Protein AF-0000000080796193 (afdb_homodimer)

Solvent-accessible surface area (backbone atoms only — not comparable to full-atom values): 21278 Å² total; per-residue (Å²): 132,86,78,70,78,72,78,60,52,72,67,53,46,50,50,51,52,18,53,53,43,46,53,48,32,65,62,61,28,69,76,67,61,44,69,62,58,47,13,56,76,67,74,43,49,60,69,57,48,46,75,74,26,90,43,69,66,54,42,50,52,45,21,49,50,52,50,51,49,50,53,51,48,54,51,55,74,64,52,68,83,65,77,81,83,37,68,66,58,50,20,52,48,53,16,47,49,53,34,45,45,66,71,67,48,59,30,63,60,60,38,46,57,51,51,55,53,59,63,21,68,59,34,68,70,53,26,52,52,50,45,50,52,47,52,64,64,46,38,61,65,41,45,53,38,16,62,66,41,73,28,65,65,59,23,50,46,55,49,17,20,52,54,23,46,33,46,40,41,47,67,66,52,83,74,57,58,67,58,48,21,56,49,42,23,52,46,48,48,58,54,38,53,63,79,74,113,134,84,78,68,78,73,77,59,52,74,66,54,45,49,48,50,53,18,53,51,42,47,52,47,31,65,62,59,28,70,75,68,61,47,68,61,57,47,15,57,75,66,75,45,49,59,69,57,48,46,74,77,24,89,44,68,66,54,42,51,52,45,22,49,50,51,49,50,50,50,52,49,48,54,51,55,74,63,51,68,83,66,76,80,84,38,67,66,58,47,20,52,47,52,14,48,48,52,33,45,45,66,73,67,47,59,29,63,61,60,38,45,58,51,49,54,51,58,61,22,69,61,35,68,70,53,26,53,51,50,45,51,50,47,52,64,63,46,39,59,64,41,46,53,38,17,64,66,42,73,30,64,64,60,22,49,45,55,50,16,20,50,53,23,46,33,47,41,41,47,68,66,51,83,76,59,60,67,58,48,19,54,49,42,23,52,46,46,48,58,57,38,50,65,78,74,112

Sequence (394 aa):
MNTGLKILDKQERKKYIAEKTLELISEKGLSNLTMEDVASSCNLSKGSIYNYFKNKNALIVSAFSALLEKVQGFFEENESMPSQDCVEASADFYANLYSQILNTFPSKELMRLFEILINSTHDQSMMKILTQTFKENYGKILGKFEKLFNSKTKAFMLQAMFDGLVIYRAVGIEFSNDEIKNNFKKMILSFTEDDKNMNTGLKILDKQERKKYIAEKTLELISEKGLSNLTMEDVASSCNLSKGSIYNYFKNKNALIVSAFSALLEKVQGFFEENESMPSQDCVEASADFYANLYSQILNTFPSKELMRLFEILINSTHDQSMMKILTQTFKENYGKILGKFEKLFNSKTKAFMLQAMFDGLVIYRAVGIEFSNDEIKNNFKKMILSFTEDDKN

InterPro domains:
  IPR001647 DNA-binding HTH domain, TetR-type [PF00440] (19-61)
  IPR001647 DNA-binding HTH domain, TetR-type [PR00455] (17-30)
  IPR001647 DNA-binding HTH domain, TetR-type [PR00455] (38-61)
  IPR001647 DNA-binding HTH domain, TetR-type [PS50977] (11-71)
  IPR009057 Homedomain-like superfamily [SSF46689] (9-76)
  IPR023772 DNA-binding HTH domain, TetR-type, conserved site [PS01081] (29-60)
  IPR050624 Nucleoid occlusion factor SlmA/HTH-type transcriptional regulator [PTHR43479] (9-189)

Foldseek 3Di:
DCPPPPPDDLVRVLLVLLQLQLVVCLVPNPVPDDLCVSCVSSVHDSVVVCVNPVDVLRSLLSNLLSLLVVVLVLLVVQPPPDPPPDLLVVLLSVLLSLLCCLVPPQLSSVCVNVSSQVVCVVPPVSNVSSVVSCCVSCVVVLVVLCVQLVHSVLSVVLVVVSSVSSVCVNVPNDDDSVVSSVVSSVSSSVSNVVVPD/DCPPPPPDDLVRVLLVLLQLQLVVCLVPNPVPDDLCVSCVSSVHDSVVVCVNPVDPLRSLLSNLLSLLVVVLVLLVVQPPPDPPPDLLVVLLSVLLSLLCCLVPPQLSSVCVNVSSQVVCVVPPVSNVSSVVSCCVSCVVVLVVLCVQLVHSVLSVVLVVVSSVSSVCVNVPNDDDSVVSSVVSSVSSSVSNVVVPD

Radius of gyration: 22.69 Å; Cα contacts (8 Å, |Δi|>4): 446; chains: 2; bounding box: 78×61×51 Å

pLDDT: mean 88.06, std 13.14, range [31.66, 97.94]

Organism: Petrotoga mobilis (strain DSM 10674 / SJ95) (NCBI:txid403833)

Structure (mmCIF, N/CA/C/O backbone):
data_AF-0000000080796193-model_v1
#
loop_
_entity.id
_entity.type
_entity.pdbx_description
1 polymer 'Transcriptional regulator, TetR family'
#
loop_
_atom_site.group_PDB
_atom_site.id
_atom_site.type_symbol
_atom_site.label_atom_id
_atom_site.label_alt_id
_atom_site.label_comp_id
_atom_site.label_asym_id
_atom_site.label_entity_id
_atom_site.label_seq_id
_atom_site.pdbx_PDB_ins_code
_atom_site.Cartn_x
_atom_site.Cartn_y
_atom_site.Cartn_z
_atom_site.occupancy
_atom_site.B_iso_or_equiv
_atom_site.auth_seq_id
_atom_site.auth_comp_id
_atom_site.auth_asym_id
_atom_site.auth_atom_id
_atom_site.pdbx_PDB_model_num
ATOM 1 N N . MET A 1 1 ? -37.938 -26.828 14.344 1 31.66 1 MET A N 1
ATOM 2 C CA . MET A 1 1 ? -38.156 -25.562 13.633 1 31.66 1 MET A CA 1
ATOM 3 C C . MET A 1 1 ? -37.375 -25.531 12.328 1 31.66 1 MET A C 1
ATOM 5 O O . MET A 1 1 ? -36.188 -25.859 12.312 1 31.66 1 MET A O 1
ATOM 9 N N . ASN A 1 2 ? -37.938 -25.828 11.07 1 32.03 2 ASN A N 1
ATOM 10 C CA . ASN A 1 2 ? -37.469 -26.047 9.711 1 32.03 2 ASN A CA 1
ATOM 11 C C . ASN A 1 2 ? -36.594 -24.875 9.219 1 32.03 2 ASN A C 1
ATOM 13 O O . ASN A 1 2 ? -37.125 -23.781 8.984 1 32.03 2 ASN A O 1
ATOM 17 N N . THR A 1 3 ? -35.5 -24.406 9.828 1 39.09 3 THR A N 1
ATOM 18 C CA . THR A 1 3 ? -34.656 -23.281 9.422 1 39.09 3 THR A CA 1
ATOM 19 C C . THR A 1 3 ? -34.5 -23.234 7.91 1 39.09 3 THR A C 1
ATOM 21 O O . THR A 1 3 ? -33.938 -24.156 7.312 1 39.09 3 THR A O 1
ATOM 24 N N . GLY A 1 4 ? -35.562 -22.922 7.168 1 40.41 4 GLY A N 1
ATOM 25 C CA . GLY A 1 4 ? -35.688 -22.844 5.723 1 40.41 4 GLY A CA 1
ATOM 26 C C . GLY A 1 4 ? -34.406 -22.375 5.035 1 40.41 4 GLY A C 1
ATOM 27 O O . GLY A 1 4 ? -33.812 -21.375 5.457 1 40.41 4 GLY A O 1
ATOM 28 N N . LEU A 1 5 ? -33.594 -23.203 4.527 1 47.69 5 LEU A N 1
ATOM 29 C CA . LEU A 1 5 ? -32.531 -22.969 3.58 1 47.69 5 LEU A CA 1
ATOM 30 C C . LEU A 1 5 ? -32.875 -21.828 2.633 1 47.69 5 LEU A C 1
ATOM 32 O O . LEU A 1 5 ? -33.75 -21.953 1.785 1 47.69 5 LEU A O 1
ATOM 36 N N . LYS A 1 6 ? -33.156 -20.703 3.145 1 45.25 6 LYS A N 1
ATOM 37 C CA . LYS A 1 6 ? -33.438 -19.516 2.342 1 45.25 6 LYS A CA 1
ATOM 38 C C . LYS A 1 6 ? -32.656 -19.562 1.021 1 45.25 6 LYS A C 1
ATOM 40 O O . LYS A 1 6 ? -31.438 -19.688 1.012 1 45.25 6 LYS A O 1
ATOM 45 N N . ILE A 1 7 ? -33.156 -20.094 -0.098 1 57.41 7 ILE A N 1
ATOM 46 C CA . ILE A 1 7 ? -32.656 -20.016 -1.467 1 57.41 7 ILE A CA 1
ATOM 47 C C . ILE A 1 7 ? -32.156 -18.609 -1.754 1 57.41 7 ILE A C 1
ATOM 49 O O . ILE A 1 7 ? -32.906 -17.641 -1.67 1 57.41 7 ILE A O 1
ATOM 53 N N . LEU A 1 8 ? -30.953 -18.375 -1.572 1 66.44 8 LEU A N 1
ATOM 54 C CA . LEU A 1 8 ? -30.391 -17.078 -1.931 1 66.44 8 LEU A CA 1
ATOM 55 C C . LEU A 1 8 ? -30.672 -16.75 -3.395 1 66.44 8 LEU A C 1
ATOM 57 O O . LEU A 1 8 ? -30.578 -17.625 -4.258 1 66.44 8 LEU A O 1
ATOM 61 N N . ASP A 1 9 ? -31.266 -15.656 -3.629 1 84 9 ASP A N 1
ATOM 62 C CA . ASP A 1 9 ? -31.328 -15.227 -5.023 1 84 9 ASP A CA 1
ATOM 63 C C . ASP A 1 9 ? -29.938 -15.148 -5.633 1 84 9 ASP A C 1
ATOM 65 O O . ASP A 1 9 ? -28.938 -15.328 -4.934 1 84 9 ASP A O 1
ATOM 69 N N . LYS A 1 10 ? -29.859 -15.148 -6.902 1 88.12 10 LYS A N 1
ATOM 70 C CA . LYS A 1 10 ? -28.625 -15.219 -7.672 1 88.12 10 LYS A CA 1
ATOM 71 C C . LYS A 1 10 ? -27.609 -14.188 -7.176 1 88.12 10 LYS A C 1
ATOM 73 O O . LYS A 1 10 ? -26.422 -14.484 -7.055 1 88.12 10 LYS A O 1
ATOM 78 N N . GLN A 1 11 ? -28.125 -13.078 -6.809 1 89.31 11 GLN A N 1
ATOM 79 C CA . GLN A 1 11 ? -27.25 -12 -6.355 1 89.31 11 GLN A CA 1
ATOM 80 C C . GLN A 1 11 ? -26.688 -12.305 -4.969 1 89.31 11 GLN A C 1
ATOM 82 O O . GLN A 1 11 ? -25.516 -12.039 -4.695 1 89.31 11 GLN A O 1
ATOM 87 N N . GLU A 1 12 ? -27.469 -12.844 -4.152 1 91.88 12 GLU A N 1
ATOM 88 C CA . GLU A 1 12 ? -27.031 -13.211 -2.811 1 91.88 12 GLU A CA 1
ATOM 89 C C . GLU A 1 12 ? -25.984 -14.328 -2.859 1 91.88 12 GLU A C 1
ATOM 91 O O . GLU A 1 12 ? -25.047 -14.344 -2.064 1 91.88 12 GLU A O 1
ATOM 96 N N . ARG A 1 13 ? -26.203 -15.211 -3.826 1 93.88 13 ARG A N 1
ATOM 97 C CA . ARG A 1 13 ? -25.266 -16.312 -3.99 1 93.88 13 ARG A CA 1
ATOM 98 C C . ARG A 1 13 ? -23.906 -15.789 -4.496 1 93.88 13 ARG A C 1
ATOM 100 O O . ARG A 1 13 ? -22.859 -16.219 -4.02 1 93.88 13 ARG A O 1
ATOM 107 N N . LYS A 1 14 ? -23.984 -14.875 -5.41 1 95.38 14 LYS A N 1
ATOM 108 C CA . LYS A 1 14 ? -22.766 -14.266 -5.914 1 95.38 14 LYS A CA 1
ATOM 109 C C . LYS A 1 14 ? -21.984 -13.586 -4.789 1 95.38 14 LYS A C 1
ATOM 111 O O . LYS A 1 14 ? -20.75 -13.727 -4.707 1 95.38 14 LYS A O 1
ATOM 116 N N . LYS A 1 15 ? -22.734 -12.914 -3.977 1 94.62 15 LYS A N 1
ATOM 117 C CA . LYS A 1 15 ? -22.094 -12.234 -2.852 1 94.62 15 LYS A CA 1
ATOM 118 C C . LYS A 1 15 ? -21.484 -13.234 -1.88 1 94.62 15 LYS A C 1
ATOM 120 O O . LYS A 1 15 ? -20.375 -13.031 -1.382 1 94.62 15 LYS A O 1
ATOM 125 N N . TYR A 1 16 ? -22.188 -14.25 -1.622 1 95.88 16 TYR A N 1
ATOM 126 C CA . TYR A 1 16 ? -21.688 -15.305 -0.749 1 95.88 16 TYR A CA 1
ATOM 127 C C . TYR A 1 16 ? -20.391 -15.891 -1.29 1 95.88 16 TYR A C 1
ATOM 129 O O . TYR A 1 16 ? -19.406 -16.031 -0.556 1 95.88 16 TYR A O 1
ATOM 137 N N . ILE A 1 17 ? -20.375 -16.188 -2.572 1 97.5 17 ILE A N 1
ATOM 138 C CA . ILE A 1 17 ? -19.203 -16.766 -3.215 1 97.5 17 ILE A CA 1
ATOM 139 C C . ILE A 1 17 ? -18.047 -15.773 -3.152 1 97.5 17 ILE A C 1
ATOM 141 O O . ILE A 1 17 ? -16.906 -16.156 -2.875 1 97.5 17 ILE A O 1
ATOM 145 N N . ALA A 1 18 ? -18.344 -14.539 -3.377 1 97 18 ALA A N 1
ATOM 146 C CA . ALA A 1 18 ? -17.328 -13.492 -3.324 1 97 18 ALA A CA 1
ATOM 147 C C . ALA A 1 18 ? -16.719 -13.383 -1.931 1 97 18 ALA A C 1
ATOM 149 O O . ALA A 1 18 ? -15.5 -13.258 -1.788 1 97 18 ALA A O 1
ATOM 150 N N . GLU A 1 19 ? -17.531 -13.492 -0.923 1 95.69 19 GLU A N 1
ATOM 151 C CA . GLU A 1 19 ? -17.062 -13.398 0.457 1 95.69 19 GLU A CA 1
ATOM 152 C C . GLU A 1 19 ? -16.219 -14.609 0.834 1 95.69 19 GLU A C 1
ATOM 154 O O . GLU A 1 19 ? -15.203 -14.477 1.53 1 95.69 19 GLU A O 1
ATOM 159 N N . LYS A 1 20 ? -16.609 -15.75 0.383 1 97.19 20 LYS A N 1
ATOM 160 C CA . LYS A 1 20 ? -15.812 -16.953 0.598 1 97.19 20 LYS A CA 1
ATOM 161 C C . LYS A 1 20 ? -14.469 -16.844 -0.11 1 97.19 20 LYS A C 1
ATOM 163 O O . LYS A 1 20 ? -13.453 -17.328 0.399 1 97.19 20 LYS A O 1
ATOM 168 N N . THR A 1 21 ? -14.516 -16.266 -1.286 1 97.44 21 THR A N 1
ATOM 169 C CA . THR A 1 21 ? -13.289 -16.031 -2.035 1 97.44 21 THR A CA 1
ATOM 170 C C . THR A 1 21 ? -12.328 -15.164 -1.238 1 97.44 21 THR A C 1
ATOM 172 O O . THR A 1 21 ? -11.133 -15.453 -1.163 1 97.44 21 THR A O 1
ATOM 175 N N . LEU A 1 22 ? -12.836 -14.141 -0.596 1 95.81 22 LEU A N 1
ATOM 176 C CA . LEU A 1 22 ? -12.023 -13.258 0.228 1 95.81 22 LEU A CA 1
ATOM 177 C C . LEU A 1 22 ? -11.383 -14.023 1.381 1 95.81 22 LEU A C 1
ATOM 179 O O . LEU A 1 22 ? -10.219 -13.797 1.713 1 95.81 22 LEU A O 1
ATOM 183 N N . GLU A 1 23 ? -12.125 -14.891 1.973 1 94.94 23 GLU A N 1
ATOM 184 C CA . GLU A 1 23 ? -11.594 -15.719 3.049 1 94.94 23 GLU A CA 1
ATOM 185 C C . GLU A 1 23 ? -10.438 -16.578 2.557 1 94.94 23 GLU A C 1
ATOM 187 O O . GLU A 1 23 ? -9.43 -16.734 3.248 1 94.94 23 GLU A O 1
ATOM 192 N N . LEU A 1 24 ? -10.625 -17.141 1.382 1 95.94 24 LEU A N 1
ATOM 193 C CA . LEU A 1 24 ? -9.586 -17.984 0.798 1 95.94 24 LEU A CA 1
ATOM 194 C C . LEU A 1 24 ? -8.344 -17.172 0.48 1 95.94 24 LEU A C 1
ATOM 196 O O . LEU A 1 24 ? -7.219 -17.641 0.701 1 95.94 24 LEU A O 1
ATOM 200 N N . ILE A 1 25 ? -8.562 -15.984 -0.058 1 95.06 25 ILE A N 1
ATOM 201 C CA . ILE A 1 25 ? -7.43 -15.109 -0.347 1 95.06 25 ILE A CA 1
ATOM 202 C C . ILE A 1 25 ? -6.684 -14.781 0.947 1 95.06 25 ILE A C 1
ATOM 204 O O . ILE A 1 25 ? -5.453 -14.758 0.971 1 95.06 25 ILE A O 1
ATOM 208 N N . SER A 1 26 ? -7.402 -14.547 2 1 91.75 26 SER A N 1
ATOM 209 C CA . SER A 1 26 ? -6.797 -14.258 3.297 1 91.75 26 SER A CA 1
ATOM 210 C C . SER A 1 26 ? -5.973 -15.445 3.797 1 91.75 26 SER A C 1
ATOM 212 O O . SER A 1 26 ? -4.926 -15.258 4.418 1 91.75 26 SER A O 1
ATOM 214 N N . GLU A 1 27 ? -6.379 -16.578 3.543 1 90.81 27 GLU A N 1
ATOM 215 C CA . GLU A 1 27 ? -5.75 -17.781 4.055 1 90.81 27 GLU A CA 1
ATOM 216 C C . GLU A 1 27 ? -4.523 -18.172 3.225 1 90.81 27 GLU A C 1
ATOM 218 O O . GLU A 1 27 ? -3.467 -18.469 3.777 1 90.81 27 GLU A O 1
ATOM 223 N N . LYS A 1 28 ? -4.652 -18.109 1.864 1 91.38 28 LYS A N 1
ATOM 224 C CA . LYS A 1 28 ? -3.594 -18.719 1.072 1 91.38 28 LYS A CA 1
ATOM 225 C C . LYS A 1 28 ? -3.01 -17.734 0.069 1 91.38 28 LYS A C 1
ATOM 227 O O . LYS A 1 28 ? -2.051 -18.047 -0.636 1 91.38 28 LYS A O 1
ATOM 232 N N . GLY A 1 29 ? -3.613 -16.547 -0.004 1 92.31 29 GLY A N 1
ATOM 233 C CA . GLY A 1 29 ? -3.123 -15.547 -0.939 1 92.31 29 GLY A CA 1
ATOM 234 C C . GLY A 1 29 ? -3.82 -15.602 -2.285 1 92.31 29 GLY A C 1
ATOM 235 O O . GLY A 1 29 ? -4.309 -16.656 -2.697 1 92.31 29 GLY A O 1
ATOM 236 N N . LEU A 1 30 ? -3.824 -14.484 -2.959 1 93.69 30 LEU A N 1
ATOM 237 C CA . LEU A 1 30 ? -4.469 -14.367 -4.262 1 93.69 30 LEU A CA 1
ATOM 238 C C . LEU A 1 30 ? -3.783 -15.266 -5.289 1 93.69 30 LEU A C 1
ATOM 240 O O . LEU A 1 30 ? -4.449 -15.883 -6.125 1 93.69 30 LEU A O 1
ATOM 244 N N . SER A 1 31 ? -2.516 -15.383 -5.184 1 88.88 31 SER A N 1
ATOM 245 C CA . SER A 1 31 ? -1.711 -16.109 -6.164 1 88.88 31 SER A CA 1
ATOM 246 C C . SER A 1 31 ? -2.031 -17.594 -6.148 1 88.88 31 SER A C 1
ATOM 248 O O . SER A 1 31 ? -1.908 -18.266 -7.172 1 88.88 31 SER A O 1
ATOM 250 N N . ASN A 1 32 ? -2.463 -18.078 -5.082 1 91.06 32 ASN A N 1
ATOM 251 C CA . ASN A 1 32 ? -2.703 -19.516 -4.938 1 91.06 32 ASN A CA 1
ATOM 252 C C . ASN A 1 32 ? -4.191 -19.844 -5.031 1 91.06 32 ASN A C 1
ATOM 254 O O . ASN A 1 32 ? -4.582 -21 -4.879 1 91.06 32 ASN A O 1
ATOM 258 N N . LEU A 1 33 ? -4.945 -18.844 -5.293 1 94.94 33 LEU A N 1
ATOM 259 C CA . LEU A 1 33 ? -6.391 -19.031 -5.379 1 94.94 33 LEU A CA 1
ATOM 260 C C . LEU A 1 33 ? -6.766 -19.766 -6.668 1 94.94 33 LEU A C 1
ATOM 262 O O . LEU A 1 33 ? -6.297 -19.406 -7.75 1 94.94 33 LEU A O 1
ATOM 266 N N . THR A 1 34 ? -7.578 -20.812 -6.586 1 95.31 34 THR A N 1
ATOM 267 C CA . THR A 1 34 ? -8.102 -21.5 -7.766 1 95.31 34 THR A CA 1
ATOM 268 C C . THR A 1 34 ? -9.625 -21.562 -7.723 1 95.31 34 THR A C 1
ATOM 270 O O . THR A 1 34 ? -10.227 -21.453 -6.652 1 95.31 34 THR A O 1
ATOM 273 N N . MET A 1 35 ? -10.148 -21.75 -8.93 1 96.81 35 MET A N 1
ATOM 274 C CA . MET A 1 35 ? -11.602 -21.906 -8.992 1 96.81 35 MET A CA 1
ATOM 275 C C . MET A 1 35 ? -12.047 -23.156 -8.234 1 96.81 35 MET A C 1
ATOM 277 O O . MET A 1 35 ? -13.125 -23.172 -7.648 1 96.81 35 MET A O 1
ATOM 281 N N . GLU A 1 36 ? -11.211 -24.156 -8.188 1 96.88 36 GLU A N 1
ATOM 282 C CA . GLU A 1 36 ? -11.5 -25.406 -7.473 1 96.88 36 GLU A CA 1
ATOM 283 C C . GLU A 1 36 ? -11.578 -25.156 -5.965 1 96.88 36 GLU A C 1
ATOM 285 O O . GLU A 1 36 ? -12.453 -25.688 -5.289 1 96.88 36 GLU A O 1
ATOM 290 N N . ASP A 1 37 ? -10.648 -24.391 -5.438 1 96.81 37 ASP A N 1
ATOM 291 C CA . ASP A 1 37 ? -10.664 -24.031 -4.02 1 96.81 37 ASP A CA 1
ATOM 292 C C . ASP A 1 37 ? -11.977 -23.344 -3.645 1 96.81 37 ASP A C 1
ATOM 294 O O . ASP A 1 37 ? -12.57 -23.641 -2.605 1 96.81 37 ASP A O 1
ATOM 298 N N . VAL A 1 38 ? -12.398 -22.391 -4.512 1 97.94 38 VAL A N 1
ATOM 299 C CA . VAL A 1 38 ? -13.609 -21.609 -4.25 1 97.94 38 VAL A CA 1
ATOM 300 C C . VAL A 1 38 ? -14.828 -22.516 -4.277 1 97.94 38 VAL A C 1
ATOM 302 O O . VAL A 1 38 ? -15.664 -22.469 -3.371 1 97.94 38 VAL A O 1
ATOM 305 N N . ALA A 1 39 ? -14.898 -23.344 -5.27 1 97.75 39 ALA A N 1
ATOM 306 C CA . ALA A 1 39 ? -16 -24.297 -5.379 1 97.75 39 ALA A CA 1
ATOM 307 C C . ALA A 1 39 ? -16.109 -25.156 -4.125 1 97.75 39 ALA A C 1
ATOM 309 O O . ALA A 1 39 ? -17.188 -25.281 -3.537 1 97.75 39 ALA A O 1
ATOM 310 N N . SER A 1 40 ? -15.008 -25.703 -3.707 1 97.5 40 SER A N 1
ATOM 311 C CA . SER A 1 40 ? -14.961 -26.562 -2.533 1 97.5 40 SER A CA 1
ATOM 312 C C . SER A 1 40 ? -15.383 -25.812 -1.274 1 97.5 40 SER A C 1
ATOM 314 O O . SER A 1 40 ? -16.156 -26.328 -0.466 1 97.5 40 SER A O 1
ATOM 316 N N . SER A 1 41 ? -14.914 -24.609 -1.129 1 96.94 41 SER A N 1
ATOM 317 C CA . SER A 1 41 ? -15.211 -23.812 0.066 1 96.94 41 SER A CA 1
ATOM 318 C C . SER A 1 41 ? -16.688 -23.453 0.139 1 96.94 41 SER A C 1
ATOM 320 O O . SER A 1 41 ? -17.234 -23.234 1.227 1 96.94 41 SER A O 1
ATOM 322 N N . CYS A 1 42 ? -17.359 -23.391 -0.998 1 96.81 42 CYS A N 1
ATOM 323 C CA . CYS A 1 42 ? -18.781 -23.031 -1.072 1 96.81 42 CYS A CA 1
ATOM 324 C C . CYS A 1 42 ? -19.656 -24.281 -1.142 1 96.81 42 CYS A C 1
ATOM 326 O O . CYS A 1 42 ? -20.875 -24.172 -1.235 1 96.81 42 CYS A O 1
ATOM 328 N N . ASN A 1 43 ? -19.016 -25.438 -1.13 1 96.44 43 ASN A N 1
ATOM 329 C CA . ASN A 1 43 ? -19.734 -26.688 -1.31 1 96.44 43 ASN A CA 1
ATOM 330 C C . ASN A 1 43 ? -20.531 -26.703 -2.619 1 96.44 43 ASN A C 1
ATOM 332 O O . ASN A 1 43 ? -21.703 -27.062 -2.639 1 96.44 43 ASN A O 1
ATOM 336 N N . LEU A 1 44 ? -19.906 -26.219 -3.623 1 95.94 44 LEU A N 1
ATOM 337 C CA . LEU A 1 44 ? -20.438 -26.203 -4.984 1 95.94 44 LEU A CA 1
ATOM 338 C C . LEU A 1 44 ? -19.484 -26.953 -5.93 1 95.94 44 LEU A C 1
ATOM 340 O O . LEU A 1 44 ? -18.328 -27.172 -5.602 1 95.94 44 LEU A O 1
ATOM 344 N N . SER A 1 45 ? -20.031 -27.328 -7.07 1 95.06 45 SER A N 1
ATOM 345 C CA . SER A 1 45 ? -19.172 -27.859 -8.125 1 95.06 45 SER A CA 1
ATOM 346 C C . SER A 1 45 ? -18.438 -26.734 -8.852 1 95.06 45 SER A C 1
ATOM 348 O O . SER A 1 45 ? -18.875 -25.578 -8.82 1 95.06 45 SER A O 1
ATOM 350 N N . LYS A 1 46 ? -17.312 -27.141 -9.469 1 93.81 46 LYS A N 1
ATOM 351 C CA . LYS A 1 46 ? -16.594 -26.172 -10.281 1 93.81 46 LYS A CA 1
ATOM 352 C C . LYS A 1 46 ? -17.5 -25.594 -11.375 1 93.81 46 LYS A C 1
ATOM 354 O O . LYS A 1 46 ? -17.469 -24.391 -11.633 1 93.81 46 LYS A O 1
ATOM 359 N N . GLY A 1 47 ? -18.344 -26.438 -11.961 1 94.31 47 GLY A N 1
ATOM 360 C CA . GLY A 1 47 ? -19.297 -26 -12.969 1 94.31 47 GLY A CA 1
ATOM 361 C C . GLY A 1 47 ? -20.297 -24.984 -12.445 1 94.31 47 GLY A C 1
ATOM 362 O O . GLY A 1 47 ? -20.641 -24.016 -13.133 1 94.31 47 GLY A O 1
ATOM 363 N N . SER A 1 48 ? -20.75 -25.172 -11.281 1 94.81 48 SER A N 1
ATOM 364 C CA . SER A 1 48 ? -21.688 -24.25 -10.656 1 94.81 48 SER A CA 1
ATOM 365 C C . SER A 1 48 ? -21.094 -22.859 -10.477 1 94.81 48 SER A C 1
ATOM 367 O O . SER A 1 48 ? -21.766 -21.859 -10.656 1 94.81 48 SER A O 1
ATOM 369 N N . ILE A 1 49 ? -19.781 -22.797 -10.109 1 96.56 49 ILE A N 1
ATOM 370 C CA . ILE A 1 49 ? -19.109 -21.5 -9.922 1 96.56 49 ILE A CA 1
ATOM 371 C C . ILE A 1 49 ? -19.094 -20.734 -11.242 1 96.56 49 ILE A C 1
ATOM 373 O O . ILE A 1 49 ? -19.312 -19.531 -11.266 1 96.56 49 ILE A O 1
ATOM 377 N N . TYR A 1 50 ? -18.969 -21.453 -12.297 1 95.81 50 TYR A N 1
ATOM 378 C CA . TYR A 1 50 ? -18.875 -20.844 -13.617 1 95.81 50 TYR A CA 1
ATOM 379 C C . TYR A 1 50 ? -20.234 -20.344 -14.086 1 95.81 50 TYR A C 1
ATOM 381 O O . TYR A 1 50 ? -20.312 -19.547 -15.023 1 95.81 50 TYR A O 1
ATOM 389 N N . ASN A 1 51 ? -21.297 -20.875 -13.461 1 95 51 ASN A N 1
ATOM 390 C CA . ASN A 1 51 ? -22.625 -20.312 -13.711 1 95 51 ASN A CA 1
ATOM 391 C C . ASN A 1 51 ? -22.734 -18.875 -13.172 1 95 51 ASN A C 1
ATOM 393 O O . ASN A 1 51 ? -23.547 -18.094 -13.664 1 95 51 ASN A O 1
ATOM 397 N N . TYR A 1 52 ? -21.938 -18.578 -12.266 1 95.69 52 TYR A N 1
ATOM 398 C CA . TYR A 1 52 ? -22 -17.266 -11.625 1 95.69 52 TYR A CA 1
ATOM 399 C C . TYR A 1 52 ? -20.891 -16.344 -12.125 1 95.69 52 TYR A C 1
ATOM 401 O O . TYR A 1 52 ? -21.078 -15.133 -12.219 1 95.69 52 TYR A O 1
ATOM 409 N N . PHE A 1 53 ? -19.734 -16.969 -12.398 1 97.25 53 PHE A N 1
ATOM 410 C CA . PHE A 1 53 ? -18.578 -16.188 -12.82 1 97.25 53 PHE A CA 1
ATOM 411 C C . PHE A 1 53 ? -17.922 -16.812 -14.047 1 97.25 53 PHE A C 1
ATOM 413 O O . PHE A 1 53 ? -17.438 -17.953 -13.992 1 97.25 53 PHE A O 1
ATOM 420 N N . LYS A 1 54 ? -17.812 -16.031 -15.07 1 95.56 54 LYS A N 1
ATOM 421 C CA . LYS A 1 54 ? -17.312 -16.516 -16.359 1 95.56 54 LYS A CA 1
ATOM 422 C C . LYS A 1 54 ? -15.859 -16.984 -16.234 1 95.56 54 LYS A C 1
ATOM 424 O O . LYS A 1 54 ? -15.438 -17.906 -16.938 1 95.56 54 LYS A O 1
ATOM 429 N N . ASN A 1 55 ? -15.125 -16.344 -15.391 1 95.06 55 ASN A N 1
ATOM 430 C CA . ASN A 1 55 ? -13.719 -16.656 -15.18 1 95.06 55 ASN A CA 1
ATOM 431 C C . ASN A 1 55 ? -13.234 -16.188 -13.812 1 95.06 55 ASN A C 1
ATOM 433 O O . ASN A 1 55 ? -13.984 -15.555 -13.062 1 95.06 55 ASN A O 1
ATOM 437 N N . LYS A 1 56 ? -12.062 -16.469 -13.492 1 95.06 56 LYS A N 1
ATOM 438 C CA . LYS A 1 56 ? -11.469 -16.125 -12.203 1 95.06 56 LYS A CA 1
ATOM 439 C C . LYS A 1 56 ? -11.43 -14.617 -12.008 1 95.06 56 LYS A C 1
ATOM 441 O O . LYS A 1 56 ? -11.664 -14.125 -10.898 1 95.06 56 LYS A O 1
ATOM 446 N N . ASN A 1 57 ? -11.141 -13.844 -13.055 1 95.69 57 ASN A N 1
ATOM 447 C CA . ASN A 1 57 ? -11.078 -12.391 -12.961 1 95.69 57 ASN A CA 1
ATOM 448 C C . ASN A 1 57 ? -12.422 -11.805 -12.539 1 95.69 57 ASN A C 1
ATOM 450 O O . ASN A 1 57 ? -12.469 -10.898 -11.703 1 95.69 57 ASN A O 1
ATOM 454 N N . ALA A 1 58 ? -13.438 -12.312 -13.094 1 96.56 58 ALA A N 1
ATOM 455 C CA . ALA A 1 58 ? -14.766 -11.852 -12.711 1 96.56 58 ALA A CA 1
ATOM 456 C C . ALA A 1 58 ? -15.031 -12.109 -11.227 1 96.56 58 ALA A C 1
ATOM 458 O O . ALA A 1 58 ? -15.633 -11.281 -10.547 1 96.56 58 ALA A O 1
ATOM 459 N N . LEU A 1 59 ? -14.617 -13.273 -10.789 1 97.62 59 LEU A N 1
ATOM 460 C CA . LEU A 1 59 ? -14.734 -13.633 -9.383 1 97.62 59 LEU A CA 1
ATOM 461 C C . LEU A 1 59 ? -13.93 -12.68 -8.508 1 97.62 59 LEU A C 1
ATOM 463 O O . LEU A 1 59 ? -14.43 -12.188 -7.488 1 97.62 59 LEU A O 1
ATOM 467 N N . ILE A 1 60 ? -12.727 -12.352 -8.898 1 97.25 60 ILE A N 1
ATOM 468 C CA . ILE A 1 60 ? -11.828 -11.477 -8.148 1 97.25 60 ILE A CA 1
ATOM 469 C C . ILE A 1 60 ? -12.414 -10.07 -8.07 1 97.25 60 ILE A C 1
ATOM 471 O O . ILE A 1 60 ? -12.391 -9.438 -7.012 1 97.25 60 ILE A O 1
ATOM 475 N N . VAL A 1 61 ? -12.93 -9.617 -9.156 1 96.56 61 VAL A N 1
ATOM 476 C CA . VAL A 1 61 ? -13.555 -8.297 -9.188 1 96.56 61 VAL A CA 1
ATOM 477 C C . VAL A 1 61 ? -14.727 -8.25 -8.203 1 96.56 61 VAL A C 1
ATOM 479 O O . VAL A 1 61 ? -14.883 -7.281 -7.461 1 96.56 61 VAL A O 1
ATOM 482 N N . SER A 1 62 ? -15.5 -9.281 -8.195 1 96.62 62 SER A N 1
ATOM 483 C CA . SER A 1 62 ? -16.641 -9.352 -7.289 1 96.62 62 SER A CA 1
ATOM 484 C C . SER A 1 62 ? -16.172 -9.406 -5.836 1 96.62 62 SER A C 1
ATOM 486 O O . SER A 1 62 ? -16.781 -8.781 -4.961 1 96.62 62 SER A O 1
ATOM 488 N N . ALA A 1 63 ? -15.172 -10.172 -5.527 1 97.06 63 ALA A N 1
ATOM 489 C CA . ALA A 1 63 ? -14.602 -10.227 -4.184 1 97.06 63 ALA A CA 1
ATOM 490 C C . ALA A 1 63 ? -14.086 -8.867 -3.744 1 97.06 63 ALA A C 1
ATOM 492 O O . ALA A 1 63 ? -14.312 -8.445 -2.607 1 97.06 63 ALA A O 1
ATOM 493 N N . PHE A 1 64 ? -13.391 -8.188 -4.633 1 96.62 64 PHE A N 1
ATOM 494 C CA . PHE A 1 64 ? -12.883 -6.84 -4.398 1 96.62 64 PHE A CA 1
ATOM 495 C C . PHE A 1 64 ? -14.016 -5.879 -4.062 1 96.62 64 PHE A C 1
ATOM 497 O O . PHE A 1 64 ? -13.938 -5.133 -3.088 1 96.62 64 PHE A O 1
ATOM 504 N N . SER A 1 65 ? -15.062 -5.953 -4.832 1 94.44 65 SER A N 1
ATOM 505 C CA . SER A 1 65 ? -16.234 -5.105 -4.617 1 94.44 65 SER A CA 1
ATOM 506 C C . SER A 1 65 ? -16.891 -5.402 -3.273 1 94.44 65 SER A C 1
ATOM 508 O O . SER A 1 65 ? -17.297 -4.484 -2.559 1 94.44 65 SER A O 1
ATOM 510 N N . ALA A 1 66 ? -17 -6.656 -2.977 1 93.56 66 ALA A N 1
ATOM 511 C CA . ALA A 1 66 ? -17.609 -7.059 -1.708 1 93.56 66 ALA A CA 1
ATOM 512 C C . ALA A 1 66 ? -16.797 -6.52 -0.526 1 93.56 66 ALA A C 1
ATOM 514 O O . ALA A 1 66 ? -17.375 -6.09 0.477 1 93.56 66 ALA A O 1
ATOM 515 N N . LEU A 1 67 ? -15.508 -6.586 -0.632 1 93.5 67 LEU A N 1
ATOM 516 C CA . LEU A 1 67 ? -14.648 -6.082 0.436 1 93.5 67 LEU A CA 1
ATOM 517 C C . LEU A 1 67 ? -14.789 -4.57 0.572 1 93.5 67 LEU A C 1
ATOM 519 O O . LEU A 1 67 ? -14.875 -4.047 1.686 1 93.5 67 LEU A O 1
ATOM 523 N N . LEU A 1 68 ? -14.766 -3.885 -0.527 1 91.81 68 LEU A N 1
ATOM 524 C CA . LEU A 1 68 ? -14.961 -2.439 -0.507 1 91.81 68 LEU A CA 1
ATOM 525 C C . LEU A 1 68 ? -16.281 -2.072 0.162 1 91.81 68 LEU A C 1
ATOM 527 O O . LEU A 1 68 ? -16.344 -1.129 0.954 1 91.81 68 LEU A O 1
ATOM 531 N N . GLU A 1 69 ? -17.281 -2.795 -0.167 1 89.06 69 GLU A N 1
ATOM 532 C CA . GLU A 1 69 ? -18.578 -2.555 0.438 1 89.06 69 GLU A CA 1
ATOM 533 C C . GLU A 1 69 ? -18.547 -2.781 1.946 1 89.06 69 GLU A C 1
ATOM 535 O O . GLU A 1 69 ? -19.172 -2.039 2.707 1 89.06 69 GLU A O 1
ATOM 540 N N . LYS A 1 70 ? -17.875 -3.793 2.309 1 88.44 70 LYS A N 1
ATOM 541 C CA . LYS A 1 70 ? -17.734 -4.074 3.734 1 88.44 70 LYS A CA 1
ATOM 542 C C . LYS A 1 70 ? -17 -2.936 4.441 1 88.44 70 LYS A C 1
ATOM 544 O O . LYS A 1 70 ? -17.406 -2.516 5.531 1 88.44 70 LYS A O 1
ATOM 549 N N . VAL A 1 71 ? -15.969 -2.455 3.855 1 87.19 71 VAL A N 1
ATOM 550 C CA . VAL A 1 71 ? -15.195 -1.354 4.418 1 87.19 71 VAL A CA 1
ATOM 551 C C . VAL A 1 71 ? -16.062 -0.097 4.492 1 87.19 71 VAL A C 1
ATOM 553 O O . VAL A 1 71 ? -16.078 0.595 5.512 1 87.19 71 VAL A O 1
ATOM 556 N N . GLN A 1 72 ? -16.719 0.16 3.449 1 85 72 GLN A N 1
ATOM 557 C CA . GLN A 1 72 ? -17.609 1.312 3.424 1 85 72 GLN A CA 1
ATOM 558 C C . GLN A 1 72 ? -18.688 1.197 4.496 1 85 72 GLN A C 1
ATOM 560 O O . GLN A 1 72 ? -19.031 2.186 5.148 1 85 72 GLN A O 1
ATOM 565 N N . GLY A 1 73 ? -19.266 0.007 4.582 1 84.06 73 GLY A N 1
ATOM 566 C CA . GLY A 1 73 ? -20.25 -0.218 5.625 1 84.06 73 GLY A CA 1
ATOM 567 C C . GLY A 1 73 ? -19.719 0.037 7.02 1 84.06 73 GLY A C 1
ATOM 568 O O . GLY A 1 73 ? -20.406 0.605 7.863 1 84.06 73 GLY A O 1
ATOM 569 N N . PHE A 1 74 ? -18.547 -0.376 7.184 1 82.69 74 PHE A N 1
ATOM 570 C CA . PHE A 1 74 ? -17.906 -0.15 8.477 1 82.69 74 PHE A CA 1
ATOM 571 C C . PHE A 1 74 ? -17.734 1.342 8.742 1 82.69 74 PHE A C 1
ATOM 573 O O . PHE A 1 74 ? -17.938 1.805 9.859 1 82.69 74 PHE A O 1
ATOM 580 N N . PHE A 1 75 ? -17.312 2.105 7.746 1 81.62 75 PHE A N 1
ATOM 581 C CA . PHE A 1 75 ? -17.188 3.555 7.863 1 81.62 75 PHE A CA 1
ATOM 582 C C . PHE A 1 75 ? -18.547 4.188 8.172 1 81.62 75 PHE A C 1
ATOM 584 O O . PHE A 1 75 ? -18.641 5.047 9.055 1 81.62 75 PHE A O 1
ATOM 591 N N . GLU A 1 76 ? -19.516 3.789 7.512 1 82.69 76 GLU A N 1
ATOM 592 C CA . GLU A 1 76 ? -20.844 4.375 7.648 1 82.69 76 GLU A CA 1
ATOM 593 C C . GLU A 1 76 ? -21.453 4.047 9.008 1 82.69 76 GLU A C 1
ATOM 595 O O . GLU A 1 76 ? -22.156 4.875 9.594 1 82.69 76 GLU A O 1
ATOM 600 N N . GLU A 1 77 ? -21.266 2.898 9.477 1 83.5 77 GLU A N 1
ATOM 601 C CA . GLU A 1 77 ? -21.797 2.475 10.773 1 83.5 77 GLU A CA 1
ATOM 602 C C . GLU A 1 77 ? -21.188 3.285 11.914 1 83.5 77 GLU A C 1
ATOM 604 O O . GLU A 1 77 ? -21.812 3.461 12.961 1 83.5 77 GLU A O 1
ATOM 609 N N . ASN A 1 78 ? -20.031 3.719 11.703 1 78.69 78 ASN A N 1
ATOM 610 C CA . ASN A 1 78 ? -19.328 4.438 12.75 1 78.69 78 ASN A CA 1
ATOM 611 C C . ASN A 1 78 ? -19.359 5.945 12.523 1 78.69 78 ASN A C 1
ATOM 613 O O . ASN A 1 78 ? -18.891 6.719 13.352 1 78.69 78 ASN A O 1
ATOM 617 N N . GLU A 1 79 ? -19.75 6.262 11.328 1 74.19 79 GLU A N 1
ATOM 618 C CA . GLU A 1 79 ? -19.859 7.68 11.008 1 74.19 79 GLU A CA 1
ATOM 619 C C . GLU A 1 79 ? -21.078 8.305 11.664 1 74.19 79 GLU A C 1
ATOM 621 O O . GLU A 1 79 ? -22.203 7.84 11.453 1 74.19 79 GLU A O 1
ATOM 626 N N . SER A 1 80 ? -20.922 8.773 12.938 1 67 80 SER A N 1
ATOM 627 C CA . SER A 1 80 ? -21.969 9.602 13.492 1 67 80 SER A CA 1
ATOM 628 C C . SER A 1 80 ? -21.922 11.016 12.93 1 67 80 SER A C 1
ATOM 630 O O . SER A 1 80 ? -20.828 11.57 12.719 1 67 80 SER A O 1
ATOM 632 N N . MET A 1 81 ? -22.734 11.359 11.922 1 56.81 81 MET A N 1
ATOM 633 C CA . MET A 1 81 ? -22.703 12.656 11.258 1 56.81 81 MET A CA 1
ATOM 634 C C . MET A 1 81 ? -22.5 13.781 12.266 1 56.81 81 MET A C 1
ATOM 636 O O . MET A 1 81 ? -23.359 14.039 13.102 1 56.81 81 MET A O 1
ATOM 640 N N . PRO A 1 82 ? -21.109 14.133 12.602 1 56.94 82 PRO A N 1
ATOM 641 C CA . PRO A 1 82 ? -21.141 15.391 13.352 1 56.94 82 PRO A CA 1
ATOM 642 C C . PRO A 1 82 ? -21.828 16.516 12.594 1 56.94 82 PRO A C 1
ATOM 644 O O . PRO A 1 82 ? -21.906 16.484 11.367 1 56.94 82 PRO A O 1
ATOM 647 N N . SER A 1 83 ? -22.516 17.391 13.227 1 55.66 83 SER A N 1
ATOM 648 C CA . SER A 1 83 ? -22.984 18.641 12.633 1 55.66 83 SER A CA 1
ATOM 649 C C . SER A 1 83 ? -21.859 19.344 11.875 1 55.66 83 SER A C 1
ATOM 651 O O . SER A 1 83 ? -20.766 19.516 12.406 1 55.66 83 SER A O 1
ATOM 653 N N . GLN A 1 84 ? -21.734 19.203 10.508 1 57.97 84 GLN A N 1
ATOM 654 C CA . GLN A 1 84 ? -20.812 19.641 9.453 1 57.97 84 GLN A CA 1
ATOM 655 C C . GLN A 1 84 ? -20.203 20.984 9.797 1 57.97 84 GLN A C 1
ATOM 657 O O . GLN A 1 84 ? -19.156 21.359 9.258 1 57.97 84 GLN A O 1
ATOM 662 N N . ASP A 1 85 ? -20.625 21.766 10.727 1 65.12 85 ASP A N 1
ATOM 663 C CA . ASP A 1 85 ? -20.25 23.156 10.617 1 65.12 85 ASP A CA 1
ATOM 664 C C . ASP A 1 85 ? -18.953 23.438 11.375 1 65.12 85 ASP A C 1
ATOM 666 O O . ASP A 1 85 ? -18.25 24.406 11.07 1 65.12 85 ASP A O 1
ATOM 670 N N . CYS A 1 86 ? -18.391 22.453 12.094 1 83.88 86 CYS A N 1
ATOM 671 C CA . CYS A 1 86 ? -17.219 22.766 12.891 1 83.88 86 CYS A CA 1
ATOM 672 C C . CYS A 1 86 ? -16.031 21.891 12.477 1 83.88 86 CYS A C 1
ATOM 674 O O . CYS A 1 86 ? -16.094 20.672 12.578 1 83.88 86 CYS A O 1
ATOM 676 N N . VAL A 1 87 ? -15.023 22.531 11.867 1 87.44 87 VAL A N 1
ATOM 677 C CA . VAL A 1 87 ? -13.82 21.875 11.375 1 87.44 87 VAL A CA 1
ATOM 678 C C . VAL A 1 87 ? -13.195 21.047 12.492 1 87.44 87 VAL A C 1
ATOM 680 O O . VAL A 1 87 ? -12.773 19.906 12.266 1 87.44 87 VAL A O 1
ATOM 683 N N . GLU A 1 88 ? -13.188 21.594 13.672 1 91.19 88 GLU A N 1
ATOM 684 C CA . GLU A 1 88 ? -12.602 20.891 14.82 1 91.19 88 GLU A CA 1
ATOM 685 C C . GLU A 1 88 ? -13.375 19.625 15.148 1 91.19 88 GLU A C 1
ATOM 687 O O . GLU A 1 88 ? -12.773 18.578 15.438 1 91.19 88 GLU A O 1
ATOM 692 N N . ALA A 1 89 ? -14.641 19.766 15.117 1 90.12 89 ALA A N 1
ATOM 693 C CA . ALA A 1 89 ? -15.484 18.609 15.398 1 90.12 89 ALA A CA 1
ATOM 694 C C . ALA A 1 89 ? -15.312 17.531 14.336 1 90.12 89 ALA A C 1
ATOM 696 O O . ALA A 1 89 ? -15.25 16.344 14.648 1 90.12 89 ALA A O 1
ATOM 697 N N . SER A 1 90 ? -15.227 17.953 13.102 1 89.62 90 SER A N 1
ATOM 698 C CA . SER A 1 90 ? -14.992 17.016 12.008 1 89.62 90 SER A CA 1
ATOM 699 C C . SER A 1 90 ? -13.641 16.328 12.141 1 89.62 90 SER A C 1
ATOM 701 O O . SER A 1 90 ? -13.531 15.109 11.953 1 89.62 90 SER A O 1
ATOM 703 N N . ALA A 1 91 ? -12.672 17.125 12.477 1 92.62 91 ALA A N 1
ATOM 704 C CA . ALA A 1 91 ? -11.328 16.578 12.648 1 92.62 91 ALA A CA 1
ATOM 705 C C . ALA A 1 91 ? -11.305 15.516 13.75 1 92.62 91 ALA A C 1
ATOM 707 O O . ALA A 1 91 ? -10.719 14.445 13.57 1 92.62 91 ALA A O 1
ATOM 708 N N . ASP A 1 92 ? -11.945 15.836 14.891 1 92.31 92 ASP A N 1
ATOM 709 C CA . ASP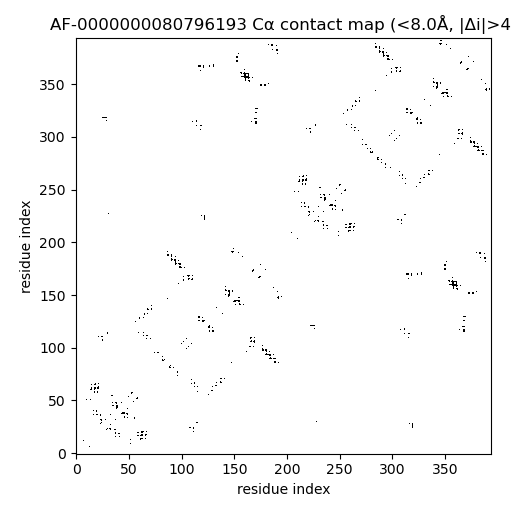 A 1 92 ? -12.031 14.883 15.992 1 92.31 92 ASP A CA 1
ATOM 710 C C . ASP A 1 92 ? -12.75 13.609 15.562 1 92.31 92 ASP A C 1
ATOM 712 O O . ASP A 1 92 ? -12.32 12.508 15.891 1 92.31 92 ASP A O 1
ATOM 716 N N . PHE A 1 93 ? -13.758 13.859 14.898 1 91.06 93 PHE A N 1
ATOM 717 C CA . PHE A 1 93 ? -14.594 12.734 14.484 1 91.06 93 PHE A CA 1
ATOM 718 C C . PHE A 1 93 ? -13.828 11.805 13.555 1 91.06 93 PHE A C 1
ATOM 720 O O . PHE A 1 93 ? -13.727 10.602 13.812 1 91.06 93 PHE A O 1
ATOM 727 N N . TYR A 1 94 ? -13.273 12.289 12.461 1 91 94 TYR A N 1
ATOM 728 C CA . TYR A 1 94 ? -12.602 11.461 11.461 1 91 94 TYR A CA 1
ATOM 729 C C . TYR A 1 94 ? -11.312 10.875 12.023 1 91 94 TYR A C 1
ATOM 731 O O . TYR A 1 94 ? -10.93 9.758 11.672 1 91 94 TYR A O 1
ATOM 739 N N . ALA A 1 95 ? -10.633 11.664 12.852 1 93.69 95 ALA A N 1
ATOM 740 C CA . ALA A 1 95 ? -9.453 11.117 13.508 1 93.69 95 ALA A CA 1
ATOM 741 C C . ALA A 1 95 ? -9.805 9.898 14.359 1 93.69 95 ALA A C 1
ATOM 743 O O . ALA A 1 95 ? -9.102 8.891 14.336 1 93.69 95 ALA A O 1
ATOM 744 N N . ASN A 1 96 ? -10.898 10.016 15.102 1 92.31 96 ASN A N 1
ATOM 745 C CA . ASN A 1 96 ? -11.367 8.906 15.914 1 92.31 96 ASN A CA 1
ATOM 746 C C . ASN A 1 96 ? -11.797 7.719 15.055 1 92.31 96 ASN A C 1
ATOM 748 O O . ASN A 1 96 ? -11.492 6.566 15.383 1 92.31 96 ASN A O 1
ATOM 752 N N . LEU A 1 97 ? -12.477 8.008 14.031 1 91 97 LEU A N 1
ATOM 753 C CA . LEU A 1 97 ? -12.961 6.973 13.125 1 91 97 LEU A CA 1
ATOM 754 C C . LEU A 1 97 ? -11.797 6.191 12.523 1 91 97 LEU A C 1
ATOM 756 O O . LEU A 1 97 ? -11.773 4.957 12.586 1 91 97 LEU A O 1
ATOM 760 N N . TYR A 1 98 ? -10.805 6.855 11.938 1 91.88 98 TYR A N 1
ATOM 761 C CA . TYR A 1 98 ? -9.656 6.207 11.32 1 91.88 98 TYR A CA 1
ATOM 762 C C . TYR A 1 98 ? -8.859 5.406 12.344 1 91.88 98 TYR A C 1
ATOM 764 O O . TYR A 1 98 ? -8.438 4.281 12.07 1 91.88 98 TYR A O 1
ATOM 772 N N . SER A 1 99 ? -8.68 6.047 13.5 1 92.62 99 SER A N 1
ATOM 773 C CA . SER A 1 99 ? -7.961 5.34 14.562 1 92.62 99 SER A CA 1
ATOM 774 C C . SER A 1 99 ? -8.695 4.07 14.969 1 92.62 99 SER A C 1
ATOM 776 O O . SER A 1 99 ? -8.07 3.021 15.164 1 92.62 99 SER A O 1
ATOM 778 N N . GLN A 1 100 ? -9.992 4.137 15.109 1 89.25 100 GLN A N 1
ATOM 779 C CA . GLN A 1 100 ? -10.805 2.992 15.5 1 89.25 100 GLN A CA 1
ATOM 780 C C . GLN A 1 100 ? -10.742 1.886 14.453 1 89.25 100 GLN A C 1
ATOM 782 O O . GLN A 1 100 ? -10.609 0.708 14.789 1 89.25 100 GLN A O 1
ATOM 787 N N . ILE A 1 101 ? -10.875 2.27 13.258 1 88.88 101 ILE A N 1
ATOM 788 C CA . ILE A 1 101 ? -10.844 1.284 12.188 1 88.88 101 ILE A CA 1
ATOM 789 C C . ILE A 1 101 ? -9.477 0.606 12.148 1 88.88 101 ILE A C 1
ATOM 791 O O . ILE A 1 101 ? -9.383 -0.62 12.062 1 88.88 101 ILE A O 1
ATOM 795 N N . LEU A 1 102 ? -8.438 1.392 12.227 1 90.38 102 LEU A N 1
ATOM 796 C CA . LEU A 1 102 ? -7.078 0.868 12.203 1 90.38 102 LEU A CA 1
ATOM 797 C C . LEU A 1 102 ? -6.855 -0.116 13.352 1 90.38 102 LEU A C 1
ATOM 799 O O . LEU A 1 102 ? -6.082 -1.067 13.211 1 90.38 102 LEU A O 1
ATOM 803 N N . ASN A 1 103 ? -7.574 0.041 14.438 1 87.31 103 ASN A N 1
ATOM 804 C CA . ASN A 1 103 ? -7.328 -0.747 15.641 1 87.31 103 ASN A CA 1
ATOM 805 C C . ASN A 1 103 ? -8.312 -1.907 15.758 1 87.31 103 ASN A C 1
ATOM 807 O O . ASN A 1 103 ? -8.062 -2.869 16.484 1 87.31 103 ASN A O 1
ATOM 811 N N . THR A 1 104 ? -9.469 -1.79 15.141 1 83 104 THR A N 1
ATOM 812 C CA . THR A 1 104 ? -10.516 -2.775 15.367 1 83 104 THR A CA 1
ATOM 813 C C . THR A 1 104 ? -10.703 -3.67 14.148 1 83 104 THR A C 1
ATOM 815 O O . THR A 1 104 ? -10.961 -4.867 14.281 1 83 104 THR A O 1
ATOM 818 N N . PHE A 1 105 ? -10.695 -3.053 12.945 1 80.62 105 PHE A N 1
ATOM 819 C CA . PHE A 1 105 ? -10.812 -3.848 11.734 1 80.62 105 PHE A CA 1
ATOM 820 C C . PHE A 1 105 ? -9.531 -4.625 11.461 1 80.62 105 PHE A C 1
ATOM 822 O O . PHE A 1 105 ? -8.43 -4.09 11.602 1 80.62 105 PHE A O 1
ATOM 829 N N . PRO A 1 106 ? -9.711 -5.906 11.156 1 83.62 106 PRO A N 1
ATOM 830 C CA . PRO A 1 106 ? -8.492 -6.68 10.898 1 83.62 106 PRO A CA 1
ATOM 831 C C . PRO A 1 106 ? -7.68 -6.129 9.727 1 83.62 106 PRO A C 1
ATOM 833 O O . PRO A 1 106 ? -8.125 -6.191 8.578 1 83.62 106 PRO A O 1
ATOM 836 N N . SER A 1 107 ? -6.512 -5.617 10.039 1 84.38 107 SER A N 1
ATOM 837 C CA . SER A 1 107 ? -5.633 -5.051 9.023 1 84.38 107 SER A CA 1
ATOM 838 C C . SER A 1 107 ? -5.27 -6.086 7.969 1 84.38 107 SER A C 1
ATOM 840 O O . SER A 1 107 ? -5.141 -5.758 6.789 1 84.38 107 SER A O 1
ATOM 842 N N . LYS A 1 108 ? -5.262 -7.297 8.352 1 84.56 108 LYS A N 1
ATOM 843 C CA . LYS A 1 108 ? -4.949 -8.383 7.434 1 84.56 108 LYS A CA 1
ATOM 844 C C . LYS A 1 108 ? -6.066 -8.57 6.41 1 84.56 108 LYS A C 1
ATOM 846 O O . LYS A 1 108 ? -5.816 -8.992 5.277 1 84.56 108 LYS A O 1
ATOM 851 N N . GLU A 1 109 ? -7.246 -8.195 6.867 1 86.31 109 GLU A N 1
ATOM 852 C CA . GLU A 1 109 ? -8.359 -8.258 5.93 1 86.31 109 GLU A CA 1
ATOM 853 C C . GLU A 1 109 ? -8.375 -7.039 5.004 1 86.31 109 GLU A C 1
ATOM 855 O O . GLU A 1 109 ? -8.562 -7.176 3.795 1 86.31 109 GLU A O 1
ATOM 860 N N . LEU A 1 110 ? -8.078 -5.887 5.547 1 88 110 LEU A N 1
ATOM 861 C CA . LEU A 1 110 ? -8.109 -4.645 4.785 1 88 110 LEU A CA 1
ATOM 862 C C . LEU A 1 110 ? -7.016 -4.633 3.721 1 88 110 LEU A C 1
ATOM 864 O O . LEU A 1 110 ? -7.227 -4.121 2.615 1 88 110 LEU A O 1
ATOM 868 N N . MET A 1 111 ? -5.961 -5.289 4.09 1 90.12 111 MET A N 1
ATOM 869 C CA . MET A 1 111 ? -4.824 -5.246 3.178 1 90.12 111 MET A CA 1
ATOM 870 C C . MET A 1 111 ? -5.105 -6.062 1.92 1 90.12 111 MET A C 1
ATOM 872 O O . MET A 1 111 ? -4.406 -5.922 0.913 1 90.12 111 MET A O 1
ATOM 876 N N . ARG A 1 112 ? -6.18 -6.898 1.924 1 91.94 112 ARG A N 1
ATOM 877 C CA . ARG A 1 112 ? -6.535 -7.699 0.754 1 91.94 112 ARG A CA 1
ATOM 878 C C . ARG A 1 112 ? -6.949 -6.809 -0.412 1 91.94 112 ARG A C 1
ATOM 880 O O . ARG A 1 112 ? -6.754 -7.168 -1.575 1 91.94 112 ARG A O 1
ATOM 887 N N . LEU A 1 113 ? -7.496 -5.68 -0.104 1 91.94 113 LEU A N 1
ATOM 888 C CA . LEU A 1 113 ? -7.805 -4.719 -1.157 1 91.94 113 LEU A CA 1
ATOM 889 C C . LEU A 1 113 ? -6.559 -4.367 -1.957 1 91.94 113 LEU A C 1
ATOM 891 O O . LEU A 1 113 ? -6.586 -4.359 -3.189 1 91.94 113 LEU A O 1
ATOM 895 N N . PHE A 1 114 ? -5.473 -4.227 -1.22 1 93.31 114 PHE A N 1
ATOM 896 C CA . PHE A 1 114 ? -4.23 -3.82 -1.864 1 93.31 114 PHE A CA 1
ATOM 897 C C . PHE A 1 114 ? -3.551 -5.012 -2.529 1 93.31 114 PHE A C 1
ATOM 899 O O . PHE A 1 114 ? -2.916 -4.863 -3.576 1 93.31 114 PHE A O 1
ATOM 906 N N . GLU A 1 115 ? -3.703 -6.133 -1.875 1 94.56 115 GLU A N 1
ATOM 907 C CA . GLU A 1 115 ? -3.189 -7.336 -2.525 1 94.56 115 GLU A CA 1
ATOM 908 C C . GLU A 1 115 ? -3.809 -7.52 -3.908 1 94.56 115 GLU A C 1
ATOM 910 O O . GLU A 1 115 ? -3.094 -7.734 -4.891 1 94.56 115 GLU A O 1
ATOM 915 N N . ILE A 1 116 ? -5.137 -7.395 -3.975 1 95.81 116 ILE A N 1
ATOM 916 C CA . ILE A 1 116 ? -5.863 -7.594 -5.223 1 95.81 116 ILE A CA 1
ATOM 917 C C . ILE A 1 116 ? -5.5 -6.488 -6.211 1 95.81 116 ILE A C 1
ATOM 919 O O . ILE A 1 116 ? -5.176 -6.762 -7.371 1 95.81 116 ILE A O 1
ATOM 923 N N . LEU A 1 117 ? -5.504 -5.301 -5.738 1 94.12 117 LEU A N 1
ATOM 924 C CA . LEU A 1 117 ? -5.238 -4.152 -6.602 1 94.12 117 LEU A CA 1
ATOM 925 C C . LEU A 1 117 ? -3.824 -4.215 -7.168 1 94.12 117 LEU A C 1
ATOM 927 O O . LEU A 1 117 ? -3.629 -4.051 -8.375 1 94.12 117 LEU A O 1
ATOM 931 N N . ILE A 1 118 ? -2.844 -4.441 -6.324 1 93.62 118 ILE A N 1
ATOM 932 C CA . ILE A 1 118 ? -1.446 -4.477 -6.742 1 93.62 118 ILE A CA 1
ATOM 933 C C . ILE A 1 118 ? -1.232 -5.617 -7.734 1 93.62 118 ILE A C 1
ATOM 935 O O . ILE A 1 118 ? -0.519 -5.461 -8.727 1 93.62 118 ILE A O 1
ATOM 939 N N . ASN A 1 119 ? -1.869 -6.77 -7.547 1 91.62 119 ASN A N 1
ATOM 940 C CA . ASN A 1 119 ? -1.729 -7.902 -8.453 1 91.62 119 ASN A CA 1
ATOM 941 C C . ASN A 1 119 ? -2.301 -7.59 -9.836 1 91.62 119 ASN A C 1
ATOM 943 O O . ASN A 1 119 ? -1.864 -8.156 -10.836 1 91.62 119 ASN A O 1
ATOM 947 N N . SER A 1 120 ? -3.227 -6.707 -9.898 1 92.38 120 SER A N 1
ATOM 948 C CA . SER A 1 120 ? -3.895 -6.395 -11.156 1 92.38 120 SER A CA 1
ATOM 949 C C . SER A 1 120 ? -2.998 -5.559 -12.062 1 92.38 120 SER A C 1
ATOM 951 O O . SER A 1 120 ? -3.271 -5.422 -13.258 1 92.38 120 SER A O 1
ATOM 953 N N . THR A 1 121 ? -1.911 -4.988 -11.516 1 91 121 THR A N 1
ATOM 954 C CA . THR A 1 121 ? -1.079 -4.066 -12.281 1 91 121 THR A CA 1
ATOM 955 C C . THR A 1 121 ? -0.368 -4.801 -13.414 1 91 121 THR A C 1
ATOM 957 O O . THR A 1 121 ? 0.167 -4.168 -14.328 1 91 121 THR A O 1
ATOM 960 N N . HIS A 1 122 ? -0.392 -6.094 -13.391 1 88.56 122 HIS A N 1
ATOM 961 C CA . HIS A 1 122 ? 0.232 -6.898 -14.438 1 88.56 122 HIS A CA 1
ATOM 962 C C . HIS A 1 122 ? -0.776 -7.277 -15.516 1 88.56 122 HIS A C 1
ATOM 964 O O . HIS A 1 122 ? -0.424 -7.941 -16.5 1 88.56 122 HIS A O 1
ATOM 970 N N . ASP A 1 123 ? -2.006 -6.973 -15.336 1 91.88 123 ASP A N 1
ATOM 971 C CA . ASP A 1 123 ? -3.121 -7.129 -16.266 1 91.88 123 ASP A CA 1
ATOM 972 C C . ASP A 1 123 ? -3.871 -5.809 -16.453 1 91.88 123 ASP A C 1
ATOM 974 O O . ASP A 1 123 ? -4.723 -5.457 -15.633 1 91.88 123 ASP A O 1
ATOM 978 N N . GLN A 1 124 ? -3.609 -5.164 -17.547 1 92.06 124 GLN A N 1
ATOM 979 C CA . GLN A 1 124 ? -4.105 -3.807 -17.766 1 92.06 124 GLN A CA 1
ATOM 980 C C . GLN A 1 124 ? -5.629 -3.76 -17.703 1 92.06 124 GLN A C 1
ATOM 982 O O . GLN A 1 124 ? -6.203 -2.812 -17.156 1 92.06 124 GLN A O 1
ATOM 987 N N . SER A 1 125 ? -6.223 -4.734 -18.312 1 94.69 125 SER A N 1
ATOM 988 C CA . SER A 1 125 ? -7.684 -4.785 -18.281 1 94.69 125 SER A CA 1
ATOM 989 C C . SER A 1 125 ? -8.211 -4.91 -16.859 1 94.69 125 SER A C 1
ATOM 991 O O . SER A 1 125 ? -9.125 -4.184 -16.469 1 94.69 125 SER A O 1
ATOM 993 N N . MET A 1 126 ? -7.629 -5.816 -16.094 1 95.19 126 MET A N 1
ATOM 994 C CA . MET A 1 126 ? -8.008 -6 -14.688 1 95.19 126 MET A CA 1
ATOM 995 C C . MET A 1 126 ? -7.727 -4.742 -13.883 1 95.19 126 MET A C 1
ATOM 997 O O . MET A 1 126 ? -8.531 -4.348 -13.039 1 95.19 126 MET A O 1
ATOM 1001 N N . MET A 1 127 ? -6.605 -4.145 -14.109 1 94.62 127 MET A N 1
ATOM 1002 C CA . MET A 1 127 ? -6.23 -2.934 -13.383 1 94.62 127 MET A CA 1
ATOM 1003 C C . MET A 1 127 ? -7.258 -1.826 -13.602 1 94.62 127 MET A C 1
ATOM 1005 O O . MET A 1 127 ? -7.676 -1.163 -12.648 1 94.62 127 MET A O 1
ATOM 1009 N N . LYS A 1 128 ? -7.664 -1.626 -14.82 1 95.62 128 LYS A N 1
ATOM 1010 C CA . LYS A 1 128 ? -8.648 -0.595 -15.141 1 95.62 128 LYS A CA 1
ATOM 1011 C C . LYS A 1 128 ? -9.969 -0.848 -14.422 1 95.62 128 LYS A C 1
ATOM 1013 O O . LYS A 1 128 ? -10.547 0.07 -13.836 1 95.62 128 LYS A O 1
ATOM 1018 N N . ILE A 1 129 ? -10.367 -2.086 -14.453 1 96.12 129 ILE A N 1
ATOM 1019 C CA . ILE A 1 129 ? -11.633 -2.451 -13.836 1 96.12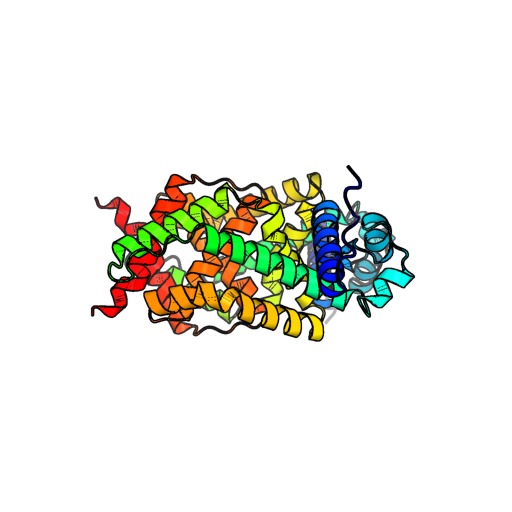 129 ILE A CA 1
ATOM 1020 C C . ILE A 1 129 ? -11.555 -2.221 -12.328 1 96.12 129 ILE A C 1
ATOM 1022 O O . ILE A 1 129 ? -12.445 -1.598 -11.742 1 96.12 129 ILE A O 1
ATOM 1026 N N . LEU A 1 130 ? -10.539 -2.689 -11.711 1 96.12 130 LEU A N 1
ATOM 1027 C CA . LEU A 1 130 ? -10.414 -2.598 -10.258 1 96.12 130 LEU A CA 1
ATOM 1028 C C . LEU A 1 130 ? -10.219 -1.149 -9.82 1 96.12 130 LEU A C 1
ATOM 1030 O O . LEU A 1 130 ? -10.781 -0.723 -8.805 1 96.12 130 LEU A O 1
ATOM 1034 N N . THR A 1 131 ? -9.398 -0.395 -10.57 1 94.44 131 THR A N 1
ATOM 1035 C CA . THR A 1 131 ? -9.203 1.014 -10.242 1 94.44 131 THR A CA 1
ATOM 1036 C C . THR A 1 131 ? -10.516 1.779 -10.328 1 94.44 131 THR A C 1
ATOM 1038 O O . THR A 1 131 ? -10.82 2.602 -9.461 1 94.44 131 THR A O 1
ATOM 1041 N N . GLN A 1 132 ? -11.258 1.487 -11.344 1 93 132 GLN A N 1
ATOM 1042 C CA . GLN A 1 132 ? -12.562 2.131 -11.484 1 93 132 GLN A CA 1
ATOM 1043 C C . GLN A 1 132 ? -13.492 1.749 -10.344 1 93 132 GLN A C 1
ATOM 1045 O O . GLN A 1 132 ? -14.203 2.6 -9.805 1 93 132 GLN A O 1
ATOM 1050 N N . THR A 1 133 ? -13.492 0.487 -10.016 1 91.62 133 THR A N 1
ATOM 1051 C CA . THR A 1 133 ? -14.312 0.012 -8.906 1 91.62 133 THR A CA 1
ATOM 1052 C C . THR A 1 133 ? -13.906 0.687 -7.598 1 91.62 133 THR A C 1
ATOM 1054 O O . THR A 1 133 ? -14.758 1.095 -6.809 1 91.62 133 THR A O 1
ATOM 1057 N N . PHE A 1 134 ? -12.602 0.822 -7.398 1 89.5 134 PHE A N 1
ATOM 1058 C CA . PHE A 1 134 ? -12.047 1.489 -6.227 1 89.5 134 PHE A CA 1
ATOM 1059 C C . PHE A 1 134 ? -12.5 2.945 -6.168 1 89.5 134 PHE A C 1
ATOM 1061 O O . PHE A 1 134 ? -12.977 3.412 -5.137 1 89.5 134 PHE A O 1
ATOM 1068 N N . LYS A 1 135 ? -12.414 3.637 -7.238 1 85.88 135 LYS A N 1
ATOM 1069 C CA . LYS A 1 135 ? -12.789 5.047 -7.32 1 85.88 135 LYS A CA 1
ATOM 1070 C C . LYS A 1 135 ? -14.281 5.234 -7.039 1 85.88 135 LYS A C 1
ATOM 1072 O O . LYS A 1 135 ? -14.672 6.18 -6.352 1 85.88 135 LYS A O 1
ATOM 1077 N N . GLU A 1 136 ? -15.031 4.359 -7.504 1 84 136 GLU A N 1
ATOM 1078 C CA . GLU A 1 136 ? -16.484 4.465 -7.363 1 84 136 GLU A CA 1
ATOM 1079 C C . GLU A 1 136 ? -16.906 4.227 -5.918 1 84 136 GLU A C 1
ATOM 1081 O O . GLU A 1 136 ? -17.828 4.891 -5.422 1 84 136 GLU A O 1
ATOM 1086 N N . ASN A 1 137 ? -16.266 3.316 -5.297 1 78.81 137 ASN A N 1
ATOM 1087 C CA . ASN A 1 137 ? -16.656 2.977 -3.932 1 78.81 137 ASN A CA 1
ATOM 1088 C C . ASN A 1 137 ? -16.016 3.922 -2.918 1 78.81 137 ASN A C 1
ATOM 1090 O O . ASN A 1 137 ? -16.656 4.312 -1.938 1 78.81 137 ASN A O 1
ATOM 1094 N N . TYR A 1 138 ? -14.75 4.285 -3.148 1 75.56 138 TYR A N 1
ATOM 1095 C CA . TYR A 1 138 ? -14.07 5.211 -2.246 1 75.56 138 TYR A CA 1
ATOM 1096 C C . TYR A 1 138 ? -14.57 6.637 -2.453 1 75.56 138 TYR A C 1
ATOM 1098 O O . TYR A 1 138 ? -14.352 7.504 -1.604 1 75.56 138 TYR A O 1
ATOM 1106 N N . GLY A 1 139 ? -15.281 6.793 -3.404 1 77.06 139 GLY A N 1
ATOM 1107 C CA . GLY A 1 139 ? -15.766 8.117 -3.771 1 77.06 139 GLY A CA 1
ATOM 1108 C C . GLY A 1 139 ? -16.562 8.789 -2.672 1 77.06 139 GLY A C 1
ATOM 1109 O O . GLY A 1 139 ? -16.438 9.992 -2.449 1 77.06 139 GLY A O 1
ATOM 1110 N N . LYS A 1 140 ? -17.203 7.973 -1.903 1 77.81 140 LYS A N 1
ATOM 1111 C CA . LYS A 1 140 ? -18.047 8.57 -0.862 1 77.81 140 LYS A CA 1
ATOM 1112 C C . LYS A 1 140 ? -17.188 9.141 0.265 1 77.81 140 LYS A C 1
ATOM 1114 O O . LYS A 1 140 ? -17.375 10.289 0.678 1 77.81 140 LYS A O 1
ATOM 1119 N N . ILE A 1 141 ? -16.281 8.32 0.781 1 80.06 141 ILE A N 1
ATOM 1120 C CA . ILE A 1 141 ? -15.422 8.758 1.876 1 80.06 141 ILE A CA 1
ATOM 1121 C C . ILE A 1 141 ? -14.508 9.883 1.396 1 80.06 141 ILE A C 1
ATOM 1123 O O . ILE A 1 141 ? -14.359 10.906 2.07 1 80.06 141 ILE A O 1
ATOM 1127 N N . LEU A 1 142 ? -13.992 9.688 0.252 1 85.81 142 LEU A N 1
ATOM 1128 C CA . LEU A 1 142 ? -13.125 10.703 -0.33 1 85.81 142 LEU A CA 1
ATOM 1129 C C . LEU A 1 142 ? -13.891 12 -0.573 1 85.81 142 LEU A C 1
ATOM 1131 O O . LEU A 1 142 ? -13.344 13.094 -0.394 1 85.81 142 LEU A O 1
ATOM 1135 N N . GLY A 1 143 ? -15.133 11.828 -0.962 1 87.44 143 GLY A N 1
ATOM 1136 C CA . GLY A 1 143 ? -15.977 12.992 -1.19 1 87.44 143 GLY A CA 1
ATOM 1137 C C . GLY A 1 143 ? -16.172 13.844 0.052 1 87.44 143 GLY A C 1
ATOM 1138 O O . GLY A 1 143 ? -16.172 15.07 -0.025 1 87.44 143 GLY A O 1
ATOM 1139 N N . LYS A 1 144 ? -16.297 13.25 1.118 1 85.62 144 LYS A N 1
ATOM 1140 C CA . LYS A 1 144 ? -16.438 13.961 2.385 1 85.62 144 LYS A CA 1
ATOM 1141 C C . LYS A 1 144 ? -15.172 14.734 2.723 1 85.62 144 LYS A C 1
ATOM 1143 O O . LYS A 1 144 ? -15.242 15.898 3.133 1 85.62 144 LYS A O 1
ATOM 1148 N N . PHE A 1 145 ? -14.062 14.109 2.525 1 89 145 PHE A N 1
ATOM 1149 C CA . PHE A 1 145 ? -12.797 14.781 2.791 1 89 145 PHE A CA 1
ATOM 1150 C C . PHE A 1 145 ? -12.547 15.891 1.775 1 89 145 PHE A C 1
ATOM 1152 O O . PHE A 1 145 ? -12 16.938 2.117 1 89 145 PHE A O 1
ATOM 1159 N N . GLU A 1 146 ? -12.93 15.594 0.557 1 91.31 146 GLU A N 1
ATOM 1160 C CA . GLU A 1 146 ? -12.773 16.609 -0.47 1 91.31 146 GLU A CA 1
ATOM 1161 C C . GLU A 1 146 ? -13.555 17.875 -0.112 1 91.31 146 GLU A C 1
ATOM 1163 O O . GLU A 1 146 ? -13.055 19 -0.297 1 91.31 146 GLU A O 1
ATOM 1168 N N . LYS A 1 147 ? -14.719 17.703 0.344 1 89.75 147 LYS A N 1
ATOM 1169 C CA . LYS A 1 147 ? -15.539 18.844 0.771 1 89.75 147 LYS A CA 1
ATOM 1170 C C . LYS A 1 147 ? -14.922 19.531 1.98 1 89.75 147 LYS A C 1
ATOM 1172 O O . LYS A 1 147 ? -14.844 20.766 2.021 1 89.75 147 LYS A O 1
ATOM 1177 N N . LEU A 1 148 ? -14.508 18.781 2.91 1 89.94 148 LEU A N 1
ATOM 1178 C CA . LEU A 1 148 ? -13.93 19.312 4.137 1 89.94 148 LEU A CA 1
ATOM 1179 C C . LEU A 1 148 ? -12.672 20.125 3.842 1 89.94 148 LEU A C 1
ATOM 1181 O O . LEU A 1 148 ? -12.445 21.172 4.441 1 89.94 148 LEU A O 1
ATOM 1185 N N . PHE A 1 149 ? -11.852 19.625 2.887 1 93.12 149 PHE A N 1
ATOM 1186 C CA . PHE A 1 149 ? -10.555 20.219 2.615 1 93.12 149 PHE A CA 1
ATOM 1187 C C . PHE A 1 149 ? -10.633 21.188 1.432 1 93.12 149 PHE A C 1
ATOM 1189 O O . PHE A 1 149 ? -9.703 21.953 1.182 1 93.12 149 PHE A O 1
ATOM 1196 N N . ASN A 1 150 ? -11.797 21.141 0.669 1 92.25 150 ASN A N 1
ATOM 1197 C CA . ASN A 1 150 ? -11.922 21.828 -0.611 1 92.25 150 ASN A CA 1
ATOM 1198 C C . ASN A 1 150 ? -10.758 21.5 -1.539 1 92.25 150 ASN A C 1
ATOM 1200 O O . ASN A 1 150 ? -10.164 22.406 -2.145 1 92.25 150 ASN A O 1
ATOM 1204 N N . SER A 1 151 ? -10.344 20.25 -1.516 1 93.88 151 SER A N 1
ATOM 1205 C CA . SER A 1 151 ? -9.211 19.781 -2.307 1 93.88 151 SER A CA 1
ATOM 1206 C C . SER A 1 151 ? -9.25 18.281 -2.492 1 93.88 151 SER A C 1
ATOM 1208 O O . SER A 1 151 ? -9.242 17.531 -1.514 1 93.88 151 SER A O 1
ATOM 1210 N N . LYS A 1 152 ? -9.305 17.844 -3.682 1 91.88 152 LYS A N 1
ATOM 1211 C CA . LYS A 1 152 ? -9.258 16.406 -3.998 1 91.88 152 LYS A CA 1
ATOM 1212 C C . LYS A 1 152 ? -7.914 15.805 -3.607 1 91.88 152 LYS A C 1
ATOM 1214 O O . LYS A 1 152 ? -7.863 14.695 -3.076 1 91.88 152 LYS A O 1
ATOM 1219 N N . THR A 1 153 ? -6.836 16.531 -3.838 1 93.81 153 THR A N 1
ATOM 1220 C CA . THR A 1 153 ? -5.488 16.047 -3.557 1 93.81 153 THR A CA 1
ATOM 1221 C C . THR A 1 153 ? -5.301 15.812 -2.061 1 93.81 153 THR A C 1
ATOM 1223 O O . THR A 1 153 ? -4.781 14.773 -1.653 1 93.81 153 THR A O 1
ATOM 1226 N N . LYS A 1 154 ? -5.75 16.75 -1.241 1 95 154 LYS A N 1
ATOM 1227 C CA . LYS A 1 154 ? -5.648 16.578 0.207 1 95 154 LYS A CA 1
ATOM 1228 C C . LYS A 1 154 ? -6.434 15.367 0.685 1 95 154 LYS A C 1
ATOM 1230 O O . LYS A 1 154 ? -5.973 14.633 1.562 1 95 154 LYS A O 1
ATOM 1235 N N . ALA A 1 155 ? -7.586 15.195 0.089 1 93.56 155 ALA A N 1
ATOM 1236 C CA . ALA A 1 155 ? -8.406 14.039 0.443 1 93.56 155 ALA A CA 1
ATOM 1237 C C . ALA A 1 155 ? -7.676 12.734 0.131 1 93.56 155 ALA A C 1
ATOM 1239 O O . ALA A 1 155 ? -7.641 11.82 0.961 1 93.56 155 ALA A O 1
ATOM 1240 N N . PHE A 1 156 ? -7.047 12.664 -1.031 1 93.31 156 PHE A N 1
ATOM 1241 C CA . PHE A 1 156 ? -6.301 11.484 -1.438 1 93.31 156 PHE A CA 1
ATOM 1242 C C . PHE A 1 156 ? -5.102 11.258 -0.522 1 93.31 156 PHE A C 1
ATOM 1244 O O . PHE A 1 156 ? -4.773 10.117 -0.196 1 93.31 156 PHE A O 1
ATOM 1251 N N . MET A 1 157 ? -4.457 12.336 -0.122 1 96.19 157 MET A N 1
ATOM 1252 C CA . MET A 1 157 ? -3.271 12.219 0.72 1 96.19 157 MET A CA 1
ATOM 1253 C C . MET A 1 157 ? -3.635 11.664 2.094 1 96.19 157 MET A C 1
ATOM 1255 O O . MET A 1 157 ? -2.943 10.789 2.619 1 96.19 157 MET A O 1
ATOM 1259 N N . LEU A 1 158 ? -4.73 12.188 2.658 1 95.69 158 LEU A N 1
ATOM 1260 C CA . LEU A 1 158 ? -5.172 11.664 3.943 1 95.69 158 LEU A CA 1
ATOM 1261 C C . LEU A 1 158 ? -5.52 10.18 3.832 1 95.69 158 LEU A C 1
ATOM 1263 O O . LEU A 1 158 ? -5.109 9.375 4.672 1 95.69 158 LEU A O 1
ATOM 1267 N N . GLN A 1 159 ? -6.242 9.844 2.824 1 93.19 159 GLN A N 1
ATOM 1268 C CA . GLN A 1 159 ? -6.629 8.453 2.604 1 93.19 159 GLN A CA 1
ATOM 1269 C C . GLN A 1 159 ? -5.402 7.574 2.373 1 93.19 159 GLN A C 1
ATOM 1271 O O . GLN A 1 159 ? -5.328 6.461 2.893 1 93.19 159 GLN A O 1
ATOM 1276 N N . ALA A 1 160 ? -4.477 8.094 1.562 1 95.19 160 ALA A N 1
ATOM 1277 C CA . ALA A 1 160 ? -3.244 7.355 1.297 1 95.19 160 ALA A CA 1
ATOM 1278 C C . ALA A 1 160 ? -2.494 7.059 2.592 1 95.19 160 ALA A C 1
ATOM 1280 O O . ALA A 1 160 ? -1.931 5.977 2.756 1 95.19 160 ALA A O 1
ATOM 1281 N N . MET A 1 161 ? -2.449 8.008 3.477 1 96.75 161 MET A N 1
ATOM 1282 C CA . MET A 1 161 ? -1.818 7.801 4.777 1 96.75 161 MET A CA 1
ATOM 1283 C C . MET A 1 161 ? -2.492 6.664 5.535 1 96.75 161 MET A C 1
ATOM 1285 O O . MET A 1 161 ? -1.815 5.789 6.078 1 96.75 161 MET A O 1
ATOM 1289 N N . PHE A 1 162 ? -3.77 6.719 5.535 1 95 162 PHE A N 1
ATOM 1290 C CA . PHE A 1 162 ? -4.527 5.672 6.203 1 95 162 PHE A CA 1
ATOM 1291 C C . PHE A 1 162 ? -4.23 4.309 5.594 1 95 162 PHE A C 1
ATOM 1293 O O . PHE A 1 162 ? -3.963 3.344 6.312 1 95 162 PHE A O 1
ATOM 1300 N N . ASP A 1 163 ? -4.273 4.238 4.277 1 94.25 163 ASP A N 1
ATOM 1301 C CA . ASP A 1 163 ? -4.023 2.977 3.586 1 94.25 163 ASP A CA 1
ATOM 1302 C C . ASP A 1 163 ? -2.617 2.461 3.879 1 94.25 163 ASP A C 1
ATOM 1304 O O . ASP A 1 163 ? -2.422 1.262 4.09 1 94.25 163 ASP A O 1
ATOM 1308 N N . GLY A 1 164 ? -1.685 3.389 3.848 1 95.31 164 GLY A N 1
ATOM 1309 C CA . GLY A 1 164 ? -0.331 2.992 4.203 1 95.31 164 GLY A CA 1
ATOM 1310 C C . GLY A 1 164 ? -0.225 2.428 5.609 1 95.31 164 GLY A C 1
ATOM 1311 O O . GLY A 1 164 ? 0.466 1.432 5.832 1 95.31 164 GLY A O 1
ATOM 1312 N N . LEU A 1 165 ? -0.869 2.986 6.562 1 95.69 165 LEU A N 1
ATOM 1313 C CA . LEU A 1 165 ? -0.836 2.531 7.945 1 95.69 165 LEU A CA 1
ATOM 1314 C C . LEU A 1 165 ? -1.492 1.161 8.086 1 95.69 165 LEU A C 1
ATOM 1316 O O . LEU A 1 165 ? -1.068 0.344 8.906 1 95.69 165 LEU A O 1
ATOM 1320 N N . VAL A 1 166 ? -2.508 0.912 7.309 1 94.69 166 VAL A N 1
ATOM 1321 C CA . VAL A 1 166 ? -3.152 -0.397 7.301 1 94.69 166 VAL A CA 1
ATOM 1322 C C . VAL A 1 166 ? -2.143 -1.468 6.895 1 94.69 166 VAL A C 1
ATOM 1324 O O . VAL A 1 166 ? -2.045 -2.514 7.539 1 94.69 166 VAL A O 1
ATOM 1327 N N . ILE A 1 167 ? -1.408 -1.181 5.863 1 94.31 167 ILE A N 1
ATOM 1328 C CA . ILE A 1 167 ? -0.409 -2.129 5.383 1 94.31 167 ILE A CA 1
ATOM 1329 C C . ILE A 1 167 ? 0.657 -2.342 6.457 1 94.31 167 ILE A C 1
ATOM 1331 O O . ILE A 1 167 ? 1.026 -3.479 6.754 1 94.31 167 ILE A O 1
ATOM 1335 N N . TYR A 1 168 ? 1.117 -1.24 7.074 1 92.88 168 TYR A N 1
ATOM 1336 C CA . TYR A 1 168 ? 2.129 -1.343 8.117 1 92.88 168 TYR A CA 1
ATOM 1337 C C . TYR A 1 168 ? 1.629 -2.189 9.281 1 92.88 168 TYR A C 1
ATOM 1339 O O . TYR A 1 168 ? 2.336 -3.082 9.758 1 92.88 168 TYR A O 1
ATOM 1347 N N . ARG A 1 169 ? 0.435 -1.939 9.664 1 92.69 169 ARG A N 1
ATOM 1348 C CA . ARG A 1 169 ? -0.144 -2.713 10.758 1 92.69 169 ARG A CA 1
ATOM 1349 C C . ARG A 1 169 ? -0.266 -4.188 10.383 1 92.69 169 ARG A C 1
ATOM 1351 O O . ARG A 1 169 ? 0.003 -5.066 11.203 1 92.69 169 ARG A O 1
ATOM 1358 N N . ALA A 1 170 ? -0.634 -4.469 9.188 1 92.25 170 ALA A N 1
ATOM 1359 C CA . ALA A 1 170 ? -0.848 -5.832 8.719 1 92.25 170 ALA A CA 1
ATOM 1360 C C . ALA A 1 170 ? 0.446 -6.641 8.766 1 92.25 170 ALA A C 1
ATOM 1362 O O . ALA A 1 170 ? 0.419 -7.855 8.969 1 92.25 170 ALA A O 1
ATOM 1363 N N . VAL A 1 171 ? 1.587 -5.961 8.578 1 92 171 VAL A N 1
ATOM 1364 C CA . VAL A 1 171 ? 2.848 -6.695 8.555 1 92 171 VAL A CA 1
ATOM 1365 C C . VAL A 1 171 ? 3.496 -6.645 9.938 1 92 171 VAL A C 1
ATOM 1367 O O . VAL A 1 171 ? 4.656 -7.023 10.102 1 92 171 VAL A O 1
ATOM 1370 N N . GLY A 1 172 ? 2.818 -6.02 10.883 1 88.5 172 GLY A N 1
ATOM 1371 C CA . GLY A 1 172 ? 3.23 -6.176 12.266 1 88.5 172 GLY A CA 1
ATOM 1372 C C . GLY A 1 172 ? 3.842 -4.918 12.852 1 88.5 172 GLY A C 1
ATOM 1373 O O . GLY A 1 172 ? 4.418 -4.953 13.945 1 88.5 172 GLY A O 1
ATOM 1374 N N . ILE A 1 173 ? 3.789 -3.83 12.172 1 88.5 173 ILE A N 1
ATOM 1375 C CA . ILE A 1 173 ? 4.258 -2.574 12.742 1 88.5 173 ILE A CA 1
ATOM 1376 C C . ILE A 1 173 ? 3.213 -2.031 13.719 1 88.5 173 ILE A C 1
ATOM 1378 O O . ILE A 1 173 ? 2.031 -1.923 13.375 1 88.5 173 ILE A O 1
ATOM 1382 N N . GLU A 1 174 ? 3.615 -1.703 14.859 1 87.12 174 GLU A N 1
ATOM 1383 C CA . GLU A 1 174 ? 2.697 -1.262 15.906 1 87.12 174 GLU A CA 1
ATOM 1384 C C . GLU A 1 174 ? 2.764 0.251 16.094 1 87.12 174 GLU A C 1
ATOM 1386 O O . GLU A 1 174 ? 3.824 0.856 15.93 1 87.12 174 GLU A O 1
ATOM 1391 N N . PHE A 1 175 ? 1.648 0.826 16.359 1 87.69 175 PHE A N 1
ATOM 1392 C CA . PHE A 1 175 ? 1.504 2.244 16.672 1 87.69 175 PHE A CA 1
ATOM 1393 C C . PHE A 1 175 ? 0.581 2.443 17.859 1 87.69 175 PHE A C 1
ATOM 1395 O O . PHE A 1 175 ? -0.314 1.631 18.109 1 87.69 175 PHE A O 1
ATOM 1402 N N . SER A 1 176 ? 0.805 3.525 18.562 1 90.06 176 SER A N 1
ATOM 1403 C CA . SER A 1 176 ? -0.146 3.93 19.594 1 90.06 176 SER A CA 1
ATOM 1404 C C . SER A 1 176 ? -1.428 4.48 18.969 1 90.06 176 SER A C 1
ATOM 1406 O O . SER A 1 176 ? -1.385 5.414 18.172 1 90.06 176 SER A O 1
ATOM 1408 N N . ASN A 1 177 ? -2.541 3.908 19.406 1 89.88 177 ASN A N 1
ATOM 1409 C CA . ASN A 1 177 ? -3.828 4.379 18.906 1 89.88 177 ASN A CA 1
ATOM 1410 C C . ASN A 1 177 ? -4.039 5.859 19.203 1 89.88 177 ASN A C 1
ATOM 1412 O O . ASN A 1 177 ? -4.527 6.605 18.344 1 89.88 177 ASN A O 1
ATOM 1416 N N . ASP A 1 178 ? -3.645 6.215 20.375 1 93.81 178 ASP A N 1
ATOM 1417 C CA . ASP A 1 178 ? -3.818 7.602 20.797 1 93.81 178 ASP A CA 1
ATOM 1418 C C . ASP A 1 178 ? -2.955 8.547 19.953 1 93.81 178 ASP A C 1
ATOM 1420 O O . ASP A 1 178 ? -3.406 9.617 19.562 1 93.81 178 ASP A O 1
ATOM 1424 N N . GLU A 1 179 ? -1.77 8.117 19.688 1 93.88 179 GLU A N 1
ATOM 1425 C CA . GLU A 1 179 ? -0.883 8.945 18.875 1 93.88 179 GLU A CA 1
ATOM 1426 C C . GLU A 1 179 ? -1.41 9.086 17.453 1 93.88 179 GLU A C 1
ATOM 1428 O O . GLU A 1 179 ? -1.38 10.18 16.891 1 93.88 179 GLU A O 1
ATOM 1433 N N . ILE A 1 180 ? -1.911 8.008 16.938 1 95.5 180 ILE A N 1
ATOM 1434 C CA . ILE A 1 180 ? -2.475 8.008 15.594 1 95.5 180 ILE A CA 1
ATOM 1435 C C . ILE A 1 180 ? -3.66 8.969 15.531 1 95.5 180 ILE A C 1
ATOM 1437 O O . ILE A 1 180 ? -3.725 9.82 14.648 1 95.5 180 ILE A O 1
ATOM 1441 N N . LYS A 1 181 ? -4.52 8.789 16.422 1 96.31 181 LYS A N 1
ATOM 1442 C CA . LYS A 1 181 ? -5.711 9.625 16.469 1 96.31 181 LYS A CA 1
ATOM 1443 C C . LYS A 1 181 ? -5.344 11.102 16.547 1 96.31 181 LYS A C 1
ATOM 1445 O O . LYS A 1 181 ? -5.84 11.914 15.773 1 96.31 181 LYS A O 1
ATOM 1450 N N . ASN A 1 182 ? -4.449 11.461 17.484 1 95.94 182 ASN A N 1
ATOM 1451 C CA . ASN A 1 182 ? -4.051 12.844 17.703 1 95.94 182 ASN A CA 1
ATOM 1452 C C . ASN A 1 182 ? -3.387 13.438 16.469 1 95.94 182 ASN A C 1
ATOM 1454 O O . ASN A 1 182 ? -3.648 14.586 16.094 1 95.94 182 ASN A O 1
ATOM 1458 N N . ASN A 1 183 ? -2.594 12.656 15.852 1 95.31 183 ASN A N 1
ATOM 1459 C CA . ASN A 1 183 ? -1.875 13.164 14.688 1 95.31 183 ASN A CA 1
ATOM 1460 C C . ASN A 1 183 ? -2.775 13.242 13.453 1 95.31 183 ASN A C 1
ATOM 1462 O O . ASN A 1 183 ? -2.621 14.125 12.617 1 95.31 183 ASN A O 1
ATOM 1466 N N . PHE A 1 184 ? -3.742 12.305 13.281 1 96.31 184 PHE A N 1
ATOM 1467 C CA . PHE A 1 184 ? -4.758 12.453 12.25 1 96.31 184 PHE A CA 1
ATOM 1468 C C . PHE A 1 184 ? -5.531 13.758 12.43 1 96.31 184 PHE A C 1
ATOM 1470 O O . PHE A 1 184 ? -5.77 14.477 11.461 1 96.31 184 PHE A O 1
ATOM 1477 N N . LYS A 1 185 ? -5.926 13.961 13.656 1 95.19 185 LYS A N 1
ATOM 1478 C CA . LYS A 1 185 ? -6.656 15.195 13.93 1 95.19 185 LYS A CA 1
ATOM 1479 C C . LYS A 1 185 ? -5.844 16.422 13.516 1 95.19 185 LYS A C 1
ATOM 1481 O O . LYS A 1 185 ? -6.355 17.312 12.836 1 95.19 185 LYS A O 1
ATOM 1486 N N . LYS A 1 186 ? -4.602 16.453 13.906 1 94.19 186 LYS A N 1
ATOM 1487 C CA . LYS A 1 186 ? -3.707 17.562 13.562 1 94.19 186 LYS A CA 1
ATOM 1488 C C . LYS A 1 186 ? -3.611 17.734 12.055 1 94.19 186 LYS A C 1
ATOM 1490 O O . LYS A 1 186 ? -3.639 18.859 11.555 1 94.19 186 LYS A O 1
ATOM 1495 N N . MET A 1 187 ? -3.52 16.688 11.383 1 94.12 187 MET A N 1
ATOM 1496 C CA . MET A 1 187 ? -3.402 16.734 9.93 1 94.12 187 MET A CA 1
ATOM 1497 C C . MET A 1 187 ? -4.684 17.266 9.297 1 94.12 187 MET A C 1
ATOM 1499 O O . MET A 1 187 ? -4.633 18.125 8.406 1 94.12 187 MET A O 1
ATOM 1503 N N . ILE A 1 188 ? -5.801 16.766 9.727 1 94.12 188 ILE A N 1
ATOM 1504 C CA . ILE A 1 188 ? -7.082 17.188 9.18 1 94.12 188 ILE A CA 1
ATOM 1505 C C . ILE A 1 188 ? -7.258 18.688 9.398 1 94.12 188 ILE A C 1
ATOM 1507 O O . ILE A 1 188 ? -7.648 19.422 8.484 1 94.12 188 ILE A O 1
ATOM 1511 N N . LEU A 1 189 ? -6.883 19.141 10.562 1 93.56 189 LEU A N 1
ATOM 1512 C CA . LEU A 1 189 ? -6.977 20.578 10.859 1 93.56 189 LEU A CA 1
ATOM 1513 C C . LEU A 1 189 ? -6.043 21.375 9.953 1 93.56 189 LEU A C 1
ATOM 1515 O O . LEU A 1 189 ? -6.434 22.422 9.438 1 93.56 189 LEU A O 1
ATOM 1519 N N . SER A 1 190 ? -4.855 20.875 9.797 1 92.62 190 SER A N 1
ATOM 1520 C CA . SER A 1 190 ? -3.881 21.562 8.953 1 92.62 190 SER A CA 1
ATOM 1521 C C . SER A 1 190 ? -4.355 21.641 7.504 1 92.62 190 SER A C 1
ATOM 1523 O O . SER A 1 190 ? -4.141 22.641 6.828 1 92.62 190 SER A O 1
ATOM 1525 N N . PHE A 1 191 ? -4.945 20.578 7.035 1 94.06 191 PHE A N 1
ATOM 1526 C CA . PHE A 1 191 ? -5.418 20.5 5.656 1 94.06 191 PHE A CA 1
ATOM 1527 C C . PHE A 1 191 ? -6.609 21.422 5.441 1 94.06 191 PHE A C 1
ATOM 1529 O O . PHE A 1 191 ? -6.898 21.828 4.309 1 94.06 191 PHE A O 1
ATOM 1536 N N . THR A 1 192 ? -7.324 21.797 6.477 1 91.06 192 THR A N 1
ATOM 1537 C CA . THR A 1 192 ? -8.5 22.656 6.352 1 91.06 192 THR A CA 1
ATOM 1538 C C . THR A 1 192 ? -8.109 24.125 6.469 1 91.06 192 THR A C 1
ATOM 1540 O O . THR A 1 192 ? -8.836 25 6.016 1 91.06 192 THR A O 1
ATOM 1543 N N . GLU A 1 193 ? -6.992 24.547 7.172 1 79.31 193 GLU A N 1
ATOM 1544 C CA . GLU A 1 193 ? -6.566 25.922 7.418 1 79.31 193 GLU A CA 1
ATOM 1545 C C . GLU A 1 193 ? -6.312 26.656 6.105 1 79.31 193 GLU A C 1
ATOM 1547 O O . GLU A 1 193 ? -6.438 27.891 6.043 1 79.31 193 GLU A O 1
ATOM 1552 N N . ASP A 1 194 ? -5.84 26.156 5.062 1 62.16 194 ASP A N 1
ATOM 1553 C CA . ASP A 1 194 ? -5.57 26.984 3.895 1 62.16 194 ASP A CA 1
ATOM 1554 C C . ASP A 1 194 ? -6.828 27.734 3.439 1 62.16 194 ASP A C 1
ATOM 1556 O O . ASP A 1 194 ? -6.75 28.672 2.656 1 62.16 194 ASP A O 1
ATOM 1560 N N . ASP A 1 195 ? -8.008 27.297 3.611 1 49.56 195 ASP A N 1
ATOM 1561 C CA . ASP A 1 195 ? -9.125 28.078 3.066 1 49.56 195 ASP A CA 1
ATOM 1562 C C . ASP A 1 195 ? -9.289 29.406 3.801 1 49.56 195 ASP A C 1
ATOM 1564 O O . ASP A 1 195 ? -10.148 30.203 3.449 1 49.56 195 ASP A O 1
ATOM 1568 N N . LYS A 1 196 ? -8.609 29.781 4.867 1 44.75 196 LYS A N 1
ATOM 1569 C CA . LYS A 1 196 ? -8.859 31.078 5.477 1 44.75 196 LYS A CA 1
ATOM 1570 C C . LYS A 1 196 ? -7.883 32.125 4.953 1 44.75 196 LYS A C 1
ATOM 1572 O O . LYS A 1 196 ? -8.008 33.312 5.277 1 44.75 196 LYS A O 1
ATOM 1577 N N . ASN A 1 197 ? -6.672 31.938 4.441 1 37.44 197 ASN A N 1
ATOM 1578 C CA . ASN A 1 197 ? -6.031 33.125 3.891 1 37.44 197 ASN A CA 1
ATOM 1579 C C . ASN A 1 197 ? -6.504 33.406 2.467 1 37.44 197 ASN A C 1
ATOM 1581 O O . ASN A 1 197 ? -6.652 32.5 1.664 1 37.44 197 ASN A O 1
ATOM 1585 N N . MET B 1 1 ? 39.156 -3.201 -28.672 1 32.19 1 MET B N 1
ATOM 1586 C CA . MET B 1 1 ? 39.312 -2.969 -27.234 1 32.19 1 MET B CA 1
ATOM 1587 C C . MET B 1 1 ? 38.562 -4.008 -26.422 1 32.19 1 MET B C 1
ATOM 1589 O O . MET B 1 1 ? 37.375 -4.293 -26.719 1 32.19 1 MET B O 1
ATOM 1593 N N . ASN B 1 2 ? 39.156 -5.117 -25.828 1 32.16 2 ASN B N 1
ATOM 1594 C CA . ASN B 1 2 ? 38.719 -6.34 -25.156 1 32.16 2 ASN B CA 1
ATOM 1595 C C . ASN B 1 2 ? 37.781 -6.043 -23.984 1 32.16 2 ASN B C 1
ATOM 1597 O O . ASN B 1 2 ? 38.219 -5.488 -22.969 1 32.16 2 ASN B O 1
ATOM 1601 N N . THR B 1 3 ? 36.625 -5.375 -24.078 1 38.59 3 THR B N 1
ATOM 1602 C CA . THR B 1 3 ? 35.688 -5.055 -23 1 38.59 3 THR B CA 1
ATOM 1603 C C . THR B 1 3 ? 35.594 -6.211 -22 1 38.59 3 THR B C 1
ATOM 1605 O O . THR B 1 3 ? 35.125 -7.293 -22.344 1 38.59 3 THR B O 1
ATOM 1608 N N . GLY B 1 4 ? 36.656 -6.512 -21.266 1 40.66 4 GLY B N 1
ATOM 1609 C CA . GLY B 1 4 ? 36.844 -7.57 -20.281 1 40.66 4 GLY B CA 1
ATOM 1610 C C . GLY B 1 4 ? 35.562 -7.887 -19.516 1 40.66 4 GLY B C 1
ATOM 1611 O O . GLY B 1 4 ? 34.906 -6.98 -19 1 40.66 4 GLY B O 1
ATOM 1612 N N . LEU B 1 5 ? 34.812 -8.852 -19.859 1 47.91 5 LEU B N 1
ATOM 1613 C CA . LEU B 1 5 ? 33.75 -9.5 -19.094 1 47.91 5 LEU B CA 1
ATOM 1614 C C . LEU B 1 5 ? 34.062 -9.492 -17.609 1 47.91 5 LEU B C 1
ATOM 1616 O O . LEU B 1 5 ? 35 -10.164 -17.156 1 47.91 5 LEU B O 1
ATOM 1620 N N . LYS B 1 6 ? 34.25 -8.367 -17.047 1 45.75 6 LYS B N 1
ATOM 1621 C CA . LYS B 1 6 ? 34.5 -8.227 -15.609 1 45.75 6 LYS B CA 1
ATOM 1622 C C . LYS B 1 6 ? 33.812 -9.344 -14.82 1 45.75 6 LYS B C 1
ATOM 1624 O O . LYS B 1 6 ? 32.594 -9.539 -14.945 1 45.75 6 LYS B O 1
ATOM 1629 N N . ILE B 1 7 ? 34.375 -10.508 -14.531 1 57.78 7 ILE B N 1
ATOM 1630 C CA . ILE B 1 7 ? 33.938 -11.562 -13.617 1 57.78 7 ILE B CA 1
ATOM 1631 C C . ILE B 1 7 ? 33.375 -10.945 -12.352 1 57.78 7 ILE B C 1
ATOM 1633 O O . ILE B 1 7 ? 34.062 -10.227 -11.633 1 57.78 7 ILE B O 1
ATOM 1637 N N . LEU B 1 8 ? 32.156 -10.758 -12.297 1 66.81 8 LEU B N 1
ATOM 1638 C CA . LEU B 1 8 ? 31.531 -10.273 -11.07 1 66.81 8 LEU B CA 1
ATOM 1639 C C . LEU B 1 8 ? 31.844 -11.188 -9.898 1 66.81 8 LEU B C 1
ATOM 1641 O O . LEU B 1 8 ? 31.859 -12.414 -10.047 1 66.81 8 LEU B O 1
ATOM 1645 N N . ASP B 1 9 ? 32.375 -10.648 -8.883 1 84 9 ASP B N 1
ATOM 1646 C CA . ASP B 1 9 ? 32.469 -11.469 -7.68 1 84 9 ASP B CA 1
ATOM 1647 C C . ASP B 1 9 ? 31.094 -11.984 -7.266 1 84 9 ASP B C 1
ATOM 1649 O O . ASP B 1 9 ? 30.078 -11.617 -7.871 1 84 9 ASP B O 1
ATOM 1653 N N . LYS B 1 10 ? 31.062 -12.953 -6.43 1 88 10 LYS B N 1
ATOM 1654 C CA . LYS B 1 10 ? 29.844 -13.664 -6.031 1 88 10 LYS B CA 1
ATOM 1655 C C . LYS B 1 10 ? 28.766 -12.703 -5.57 1 88 10 LYS B C 1
ATOM 1657 O O . LYS B 1 10 ? 27.594 -12.867 -5.914 1 88 10 LYS B O 1
ATOM 1662 N N . GLN B 1 11 ? 29.203 -11.68 -4.93 1 89.19 11 GLN B N 1
ATOM 1663 C CA . GLN B 1 11 ? 28.234 -10.719 -4.41 1 89.19 11 GLN B CA 1
ATOM 1664 C C . GLN B 1 11 ? 27.641 -9.867 -5.535 1 89.19 11 GLN B C 1
ATOM 1666 O O . GLN B 1 11 ? 26.453 -9.57 -5.535 1 89.19 11 GLN B O 1
ATOM 1671 N N . GLU B 1 12 ? 28.422 -9.516 -6.438 1 91.88 12 GLU B N 1
ATOM 1672 C CA . GLU B 1 12 ? 27.969 -8.742 -7.586 1 91.88 12 GLU B CA 1
ATOM 1673 C C . GLU B 1 12 ? 27 -9.555 -8.445 1 91.88 12 GLU B C 1
ATOM 1675 O O . GLU B 1 12 ? 26.047 -9.008 -8.992 1 91.88 12 GLU B O 1
ATOM 1680 N N . ARG B 1 13 ? 27.312 -10.844 -8.516 1 93.94 13 ARG B N 1
ATOM 1681 C CA . ARG B 1 13 ? 26.438 -11.727 -9.281 1 93.94 13 ARG B CA 1
ATOM 1682 C C . ARG B 1 13 ? 25.078 -11.883 -8.602 1 93.94 13 ARG B C 1
ATOM 1684 O O . ARG B 1 13 ? 24.047 -11.859 -9.266 1 93.94 13 ARG B O 1
ATOM 1691 N N . LYS B 1 14 ? 25.125 -12.008 -7.312 1 95.44 14 LYS B N 1
ATOM 1692 C CA . LYS B 1 14 ? 23.875 -12.102 -6.559 1 95.44 14 LYS B CA 1
ATOM 1693 C C . LYS B 1 14 ? 23.016 -10.852 -6.77 1 95.44 14 LYS B C 1
ATOM 1695 O O . LYS B 1 14 ? 21.812 -10.953 -6.957 1 95.44 14 LYS B O 1
ATOM 1700 N N . LYS B 1 15 ? 23.703 -9.75 -6.738 1 94.62 15 LYS B N 1
ATOM 1701 C CA . LYS B 1 15 ? 22.984 -8.492 -6.945 1 94.62 15 LYS B CA 1
ATOM 1702 C C . LYS B 1 15 ? 22.406 -8.422 -8.352 1 94.62 15 LYS B C 1
ATOM 1704 O O . LYS B 1 15 ? 21.266 -7.977 -8.539 1 94.62 15 LYS B O 1
ATOM 1709 N N . TYR B 1 16 ? 23.172 -8.82 -9.281 1 95.88 16 TYR B N 1
ATOM 1710 C CA . TYR B 1 16 ? 22.703 -8.836 -10.664 1 95.88 16 TYR B CA 1
ATOM 1711 C C . TYR B 1 16 ? 21.469 -9.711 -10.805 1 95.88 16 TYR B C 1
ATOM 1713 O O . TYR B 1 16 ? 20.469 -9.297 -11.406 1 95.88 16 TYR B O 1
ATOM 1721 N N . ILE B 1 17 ? 21.516 -10.883 -10.219 1 97.5 17 ILE B N 1
ATOM 1722 C CA . ILE B 1 17 ? 20.406 -11.828 -10.297 1 97.5 17 ILE B CA 1
ATOM 1723 C C . ILE B 1 17 ? 19.188 -11.227 -9.602 1 97.5 17 ILE B C 1
ATOM 1725 O O . ILE B 1 17 ? 18.062 -11.336 -10.102 1 97.5 17 ILE B O 1
ATOM 1729 N N . ALA B 1 18 ? 19.406 -10.594 -8.5 1 97 18 ALA B N 1
ATOM 1730 C CA . ALA B 1 18 ? 18.328 -9.961 -7.746 1 97 18 ALA B CA 1
ATOM 1731 C C . ALA B 1 18 ? 17.672 -8.859 -8.562 1 97 18 ALA B C 1
ATOM 1733 O O . ALA B 1 18 ? 16.438 -8.75 -8.586 1 97 18 ALA B O 1
ATOM 1734 N N . GLU B 1 19 ? 18.453 -8.094 -9.258 1 95.75 19 GLU B N 1
ATOM 1735 C CA . GLU B 1 19 ? 17.938 -7 -10.078 1 95.75 19 GLU B CA 1
ATOM 1736 C C . GLU B 1 19 ? 17.156 -7.527 -11.273 1 95.75 19 GLU B C 1
ATOM 1738 O O . GLU B 1 19 ? 16.109 -6.973 -11.641 1 95.75 19 GLU B O 1
ATOM 1743 N N . LYS B 1 20 ? 17.625 -8.578 -11.859 1 97.19 20 LYS B N 1
ATOM 1744 C CA . LYS B 1 20 ? 16.906 -9.219 -12.945 1 97.19 20 LYS B CA 1
ATOM 1745 C C . LYS B 1 20 ? 15.578 -9.789 -12.461 1 97.19 20 LYS B C 1
ATOM 1747 O O . LYS B 1 20 ? 14.578 -9.773 -13.188 1 97.19 20 LYS B O 1
ATOM 1752 N N . THR B 1 21 ? 15.625 -10.328 -11.266 1 97.44 21 THR B N 1
ATOM 1753 C CA . THR B 1 21 ? 14.414 -10.844 -10.648 1 97.44 21 THR B CA 1
ATOM 1754 C C . THR B 1 21 ? 13.367 -9.734 -10.5 1 97.44 21 THR B C 1
ATOM 1756 O O . THR B 1 21 ? 12.195 -9.938 -10.805 1 97.44 21 THR B O 1
ATOM 1759 N N . LEU B 1 22 ? 13.797 -8.555 -10.102 1 95.88 22 LEU B N 1
ATOM 1760 C CA . LEU B 1 22 ? 12.898 -7.418 -9.961 1 95.88 22 LEU B CA 1
ATOM 1761 C C . LEU B 1 22 ? 12.273 -7.051 -11.305 1 95.88 22 LEU B C 1
ATOM 1763 O O . LEU B 1 22 ? 11.086 -6.73 -11.375 1 95.88 22 LEU B O 1
ATOM 1767 N N . GLU B 1 23 ? 13.047 -7.094 -12.312 1 95 23 GLU B N 1
ATOM 1768 C CA . GLU B 1 23 ? 12.531 -6.82 -13.656 1 95 23 GLU B CA 1
ATOM 1769 C C . GLU B 1 23 ? 11.445 -7.82 -14.047 1 95 23 GLU B C 1
ATOM 1771 O O . GLU B 1 23 ? 10.422 -7.438 -14.617 1 95 23 GLU B O 1
ATOM 1776 N N . LEU B 1 24 ? 11.719 -9.07 -13.734 1 96 24 LEU B N 1
ATOM 1777 C CA . LEU B 1 24 ? 10.75 -10.117 -14.047 1 96 24 LEU B CA 1
ATOM 1778 C C . LEU B 1 24 ? 9.469 -9.93 -13.25 1 96 24 LEU B C 1
ATOM 1780 O O . LEU B 1 24 ? 8.367 -10.125 -13.773 1 96 24 LEU B O 1
ATOM 1784 N N . ILE B 1 25 ? 9.633 -9.586 -11.984 1 95.19 25 ILE B N 1
ATOM 1785 C CA . ILE B 1 25 ? 8.461 -9.336 -11.156 1 95.19 25 ILE B CA 1
ATOM 1786 C C . ILE B 1 25 ? 7.652 -8.18 -11.742 1 95.19 25 ILE B C 1
ATOM 1788 O O . ILE B 1 25 ? 6.422 -8.219 -11.766 1 95.19 25 ILE B O 1
ATOM 1792 N N . SER B 1 26 ? 8.32 -7.168 -12.203 1 91.75 26 SER B N 1
ATOM 1793 C CA . SER B 1 26 ? 7.656 -6.02 -12.812 1 91.75 26 SER B CA 1
ATOM 1794 C C . SER B 1 26 ? 6.891 -6.43 -14.062 1 91.75 26 SER B C 1
ATOM 1796 O O . SER B 1 26 ? 5.812 -5.895 -14.344 1 91.75 26 SER B O 1
ATOM 1798 N N . GLU B 1 27 ? 7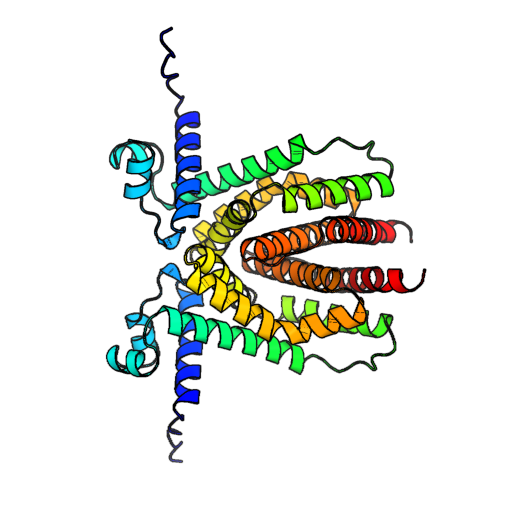.371 -7.316 -14.773 1 90.88 27 GLU B N 1
ATOM 1799 C CA . GLU B 1 27 ? 6.801 -7.723 -16.062 1 90.88 27 GLU B CA 1
ATOM 1800 C C . GLU B 1 27 ? 5.633 -8.68 -15.859 1 90.88 27 GLU B C 1
ATOM 1802 O O . GLU B 1 27 ? 4.574 -8.516 -16.469 1 90.88 27 GLU B O 1
ATOM 1807 N N . LYS B 1 28 ? 5.809 -9.688 -14.945 1 91.56 28 LYS B N 1
ATOM 1808 C CA . LYS B 1 28 ? 4.82 -10.758 -14.961 1 91.56 28 LYS B CA 1
ATOM 1809 C C . LYS B 1 28 ? 4.207 -10.953 -13.578 1 91.56 28 LYS B C 1
ATOM 1811 O O . LYS B 1 28 ? 3.293 -11.766 -13.406 1 91.56 28 LYS B O 1
ATOM 1816 N N . GLY B 1 29 ? 4.73 -10.227 -12.602 1 92.5 29 GLY B N 1
ATOM 1817 C CA . GLY B 1 29 ? 4.207 -10.359 -11.25 1 92.5 29 GLY B CA 1
ATOM 1818 C C . GLY B 1 29 ? 4.953 -11.383 -10.414 1 92.5 29 GLY B C 1
ATOM 1819 O O . GLY B 1 29 ? 5.531 -12.328 -10.961 1 92.5 29 GLY B O 1
ATOM 1820 N N . LEU B 1 30 ? 4.902 -11.203 -9.133 1 93.75 30 LEU B N 1
ATOM 1821 C CA . LEU B 1 30 ? 5.578 -12.102 -8.203 1 93.75 30 LEU B CA 1
ATOM 1822 C C . LEU B 1 30 ? 4.988 -13.5 -8.266 1 93.75 30 LEU B C 1
ATOM 1824 O O . LEU B 1 30 ? 5.719 -14.492 -8.195 1 93.75 30 LEU B O 1
ATOM 1828 N N . SER B 1 31 ? 3.732 -13.578 -8.445 1 88.94 31 SER B N 1
ATOM 1829 C CA . SER B 1 31 ? 3.01 -14.844 -8.414 1 88.94 31 SER B CA 1
ATOM 1830 C C . SER B 1 31 ? 3.428 -15.75 -9.562 1 88.94 31 SER B C 1
ATOM 1832 O O . SER B 1 31 ? 3.383 -16.969 -9.445 1 88.94 31 SER B O 1
ATOM 1834 N N . ASN B 1 32 ? 3.848 -15.211 -10.617 1 91.19 32 ASN B N 1
ATOM 1835 C CA . ASN B 1 32 ? 4.176 -15.984 -11.805 1 91.19 32 ASN B CA 1
ATOM 1836 C C . ASN B 1 32 ? 5.684 -16.156 -11.961 1 91.19 32 ASN B C 1
ATOM 1838 O O . ASN B 1 32 ? 6.148 -16.75 -12.945 1 91.19 32 ASN B O 1
ATOM 1842 N N . LEU B 1 33 ? 6.383 -15.695 -10.992 1 95 33 LEU B N 1
ATOM 1843 C CA . LEU B 1 33 ? 7.84 -15.781 -11.039 1 95 33 LEU B CA 1
ATOM 1844 C C . LEU B 1 33 ? 8.305 -17.219 -10.781 1 95 33 LEU B C 1
ATOM 1846 O O . LEU B 1 33 ? 7.844 -17.859 -9.836 1 95 33 LEU B O 1
ATOM 1850 N N . THR B 1 34 ? 9.18 -17.75 -11.625 1 95.31 34 THR B N 1
ATOM 1851 C CA . THR B 1 34 ? 9.789 -19.062 -11.398 1 95.31 34 THR B CA 1
ATOM 1852 C C . THR B 1 34 ? 11.312 -18.969 -11.438 1 95.31 34 THR B C 1
ATOM 1854 O O . THR B 1 34 ? 11.867 -18.031 -12.008 1 95.31 34 THR B O 1
ATOM 1857 N N . MET B 1 35 ? 11.891 -19.984 -10.797 1 96.75 35 MET B N 1
ATOM 1858 C CA . MET B 1 35 ? 13.344 -20.031 -10.836 1 96.75 35 MET B CA 1
ATOM 1859 C C . MET B 1 35 ? 13.844 -20.203 -12.273 1 96.75 35 MET B C 1
ATOM 1861 O O . MET B 1 35 ? 14.906 -19.688 -12.625 1 96.75 35 MET B O 1
ATOM 1865 N N . GLU B 1 36 ? 13.078 -20.859 -13.102 1 96.75 36 GLU B N 1
ATOM 1866 C CA . GLU B 1 36 ? 13.422 -21.062 -14.508 1 96.75 36 GLU B CA 1
ATOM 1867 C C . GLU B 1 36 ? 13.43 -19.734 -15.266 1 96.75 36 GLU B C 1
ATOM 1869 O O . GLU B 1 36 ? 14.32 -19.5 -16.094 1 96.75 36 GLU B O 1
ATOM 1874 N N . ASP B 1 37 ? 12.438 -18.906 -15.031 1 96.81 37 ASP B N 1
ATOM 1875 C CA . ASP B 1 37 ? 12.391 -17.594 -15.648 1 96.81 37 ASP B CA 1
ATOM 1876 C C . ASP B 1 37 ? 13.633 -16.781 -15.312 1 96.81 37 ASP B C 1
ATOM 1878 O O . ASP B 1 37 ? 14.211 -16.125 -16.188 1 96.81 37 ASP B O 1
ATOM 1882 N N . VAL B 1 38 ? 14.023 -16.812 -14.016 1 97.94 38 VAL B N 1
ATOM 1883 C CA . VAL B 1 38 ? 15.172 -16.047 -13.539 1 97.94 38 VAL B CA 1
ATOM 1884 C C . VAL B 1 38 ? 16.453 -16.562 -14.203 1 97.94 38 VAL B C 1
ATOM 1886 O O . VAL B 1 38 ? 17.25 -15.773 -14.719 1 97.94 38 VAL B O 1
ATOM 1889 N N . ALA B 1 39 ? 16.609 -17.844 -14.219 1 97.69 39 ALA B N 1
ATOM 1890 C CA . ALA B 1 39 ? 17.781 -18.453 -14.852 1 97.69 39 ALA B CA 1
ATOM 1891 C C . ALA B 1 39 ? 17.891 -18.016 -16.312 1 97.69 39 ALA B C 1
ATOM 1893 O O . ALA B 1 39 ? 18.953 -17.562 -16.75 1 97.69 39 ALA B O 1
ATOM 1894 N N . SER B 1 40 ? 16.812 -18.109 -17.016 1 97.5 40 SER B N 1
ATOM 1895 C CA . SER B 1 40 ? 16.781 -17.75 -18.422 1 97.5 40 SER B CA 1
ATOM 1896 C C . SER B 1 40 ? 17.109 -16.266 -18.625 1 97.5 40 SER B C 1
ATOM 1898 O O . SER B 1 40 ? 17.891 -15.922 -19.531 1 97.5 40 SER B O 1
ATOM 1900 N N . SER B 1 41 ? 16.562 -15.43 -17.797 1 96.94 41 SER B N 1
ATOM 1901 C CA . SER B 1 41 ? 16.766 -13.992 -17.938 1 96.94 41 SER B CA 1
ATOM 1902 C C . SER B 1 41 ? 18.219 -13.609 -17.672 1 96.94 41 SER B C 1
ATOM 1904 O O . SER B 1 41 ? 18.703 -12.586 -18.156 1 96.94 41 SER B O 1
ATOM 1906 N N . CYS B 1 42 ? 18.922 -14.406 -16.875 1 96.75 42 CYS B N 1
ATOM 1907 C CA . CYS B 1 42 ? 20.312 -14.141 -16.516 1 96.75 42 CYS B CA 1
ATOM 1908 C C . CYS B 1 42 ? 21.266 -14.922 -17.406 1 96.75 42 CYS B C 1
ATOM 1910 O O . CYS B 1 42 ? 22.484 -14.844 -17.234 1 96.75 42 CYS B O 1
ATOM 1912 N N . ASN B 1 43 ? 20.703 -15.68 -18.344 1 96.38 43 ASN B N 1
ATOM 1913 C CA . ASN B 1 43 ? 21.516 -16.562 -19.188 1 96.38 43 ASN B CA 1
ATOM 1914 C C . ASN B 1 43 ? 22.344 -17.531 -18.344 1 96.38 43 ASN B C 1
ATOM 1916 O O . ASN B 1 43 ? 23.531 -17.688 -18.578 1 96.38 43 ASN B O 1
ATOM 1920 N N . LEU B 1 44 ? 21.719 -18.031 -17.359 1 95.88 44 LEU B N 1
ATOM 1921 C CA . LEU B 1 44 ? 22.297 -19.047 -16.469 1 95.88 44 LEU B CA 1
ATOM 1922 C C . LEU B 1 44 ? 21.438 -20.312 -16.469 1 95.88 44 LEU B C 1
ATOM 1924 O O . LEU B 1 44 ? 20.266 -20.281 -16.891 1 95.88 44 LEU B O 1
ATOM 1928 N N . SER B 1 45 ? 22.031 -21.406 -16.016 1 94.94 45 SER B N 1
ATOM 1929 C CA . SER B 1 45 ? 21.25 -22.609 -15.797 1 94.94 45 SER B CA 1
ATOM 1930 C C . SER B 1 45 ? 20.469 -22.531 -14.484 1 94.94 45 SER B C 1
ATOM 1932 O O . SER B 1 45 ? 20.828 -21.75 -13.602 1 94.94 45 SER B O 1
ATOM 1934 N N . LYS B 1 46 ? 19.391 -23.328 -14.438 1 93.62 46 LYS B N 1
ATOM 1935 C CA . LYS B 1 46 ? 18.641 -23.406 -13.195 1 93.62 46 LYS B CA 1
ATOM 1936 C C . LYS B 1 46 ? 19.547 -23.812 -12.031 1 93.62 46 LYS B C 1
ATOM 1938 O O . LYS B 1 46 ? 19.453 -23.266 -10.938 1 93.62 46 LYS B O 1
ATOM 1943 N N . GLY B 1 47 ? 20.469 -24.75 -12.289 1 94.25 47 GLY B N 1
ATOM 1944 C CA . GLY B 1 47 ? 21.422 -25.188 -11.289 1 94.25 47 GLY B CA 1
ATOM 1945 C C . GLY B 1 47 ? 22.344 -24.078 -10.812 1 94.25 47 GLY B C 1
ATOM 1946 O O . GLY B 1 47 ? 22.625 -23.984 -9.617 1 94.25 47 GLY B O 1
ATOM 1947 N N . SER B 1 48 ? 22.75 -23.266 -11.672 1 94.69 48 SER B N 1
ATOM 1948 C CA . SER B 1 48 ? 23.625 -22.141 -11.328 1 94.69 48 SER B CA 1
ATOM 1949 C C . SER B 1 48 ? 22.922 -21.172 -10.383 1 94.69 48 SER B C 1
ATOM 1951 O O . SER B 1 48 ? 23.547 -20.625 -9.469 1 94.69 48 SER B O 1
ATOM 1953 N N . ILE B 1 49 ? 21.594 -20.922 -10.602 1 96.5 49 ILE B N 1
ATOM 1954 C CA . ILE B 1 49 ? 20.844 -20.016 -9.734 1 96.5 49 ILE B CA 1
ATOM 1955 C C . ILE B 1 49 ? 20.828 -20.547 -8.312 1 96.5 49 ILE B C 1
ATOM 1957 O O . ILE B 1 49 ? 20.969 -19.781 -7.348 1 96.5 49 ILE B O 1
ATOM 1961 N N . TYR B 1 50 ? 20.797 -21.828 -8.203 1 95.69 50 TYR B N 1
ATOM 1962 C CA . TYR B 1 50 ? 20.703 -22.469 -6.895 1 95.69 50 TYR B CA 1
ATOM 1963 C C . TYR B 1 50 ? 22.047 -22.422 -6.172 1 95.69 50 TYR B C 1
ATOM 1965 O O . TYR B 1 50 ? 22.109 -22.641 -4.961 1 95.69 50 TYR B O 1
ATOM 1973 N N . ASN B 1 51 ? 23.125 -22.188 -6.941 1 94.94 51 ASN B N 1
ATOM 1974 C CA . ASN B 1 51 ? 24.406 -21.938 -6.309 1 94.94 51 ASN B CA 1
ATOM 1975 C C . ASN B 1 51 ? 24.406 -20.625 -5.543 1 94.94 51 ASN B C 1
ATOM 1977 O O . ASN B 1 51 ? 25.188 -20.438 -4.605 1 94.94 51 ASN B O 1
ATOM 1981 N N . TYR B 1 52 ? 23.547 -19.781 -5.898 1 95.69 52 TYR B N 1
ATOM 1982 C CA . TYR B 1 52 ? 23.516 -18.453 -5.289 1 95.69 52 TYR B CA 1
ATOM 1983 C C . TYR B 1 52 ? 22.359 -18.344 -4.297 1 95.69 52 TYR B C 1
ATOM 1985 O O . TYR B 1 52 ? 22.469 -17.641 -3.291 1 95.69 52 TYR B O 1
ATOM 1993 N N . PHE B 1 53 ? 21.266 -19.016 -4.629 1 97.19 53 PHE B N 1
ATOM 1994 C CA . PHE B 1 53 ? 20.062 -18.938 -3.803 1 97.19 53 PHE B CA 1
ATOM 1995 C C . PHE B 1 53 ? 19.5 -20.328 -3.533 1 97.19 53 PHE B C 1
ATOM 1997 O O . PHE B 1 53 ? 19.078 -21.016 -4.461 1 97.19 53 PHE B O 1
ATOM 2004 N N . LYS B 1 54 ? 19.359 -20.625 -2.283 1 95.56 54 LYS B N 1
ATOM 2005 C CA . LYS B 1 54 ? 18.938 -21.953 -1.869 1 95.56 54 LYS B CA 1
ATOM 2006 C C . LYS B 1 54 ? 17.516 -22.25 -2.34 1 95.56 54 LYS B C 1
ATOM 2008 O O . LYS B 1 54 ? 17.172 -23.406 -2.623 1 95.56 54 LYS B O 1
ATOM 2013 N N . ASN B 1 55 ? 16.719 -21.25 -2.398 1 95 55 ASN B N 1
ATOM 2014 C CA . ASN B 1 55 ? 15.328 -21.391 -2.814 1 95 55 ASN B CA 1
ATOM 2015 C C . ASN B 1 55 ? 14.766 -20.062 -3.314 1 95 55 ASN B C 1
ATOM 2017 O O . ASN B 1 55 ? 15.453 -19.031 -3.287 1 95 55 ASN B O 1
ATOM 2021 N N . LYS B 1 56 ? 13.602 -20.062 -3.768 1 95.12 56 LYS B N 1
ATOM 2022 C CA . LYS B 1 56 ? 12.938 -18.891 -4.328 1 95.12 56 LYS B CA 1
ATOM 2023 C C . LYS B 1 56 ? 12.805 -17.781 -3.285 1 95.12 56 LYS B C 1
ATOM 2025 O O . LYS B 1 56 ? 12.961 -16.609 -3.6 1 95.12 56 LYS B O 1
ATOM 2030 N N . ASN B 1 57 ? 12.492 -18.141 -2.035 1 95.88 57 ASN B N 1
ATOM 2031 C CA . ASN B 1 57 ? 12.344 -17.156 -0.969 1 95.88 57 ASN B CA 1
ATOM 2032 C C . ASN B 1 57 ? 13.633 -16.359 -0.744 1 95.88 57 ASN B C 1
ATOM 2034 O O . ASN B 1 57 ? 13.594 -15.148 -0.564 1 95.88 57 ASN B O 1
ATOM 2038 N N . ALA B 1 58 ? 14.703 -17.047 -0.758 1 96.62 58 ALA B N 1
ATOM 2039 C CA . ALA B 1 58 ? 15.984 -16.375 -0.606 1 96.62 58 ALA B CA 1
ATOM 2040 C C . ALA B 1 58 ? 16.219 -15.375 -1.735 1 96.62 58 ALA B C 1
ATOM 2042 O O . ALA B 1 58 ? 16.734 -14.281 -1.508 1 96.62 58 ALA B O 1
ATOM 2043 N N . LEU B 1 59 ? 15.859 -15.797 -2.93 1 97.69 59 LEU B N 1
ATOM 2044 C CA . LEU B 1 59 ? 15.953 -14.922 -4.094 1 97.69 59 LEU B CA 1
ATOM 2045 C C . LEU B 1 59 ? 15.062 -13.703 -3.93 1 97.69 59 LEU B C 1
ATOM 2047 O O . LEU B 1 59 ? 15.492 -12.57 -4.184 1 97.69 59 LEU B O 1
ATOM 2051 N N . ILE B 1 60 ? 13.852 -13.867 -3.459 1 97.31 60 ILE B N 1
ATOM 2052 C CA . ILE B 1 60 ? 12.875 -12.797 -3.279 1 97.31 60 ILE B CA 1
ATOM 2053 C C . ILE B 1 60 ? 13.375 -11.812 -2.227 1 97.31 60 ILE B C 1
ATOM 2055 O O . ILE B 1 60 ? 13.273 -10.602 -2.406 1 97.31 60 ILE B O 1
ATOM 2059 N N . VAL B 1 61 ? 13.891 -12.336 -1.168 1 96.69 61 VAL B N 1
ATOM 2060 C CA . VAL B 1 61 ? 14.43 -11.484 -0.111 1 96.69 61 VAL B CA 1
ATOM 2061 C C . VAL B 1 61 ? 15.562 -10.617 -0.667 1 96.69 61 VAL B C 1
ATOM 2063 O O . VAL B 1 61 ? 15.633 -9.422 -0.38 1 96.69 61 VAL B O 1
ATOM 2066 N N . SER B 1 62 ? 16.406 -11.211 -1.447 1 96.62 62 SER B N 1
ATOM 2067 C CA . SER B 1 62 ? 17.516 -10.477 -2.049 1 96.62 62 SER B CA 1
ATOM 2068 C C . SER B 1 62 ? 17 -9.414 -3.02 1 96.62 62 SER B C 1
ATOM 2070 O O . SER B 1 62 ? 17.547 -8.312 -3.074 1 96.62 62 SER B O 1
ATOM 2072 N N . ALA B 1 63 ? 16.047 -9.727 -3.826 1 97.12 63 ALA B N 1
ATOM 2073 C CA . ALA B 1 63 ? 15.438 -8.766 -4.742 1 97.12 63 ALA B CA 1
ATOM 2074 C C . ALA B 1 63 ? 14.812 -7.598 -3.979 1 97.12 63 ALA B C 1
ATOM 2076 O O . ALA B 1 63 ? 14.977 -6.438 -4.367 1 97.12 63 ALA B O 1
ATOM 2077 N N . PHE B 1 64 ? 14.109 -7.902 -2.91 1 96.69 64 PHE B N 1
ATOM 2078 C CA . PHE B 1 64 ? 13.508 -6.906 -2.033 1 96.69 64 PHE B CA 1
ATOM 2079 C C . PHE B 1 64 ? 14.57 -5.965 -1.474 1 96.69 64 PHE B C 1
ATOM 2081 O O . PHE B 1 64 ? 14.414 -4.742 -1.519 1 96.69 64 PHE B O 1
ATOM 2088 N N . SER B 1 65 ? 15.633 -6.539 -1.014 1 94.5 65 SER B N 1
ATOM 2089 C CA . SER B 1 65 ? 16.734 -5.758 -0.463 1 94.5 65 SER B CA 1
ATOM 2090 C C . SER B 1 65 ? 17.375 -4.867 -1.526 1 94.5 65 SER B C 1
ATOM 2092 O O . SER B 1 65 ? 17.703 -3.707 -1.258 1 94.5 65 SER B O 1
ATOM 2094 N N . ALA B 1 66 ? 17.562 -5.422 -2.682 1 93.69 66 ALA B N 1
ATOM 2095 C CA . ALA B 1 66 ? 18.141 -4.652 -3.779 1 93.69 66 ALA B CA 1
ATOM 2096 C C . ALA B 1 66 ? 17.266 -3.453 -4.133 1 93.69 66 ALA B C 1
ATOM 2098 O O . ALA B 1 66 ? 17.781 -2.369 -4.422 1 93.69 66 ALA B O 1
ATOM 2099 N N . LEU B 1 67 ? 15.984 -3.668 -4.156 1 93.62 67 LEU B N 1
ATOM 2100 C CA . LEU B 1 67 ? 15.062 -2.58 -4.465 1 93.62 67 LEU B CA 1
ATOM 2101 C C . LEU B 1 67 ? 15.102 -1.511 -3.377 1 93.62 67 LEU B C 1
ATOM 2103 O O . LEU B 1 67 ? 15.117 -0.315 -3.678 1 93.62 67 LEU B O 1
ATOM 2107 N N . LEU B 1 68 ? 15.086 -1.933 -2.154 1 91.94 68 LEU B N 1
ATOM 2108 C CA . LEU B 1 68 ? 15.18 -0.992 -1.044 1 91.94 68 LEU B CA 1
ATOM 2109 C C . LEU B 1 68 ? 16.453 -0.158 -1.152 1 91.94 68 LEU B C 1
ATOM 2111 O O . LEU B 1 68 ? 16.422 1.054 -0.921 1 91.94 68 LEU B O 1
ATOM 2115 N N . GLU B 1 69 ? 17.5 -0.802 -1.474 1 89.38 69 GLU B N 1
ATOM 2116 C CA . GLU B 1 69 ? 18.766 -0.096 -1.641 1 89.38 69 GLU B CA 1
ATOM 2117 C C . GLU B 1 69 ? 18.672 0.926 -2.77 1 89.38 69 GLU B C 1
ATOM 2119 O O . GLU B 1 69 ? 19.234 2.025 -2.66 1 89.38 69 GLU B O 1
ATOM 2124 N N . LYS B 1 70 ? 18.078 0.526 -3.809 1 88.69 70 LYS B N 1
ATOM 2125 C CA . LYS B 1 70 ? 17.891 1.443 -4.93 1 88.69 70 LYS B CA 1
ATOM 2126 C C . LYS B 1 70 ? 17.062 2.66 -4.512 1 88.69 70 LYS B C 1
ATOM 2128 O O . LYS B 1 70 ? 17.406 3.793 -4.863 1 88.69 70 LYS B O 1
ATOM 2133 N N . VAL B 1 71 ? 16.031 2.441 -3.789 1 87.5 71 VAL B N 1
ATOM 2134 C CA . VAL B 1 71 ? 15.172 3.518 -3.311 1 87.5 71 VAL B CA 1
ATOM 2135 C C . VAL B 1 71 ? 15.953 4.422 -2.359 1 87.5 71 VAL B C 1
ATOM 2137 O O . VAL B 1 71 ? 15.891 5.648 -2.469 1 87.5 71 VAL B O 1
ATOM 2140 N N . GLN B 1 72 ? 16.641 3.814 -1.494 1 85.38 72 GLN B N 1
ATOM 2141 C CA . GLN B 1 72 ? 17.453 4.578 -0.564 1 85.38 72 GLN B CA 1
ATOM 2142 C C . GLN B 1 72 ? 18.5 5.41 -1.308 1 85.38 72 GLN B C 1
ATOM 2144 O O . GLN B 1 72 ? 18.766 6.559 -0.944 1 85.38 72 GLN B O 1
ATOM 2149 N N . GLY B 1 73 ? 19.141 4.766 -2.264 1 84.56 73 GLY B N 1
ATOM 2150 C CA . GLY B 1 73 ? 20.094 5.496 -3.074 1 84.56 73 GLY B CA 1
ATOM 2151 C C . GLY B 1 73 ? 19.484 6.703 -3.768 1 84.56 73 GLY B C 1
ATOM 2152 O O . GLY B 1 73 ? 20.109 7.762 -3.842 1 84.56 73 GLY B O 1
ATOM 2153 N N . PHE B 1 74 ? 18.344 6.496 -4.227 1 83.38 74 PHE B N 1
ATOM 2154 C CA . PHE B 1 74 ? 17.641 7.594 -4.875 1 83.38 74 PHE B CA 1
ATOM 2155 C C . PHE B 1 74 ? 17.375 8.727 -3.891 1 83.38 74 PHE B C 1
ATOM 2157 O O . PHE B 1 74 ? 17.516 9.898 -4.23 1 83.38 74 PHE B O 1
ATOM 2164 N N . PHE B 1 75 ? 16.922 8.398 -2.684 1 82.25 75 PHE B N 1
ATOM 2165 C CA . PHE B 1 75 ? 16.703 9.383 -1.634 1 82.25 75 PHE B CA 1
ATOM 2166 C C . PHE B 1 75 ? 18 10.117 -1.309 1 82.25 75 PHE B C 1
ATOM 2168 O O . PHE B 1 75 ? 18.016 11.344 -1.195 1 82.25 75 PHE B O 1
ATOM 2175 N N . GLU B 1 76 ? 19.031 9.422 -1.176 1 83.31 76 GLU B N 1
ATOM 2176 C CA . GLU B 1 76 ? 20.312 9.984 -0.774 1 83.31 76 GLU B CA 1
ATOM 2177 C C . GLU B 1 76 ? 20.891 10.883 -1.869 1 83.31 76 GLU B C 1
ATOM 2179 O O . GLU B 1 76 ? 21.516 11.898 -1.579 1 83.31 76 GLU B O 1
ATOM 2184 N N . GLU B 1 77 ? 20.75 10.508 -3.064 1 84.06 77 GLU B N 1
ATOM 2185 C CA . GLU B 1 77 ? 21.266 11.281 -4.195 1 84.06 77 GLU B CA 1
ATOM 2186 C C . GLU B 1 77 ? 20.562 12.633 -4.297 1 84.06 77 GLU B C 1
ATOM 2188 O O . GLU B 1 77 ? 21.125 13.602 -4.805 1 84.06 77 GLU B O 1
ATOM 2193 N N . ASN B 1 78 ? 19.375 12.664 -3.854 1 79.5 78 ASN B N 1
ATOM 2194 C CA . ASN B 1 78 ? 18.594 13.875 -3.977 1 79.5 78 ASN B CA 1
ATOM 2195 C C . ASN B 1 78 ? 18.531 14.648 -2.66 1 79.5 78 ASN B C 1
ATOM 2197 O O . ASN B 1 78 ? 17.984 15.742 -2.6 1 79.5 78 ASN B O 1
ATOM 2201 N N . GLU B 1 79 ? 18.953 13.953 -1.657 1 75.31 79 GLU B N 1
ATOM 2202 C CA . GLU B 1 79 ? 18.969 14.602 -0.349 1 75.31 79 GLU B CA 1
ATOM 2203 C C . GLU B 1 79 ? 20.109 15.602 -0.245 1 75.31 79 GLU B C 1
ATOM 2205 O O . GLU B 1 79 ? 21.266 15.25 -0.483 1 75.31 79 GLU B O 1
ATOM 2210 N N . SER B 1 80 ? 19.844 16.875 -0.665 1 67.44 80 SER B N 1
ATOM 2211 C CA . SER B 1 80 ? 20.812 17.922 -0.355 1 67.44 80 SER B CA 1
ATOM 2212 C C . SER B 1 80 ? 20.75 18.328 1.111 1 67.44 80 SER B C 1
ATOM 2214 O O . SER B 1 80 ? 19.672 18.312 1.711 1 67.44 80 SER B O 1
ATOM 2216 N N . MET B 1 81 ? 21.641 17.859 2.004 1 57.59 81 MET B N 1
ATOM 2217 C CA . MET B 1 81 ? 21.609 18.141 3.434 1 57.59 81 MET B CA 1
ATOM 2218 C C . MET B 1 81 ? 21.25 19.609 3.686 1 57.59 81 MET B C 1
ATOM 2220 O O . MET B 1 81 ? 22.016 20.5 3.354 1 57.59 81 MET B O 1
ATOM 2224 N N . PRO B 1 82 ? 19.828 19.938 3.729 1 57.03 82 PRO B N 1
ATOM 2225 C CA . PRO B 1 82 ? 19.672 21.297 4.215 1 57.03 82 PRO B CA 1
ATOM 2226 C C . PRO B 1 82 ? 20.328 21.516 5.582 1 57.03 82 PRO B C 1
ATOM 2228 O O . PRO B 1 82 ? 20.5 20.562 6.348 1 57.03 82 PRO B O 1
ATOM 2231 N N . SER B 1 83 ? 20.938 22.609 5.836 1 55.62 83 SER B N 1
ATOM 2232 C CA . SER B 1 83 ? 21.344 23 7.18 1 55.62 83 SER B CA 1
ATOM 2233 C C . SER B 1 83 ? 20.219 22.781 8.18 1 55.62 83 SER B C 1
ATOM 2235 O O . SER B 1 83 ? 19.078 23.234 7.961 1 55.62 83 SER B O 1
ATOM 2237 N N . GLN B 1 84 ? 20.156 21.625 8.93 1 58.09 84 GLN B N 1
ATOM 2238 C CA . GLN B 1 84 ? 19.266 21.031 9.914 1 58.09 84 GLN B CA 1
ATOM 2239 C C . GLN B 1 84 ? 18.547 22.109 10.727 1 58.09 84 GLN B C 1
ATOM 2241 O O . GLN B 1 84 ? 17.516 21.844 11.352 1 58.09 84 GLN B O 1
ATOM 2246 N N . ASP B 1 85 ? 18.906 23.328 10.781 1 65 85 ASP B N 1
ATOM 2247 C CA . ASP B 1 85 ? 18.438 24.094 11.945 1 65 85 ASP B CA 1
ATOM 2248 C C . ASP B 1 85 ? 17.109 24.766 11.664 1 65 85 ASP B C 1
ATOM 2250 O O . ASP B 1 85 ? 16.359 25.078 12.594 1 65 85 ASP B O 1
ATOM 2254 N N . CYS B 1 86 ? 16.562 24.656 10.43 1 83.94 86 CYS B N 1
ATOM 2255 C CA . CYS B 1 86 ? 15.336 25.391 10.148 1 83.94 86 CYS B CA 1
ATOM 2256 C C . CYS B 1 86 ? 14.227 24.438 9.703 1 83.94 86 CYS B C 1
ATOM 2258 O O . CYS B 1 86 ? 14.359 23.75 8.695 1 83.94 86 CYS B O 1
ATOM 2260 N N . VAL B 1 87 ? 13.188 24.312 10.547 1 87.44 87 VAL B N 1
ATOM 2261 C CA . VAL B 1 87 ? 12.047 23.438 10.312 1 87.44 87 VAL B CA 1
ATOM 2262 C C . VAL B 1 87 ? 11.445 23.734 8.938 1 87.44 87 VAL B C 1
ATOM 2264 O O . VAL B 1 87 ? 11.102 22.812 8.188 1 87.44 87 VAL B O 1
ATOM 2267 N N . GLU B 1 88 ? 11.367 24.984 8.609 1 91.12 88 GLU B N 1
ATOM 2268 C CA . GLU B 1 88 ? 10.789 25.391 7.332 1 91.12 88 GLU B CA 1
ATOM 2269 C C . GLU B 1 88 ? 11.633 24.906 6.16 1 91.12 88 GLU B C 1
ATOM 2271 O O . GLU B 1 88 ? 11.094 24.422 5.16 1 91.12 88 GLU B O 1
ATOM 2276 N N . ALA B 1 89 ? 12.883 25.047 6.336 1 90.12 89 ALA B N 1
ATOM 2277 C CA . ALA B 1 89 ? 13.797 24.594 5.289 1 90.12 89 ALA B CA 1
ATOM 2278 C C . ALA B 1 89 ? 13.734 23.078 5.121 1 90.12 89 ALA B C 1
ATOM 2280 O O . ALA B 1 89 ? 13.734 22.578 3.996 1 90.12 89 ALA B O 1
ATOM 2281 N N . SER B 1 90 ? 13.656 22.391 6.227 1 89.69 90 SER B N 1
ATOM 2282 C CA . SER B 1 90 ? 13.523 20.938 6.184 1 89.69 90 SER B CA 1
ATOM 2283 C C . SER B 1 90 ? 12.211 20.516 5.523 1 89.69 90 SER B C 1
ATOM 2285 O O . SER B 1 90 ? 12.188 19.594 4.703 1 89.69 90 SER B O 1
ATOM 2287 N N . ALA B 1 91 ? 11.18 21.203 5.902 1 92.62 91 ALA B N 1
ATOM 2288 C CA . ALA B 1 91 ? 9.875 20.906 5.328 1 92.62 91 ALA B CA 1
ATOM 2289 C C . ALA B 1 91 ? 9.883 21.094 3.812 1 92.62 91 ALA B C 1
ATOM 2291 O O . ALA B 1 91 ? 9.375 20.234 3.076 1 92.62 91 ALA B O 1
ATOM 2292 N N . ASP B 1 92 ? 10.461 22.219 3.35 1 92.38 92 ASP B N 1
ATOM 2293 C CA . ASP B 1 92 ? 10.57 22.484 1.918 1 92.38 92 ASP B CA 1
ATOM 2294 C C . ASP B 1 92 ? 11.391 21.391 1.225 1 92.38 92 ASP B C 1
ATOM 2296 O O . ASP B 1 92 ? 11.016 20.922 0.147 1 92.38 92 ASP B O 1
ATOM 2300 N N . PHE B 1 93 ? 12.398 21.094 1.855 1 91.12 93 PHE B N 1
ATOM 2301 C CA . PHE B 1 93 ? 13.312 20.125 1.276 1 91.12 93 PHE B CA 1
ATOM 2302 C C . PHE B 1 93 ? 12.641 18.766 1.117 1 91.12 93 PHE B C 1
ATOM 2304 O O . PHE B 1 93 ? 12.617 18.203 0.02 1 91.12 93 PHE B O 1
ATOM 2311 N N . TYR B 1 94 ? 12.094 18.188 2.186 1 91.06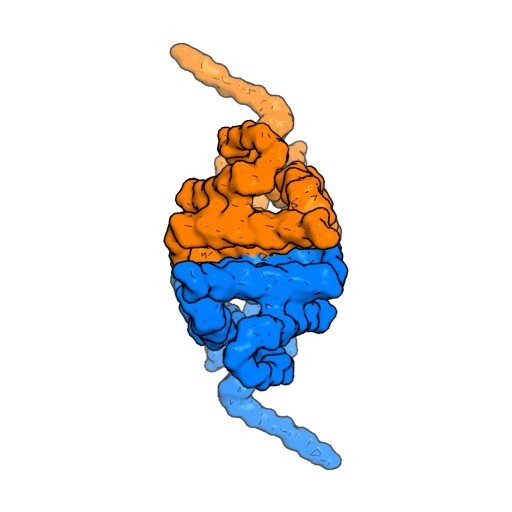 94 TYR B N 1
ATOM 2312 C CA . TYR B 1 94 ? 11.516 16.859 2.154 1 91.06 94 TYR B CA 1
ATOM 2313 C C . TYR B 1 94 ? 10.25 16.828 1.303 1 91.06 94 TYR B C 1
ATOM 2315 O O . TYR B 1 94 ? 9.961 15.828 0.647 1 91.06 94 TYR B O 1
ATOM 2323 N N . ALA B 1 95 ? 9.5 17.922 1.366 1 93.69 95 ALA B N 1
ATOM 2324 C CA . ALA B 1 95 ? 8.336 18.016 0.49 1 93.69 95 ALA B CA 1
ATOM 2325 C C . ALA B 1 95 ? 8.742 17.922 -0.978 1 93.69 95 ALA B C 1
ATOM 2327 O O . ALA B 1 95 ? 8.109 17.219 -1.766 1 93.69 95 ALA B O 1
ATOM 2328 N N . ASN B 1 96 ? 9.797 18.641 -1.323 1 92.38 96 ASN B N 1
ATOM 2329 C CA . ASN B 1 96 ? 10.32 18.609 -2.686 1 92.38 96 ASN B CA 1
ATOM 2330 C C . ASN B 1 96 ? 10.852 17.219 -3.043 1 92.38 96 ASN B C 1
ATOM 2332 O O . ASN B 1 96 ? 10.617 16.719 -4.148 1 92.38 96 ASN B O 1
ATOM 2336 N N . LEU B 1 97 ? 11.539 16.656 -2.158 1 91 97 LEU B N 1
ATOM 2337 C CA . LEU B 1 97 ? 12.125 15.336 -2.371 1 91 97 LEU B CA 1
ATOM 2338 C C . LEU B 1 97 ? 11.031 14.297 -2.631 1 91 97 LEU B C 1
ATOM 2340 O O . LEU B 1 97 ? 11.094 13.562 -3.621 1 91 97 LEU B O 1
ATOM 2344 N N . TYR B 1 98 ? 10.016 14.203 -1.78 1 91.94 98 TYR B N 1
ATOM 2345 C CA . TYR B 1 98 ? 8.93 13.242 -1.929 1 91.94 98 TYR B CA 1
ATOM 2346 C C . TYR B 1 98 ? 8.164 13.477 -3.225 1 91.94 98 TYR B C 1
ATOM 2348 O O . TYR B 1 98 ? 7.828 12.531 -3.938 1 91.94 98 TYR B O 1
ATOM 2356 N N . SER B 1 99 ? 7.902 14.766 -3.461 1 92.62 99 SER B N 1
ATOM 2357 C CA . SER B 1 99 ? 7.203 15.086 -4.699 1 92.62 99 SER B CA 1
ATOM 2358 C C . SER B 1 99 ? 8.016 14.656 -5.918 1 92.62 99 SER B C 1
ATOM 2360 O O . SER B 1 99 ? 7.457 14.102 -6.875 1 92.62 99 SER B O 1
ATOM 2362 N N . GLN B 1 100 ? 9.305 14.883 -5.91 1 89.44 100 GLN B N 1
ATOM 2363 C CA . GLN B 1 100 ? 10.18 14.523 -7.02 1 89.44 100 GLN B CA 1
ATOM 2364 C C . GLN B 1 100 ? 10.227 13.008 -7.211 1 89.44 100 GLN B C 1
ATOM 2366 O O . GLN B 1 100 ? 10.172 12.523 -8.336 1 89.44 100 GLN B O 1
ATOM 2371 N N . ILE B 1 101 ? 10.367 12.344 -6.152 1 89.19 101 ILE B N 1
ATOM 2372 C CA . ILE B 1 101 ? 10.438 10.891 -6.234 1 89.19 101 ILE B CA 1
ATOM 2373 C C . ILE B 1 101 ? 9.117 10.344 -6.785 1 89.19 101 ILE B C 1
ATOM 2375 O O . ILE B 1 101 ? 9.117 9.492 -7.68 1 89.19 101 ILE B O 1
ATOM 2379 N N . LEU B 1 102 ? 8.031 10.828 -6.266 1 90.56 102 LEU B N 1
ATOM 2380 C CA . LEU B 1 102 ? 6.715 10.391 -6.703 1 90.56 102 LEU B CA 1
ATOM 2381 C C . LEU B 1 102 ? 6.527 10.641 -8.195 1 90.56 102 LEU B C 1
ATOM 2383 O O . LEU B 1 102 ? 5.824 9.883 -8.875 1 90.56 102 LEU B O 1
ATOM 2387 N N . ASN B 1 103 ? 7.203 11.625 -8.734 1 87.44 103 ASN B N 1
ATOM 2388 C CA . ASN B 1 103 ? 6.98 12.047 -10.109 1 87.44 103 ASN B CA 1
ATOM 2389 C C . ASN B 1 103 ? 8.039 11.469 -11.047 1 87.44 103 ASN B C 1
ATOM 2391 O O . ASN B 1 103 ? 7.828 11.391 -12.258 1 87.44 103 ASN B O 1
ATOM 2395 N N . THR B 1 104 ? 9.211 11.141 -10.531 1 83.31 104 THR B N 1
ATOM 2396 C CA . THR B 1 104 ? 10.32 10.766 -11.398 1 83.31 104 THR B CA 1
ATOM 2397 C C . THR B 1 104 ? 10.586 9.266 -11.312 1 83.31 104 THR B C 1
ATOM 2399 O O . THR B 1 104 ? 10.914 8.633 -12.32 1 83.31 104 THR B O 1
ATOM 2402 N N . PHE B 1 105 ? 10.57 8.727 -10.078 1 81 105 PHE B N 1
ATOM 2403 C CA . PHE B 1 105 ? 10.766 7.285 -9.922 1 81 105 PHE B CA 1
ATOM 2404 C C . PHE B 1 105 ? 9.531 6.52 -10.391 1 81 105 PHE B C 1
ATOM 2406 O O . PHE B 1 105 ? 8.406 6.891 -10.062 1 81 105 PHE B O 1
ATOM 2413 N N . PRO B 1 106 ? 9.789 5.5 -11.195 1 84.19 106 PRO B N 1
ATOM 2414 C CA . PRO B 1 106 ? 8.617 4.758 -11.672 1 84.19 106 PRO B CA 1
ATOM 2415 C C . PRO B 1 106 ? 7.805 4.141 -10.531 1 84.19 106 PRO B C 1
ATOM 2417 O O . PRO B 1 106 ? 8.289 3.238 -9.844 1 84.19 106 PRO B O 1
ATOM 2420 N N . SER B 1 107 ? 6.586 4.629 -10.367 1 84.62 107 SER B N 1
ATOM 2421 C CA . SER B 1 107 ? 5.699 4.129 -9.32 1 84.62 107 SER B CA 1
ATOM 2422 C C . SER B 1 107 ? 5.445 2.635 -9.477 1 84.62 107 SER B C 1
ATOM 2424 O O . SER B 1 107 ? 5.332 1.908 -8.492 1 84.62 107 SER B O 1
ATOM 2426 N N . LYS B 1 108 ? 5.516 2.188 -10.664 1 84.81 108 LYS B N 1
ATOM 2427 C CA . LYS B 1 108 ? 5.312 0.77 -10.945 1 84.81 108 LYS B CA 1
ATOM 2428 C C . LYS B 1 108 ? 6.469 -0.069 -10.414 1 84.81 108 LYS B C 1
ATOM 2430 O O . LYS B 1 108 ? 6.285 -1.233 -10.055 1 84.81 108 LYS B O 1
ATOM 2435 N N . GLU B 1 109 ? 7.602 0.604 -10.367 1 86.75 109 GLU B N 1
ATOM 2436 C CA . GLU B 1 109 ? 8.75 -0.09 -9.781 1 86.75 109 GLU B CA 1
ATOM 2437 C C . GLU B 1 109 ? 8.703 -0.043 -8.258 1 86.75 109 GLU B C 1
ATOM 2439 O O . GLU B 1 109 ? 8.93 -1.058 -7.598 1 86.75 109 GLU B O 1
ATOM 2444 N N . LEU B 1 110 ? 8.328 1.084 -7.715 1 88.31 110 LEU B N 1
ATOM 2445 C CA . LEU B 1 110 ? 8.305 1.274 -6.27 1 88.31 110 LEU B CA 1
ATOM 2446 C C . LEU B 1 110 ? 7.254 0.383 -5.621 1 88.31 110 LEU B C 1
ATOM 2448 O O . LEU B 1 110 ? 7.469 -0.143 -4.523 1 88.31 110 LEU B O 1
ATOM 2452 N N . MET B 1 111 ? 6.23 0.184 -6.395 1 90.31 111 MET B N 1
ATOM 2453 C CA . MET B 1 111 ? 5.121 -0.571 -5.816 1 90.31 111 MET B CA 1
ATOM 2454 C C . MET B 1 111 ? 5.492 -2.041 -5.648 1 90.31 111 MET B C 1
ATOM 2456 O O . MET B 1 111 ? 4.82 -2.777 -4.926 1 90.31 111 MET B O 1
ATOM 2460 N N . ARG B 1 112 ? 6.613 -2.494 -6.262 1 92.19 112 ARG B N 1
ATOM 2461 C CA . ARG B 1 112 ? 7.055 -3.879 -6.129 1 92.19 112 ARG B CA 1
ATOM 2462 C C . ARG B 1 112 ? 7.445 -4.195 -4.691 1 92.19 112 ARG B C 1
ATOM 2464 O O . ARG B 1 112 ? 7.316 -5.336 -4.242 1 92.19 112 ARG B O 1
ATOM 2471 N N . LEU B 1 113 ? 7.918 -3.211 -3.998 1 92.25 113 LEU B N 1
ATOM 2472 C CA . LEU B 1 113 ? 8.195 -3.402 -2.58 1 92.25 113 LEU B CA 1
ATOM 2473 C C . LEU B 1 113 ? 6.949 -3.879 -1.841 1 92.25 113 LEU B C 1
ATOM 2475 O O . LEU B 1 113 ? 7.016 -4.828 -1.057 1 92.25 113 LEU B O 1
ATOM 2479 N N . PHE B 1 114 ? 5.84 -3.289 -2.227 1 93.25 114 PHE B N 1
ATOM 2480 C CA . PHE B 1 114 ? 4.594 -3.615 -1.548 1 93.25 114 PHE B CA 1
ATOM 2481 C C . PHE B 1 114 ? 4.02 -4.93 -2.066 1 93.25 114 PHE B C 1
ATOM 2483 O O . PHE B 1 114 ? 3.418 -5.691 -1.308 1 93.25 114 PHE B O 1
ATOM 2490 N N . GLU B 1 115 ? 4.215 -5.121 -3.35 1 94.56 115 GLU B N 1
ATOM 2491 C CA . GLU B 1 115 ? 3.805 -6.418 -3.883 1 94.56 115 GLU B CA 1
ATOM 2492 C C . GLU B 1 115 ? 4.477 -7.562 -3.131 1 94.56 115 GLU B C 1
ATOM 2494 O O . GLU B 1 115 ? 3.807 -8.5 -2.695 1 94.56 115 GLU B O 1
ATOM 2499 N N . ILE B 1 116 ? 5.801 -7.441 -2.953 1 95.88 116 ILE B N 1
ATOM 2500 C CA . ILE B 1 116 ? 6.578 -8.484 -2.297 1 95.88 116 ILE B CA 1
ATOM 2501 C C . ILE B 1 116 ? 6.18 -8.578 -0.827 1 95.88 116 ILE B C 1
ATOM 2503 O O . ILE B 1 116 ? 5.914 -9.672 -0.317 1 95.88 116 ILE B O 1
ATOM 2507 N N . LEU B 1 117 ? 6.086 -7.469 -0.201 1 94.19 117 LEU B N 1
ATOM 2508 C CA . LEU B 1 117 ? 5.777 -7.43 1.225 1 94.19 117 LEU B CA 1
ATOM 2509 C C . LEU B 1 117 ? 4.387 -8 1.493 1 94.19 117 LEU B C 1
ATOM 2511 O O . LEU B 1 117 ? 4.219 -8.844 2.371 1 94.19 117 LEU B O 1
ATOM 2515 N N . ILE B 1 118 ? 3.395 -7.551 0.76 1 93.69 118 ILE B N 1
ATOM 2516 C CA . ILE B 1 118 ? 2.018 -7.988 0.955 1 93.69 118 ILE B CA 1
ATOM 2517 C C . ILE B 1 118 ? 1.909 -9.492 0.692 1 93.69 118 ILE B C 1
ATOM 2519 O O . ILE B 1 118 ? 1.226 -10.203 1.426 1 93.69 118 ILE B O 1
ATOM 2523 N N . ASN B 1 119 ? 2.604 -10.016 -0.305 1 91.75 119 ASN B N 1
ATOM 2524 C CA . ASN B 1 119 ? 2.568 -11.445 -0.611 1 91.75 119 ASN B CA 1
ATOM 2525 C C . ASN B 1 119 ? 3.166 -12.273 0.52 1 91.75 119 ASN B C 1
ATOM 2527 O O . ASN B 1 119 ? 2.787 -13.43 0.715 1 91.75 119 ASN B O 1
ATOM 2531 N N . SER B 1 120 ? 4.055 -11.719 1.252 1 92.56 120 SER B N 1
ATOM 2532 C CA . SER B 1 120 ? 4.742 -12.445 2.311 1 92.56 120 SER B CA 1
ATOM 2533 C C . SER B 1 120 ? 3.828 -12.68 3.506 1 92.56 120 SER B C 1
ATOM 2535 O O . SER B 1 120 ? 4.133 -13.5 4.375 1 92.56 120 SER B O 1
ATOM 2537 N N . THR B 1 121 ? 2.693 -11.961 3.572 1 91.19 121 THR B N 1
ATOM 2538 C CA . THR B 1 121 ? 1.828 -12.031 4.746 1 91.19 121 THR B CA 1
ATOM 2539 C C . THR B 1 121 ? 1.199 -13.414 4.871 1 91.19 121 THR B C 1
ATOM 2541 O O . THR B 1 121 ? 0.651 -13.766 5.918 1 91.19 121 THR B O 1
ATOM 2544 N N . HIS B 1 122 ? 1.308 -14.219 3.854 1 88.75 122 HIS B N 1
ATOM 2545 C CA . HIS B 1 122 ? 0.77 -15.57 3.871 1 88.75 122 HIS B CA 1
ATOM 2546 C C . HIS B 1 122 ? 1.83 -16.578 4.301 1 88.75 122 HIS B C 1
ATOM 2548 O O . HIS B 1 122 ? 1.553 -17.781 4.395 1 88.75 122 HIS B O 1
ATOM 2554 N N . ASP B 1 123 ? 3.037 -16.188 4.465 1 91.94 123 ASP B N 1
ATOM 2555 C CA . ASP B 1 123 ? 4.184 -16.922 4.977 1 91.94 123 ASP B CA 1
ATOM 2556 C C . ASP B 1 123 ? 4.852 -16.188 6.133 1 91.94 123 ASP B C 1
ATOM 2558 O O . ASP B 1 123 ? 5.652 -15.273 5.914 1 91.94 123 ASP B O 1
ATOM 2562 N N . GLN B 1 124 ? 4.574 -16.641 7.324 1 92.19 124 GLN B N 1
ATOM 2563 C CA . GLN B 1 124 ? 4.988 -15.914 8.523 1 92.19 124 GLN B CA 1
ATOM 2564 C C . GLN B 1 124 ? 6.5 -15.734 8.57 1 92.19 124 GLN B C 1
ATOM 2566 O O . GLN B 1 124 ? 6.992 -14.68 8.977 1 92.19 124 GLN B O 1
ATOM 2571 N N . SER B 1 125 ? 7.188 -16.766 8.211 1 94.81 125 SER B N 1
ATOM 2572 C CA . SER B 1 125 ? 8.641 -16.688 8.203 1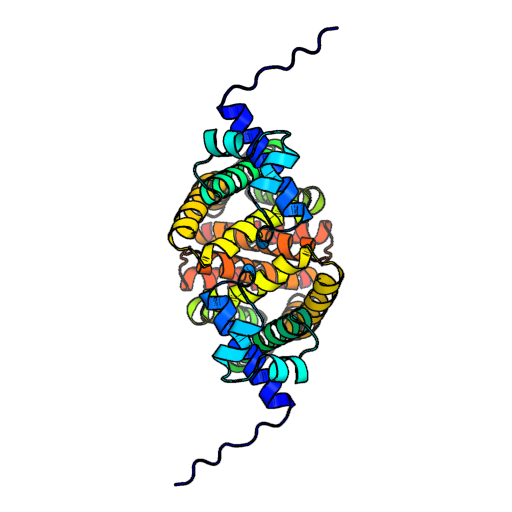 94.81 125 SER B CA 1
ATOM 2573 C C . SER B 1 125 ? 9.133 -15.625 7.223 1 94.81 125 SER B C 1
ATOM 2575 O O . SER B 1 125 ? 9.984 -14.805 7.562 1 94.81 125 SER B O 1
ATOM 2577 N N . MET B 1 126 ? 8.586 -15.641 6.008 1 95.25 126 MET B N 1
ATOM 2578 C CA . MET B 1 126 ? 8.93 -14.648 4.992 1 95.25 126 MET B CA 1
ATOM 2579 C C . MET B 1 126 ? 8.539 -13.25 5.445 1 95.25 126 MET B C 1
ATOM 2581 O O . MET B 1 126 ? 9.289 -12.289 5.242 1 95.25 126 MET B O 1
ATOM 2585 N N . MET B 1 127 ? 7.387 -13.125 6.02 1 94.69 127 MET B N 1
ATOM 2586 C CA . MET B 1 127 ? 6.91 -11.828 6.484 1 94.69 127 MET B CA 1
ATOM 2587 C C . MET B 1 127 ? 7.871 -11.234 7.512 1 94.69 127 MET B C 1
ATOM 2589 O O . MET B 1 127 ? 8.211 -10.055 7.438 1 94.69 127 MET B O 1
ATOM 2593 N N . LYS B 1 128 ? 8.297 -12.016 8.453 1 95.69 128 LYS B N 1
ATOM 2594 C CA . LYS B 1 128 ? 9.219 -11.555 9.484 1 95.69 128 LYS B CA 1
ATOM 2595 C C . LYS B 1 128 ? 10.531 -11.07 8.867 1 95.69 128 LYS B C 1
ATOM 2597 O O . LYS B 1 128 ? 11.031 -10 9.227 1 95.69 128 LYS B O 1
ATOM 2602 N N . ILE B 1 129 ? 11.016 -11.859 7.945 1 96.12 129 ILE B N 1
ATOM 2603 C CA . ILE B 1 129 ? 12.281 -11.523 7.305 1 96.12 129 ILE B CA 1
ATOM 2604 C C . ILE B 1 129 ? 12.141 -10.219 6.531 1 96.12 129 ILE B C 1
ATOM 2606 O O . ILE B 1 129 ? 12.969 -9.32 6.668 1 96.12 129 ILE B O 1
ATOM 2610 N N . LEU B 1 130 ? 11.133 -10.102 5.75 1 96.19 130 LEU B N 1
ATOM 2611 C CA . LEU B 1 130 ? 10.961 -8.93 4.898 1 96.19 130 LEU B CA 1
ATOM 2612 C C . LEU B 1 130 ? 10.664 -7.691 5.73 1 96.19 130 LEU B C 1
ATOM 2614 O O . LEU B 1 130 ? 11.164 -6.602 5.438 1 96.19 130 LEU B O 1
ATOM 2618 N N . THR B 1 131 ? 9.82 -7.848 6.754 1 94.31 131 THR B N 1
ATOM 2619 C CA . THR B 1 131 ? 9.516 -6.723 7.633 1 94.31 131 THR B CA 1
ATOM 2620 C C . THR B 1 131 ? 10.781 -6.219 8.32 1 94.31 131 THR B C 1
ATOM 2622 O O . THR B 1 131 ? 11.008 -5.012 8.414 1 94.31 131 THR B O 1
ATOM 2625 N N . GLN B 1 132 ? 11.57 -7.133 8.766 1 92.69 132 GLN B N 1
ATOM 2626 C CA . GLN B 1 132 ? 12.828 -6.758 9.398 1 92.69 132 GLN B CA 1
ATOM 2627 C C . GLN B 1 132 ? 13.758 -6.059 8.414 1 92.69 132 GLN B C 1
ATOM 2629 O O . GLN B 1 132 ? 14.398 -5.062 8.75 1 92.69 132 GLN B O 1
ATOM 2634 N N . THR B 1 133 ? 13.828 -6.598 7.223 1 91.5 133 THR B N 1
ATOM 2635 C CA . THR B 1 133 ? 14.648 -5.992 6.18 1 91.5 133 THR B CA 1
ATOM 2636 C C . THR B 1 133 ? 14.164 -4.582 5.859 1 91.5 133 THR B C 1
ATOM 2638 O O . THR B 1 133 ? 14.969 -3.66 5.707 1 91.5 133 THR B O 1
ATOM 2641 N N . PHE B 1 134 ? 12.844 -4.418 5.789 1 89.25 134 PHE B N 1
ATOM 2642 C CA . PHE B 1 134 ? 12.219 -3.123 5.543 1 89.25 134 PHE B CA 1
ATOM 2643 C C . PHE B 1 134 ? 12.57 -2.135 6.648 1 89.25 134 PHE B C 1
ATOM 2645 O O . PHE B 1 134 ? 12.984 -1.007 6.371 1 89.25 134 PHE B O 1
ATOM 2652 N N . LYS B 1 135 ? 12.477 -2.537 7.855 1 85.5 135 LYS B N 1
ATOM 2653 C CA . LYS B 1 135 ? 12.758 -1.688 9.008 1 85.5 135 LYS B CA 1
ATOM 2654 C C . LYS B 1 135 ? 14.219 -1.259 9.023 1 85.5 135 LYS B C 1
ATOM 2656 O O . LYS B 1 135 ? 14.531 -0.109 9.344 1 85.5 135 LYS B O 1
ATOM 2661 N N . GLU B 1 136 ? 15.047 -2.119 8.656 1 83.81 136 GLU B N 1
ATOM 2662 C CA . GLU B 1 136 ? 16.484 -1.854 8.703 1 83.81 136 GLU B CA 1
ATOM 2663 C C . GLU B 1 136 ? 16.891 -0.863 7.613 1 83.81 136 GLU B C 1
ATOM 2665 O O . GLU B 1 136 ? 17.75 -0.011 7.836 1 83.81 136 GLU B O 1
ATOM 2670 N N . ASN B 1 137 ? 16.266 -0.992 6.504 1 78.62 137 ASN B N 1
ATOM 2671 C CA . ASN B 1 137 ? 16.641 -0.134 5.383 1 78.62 137 ASN B CA 1
ATOM 2672 C C . ASN B 1 137 ? 15.922 1.209 5.441 1 78.62 137 ASN B C 1
ATOM 2674 O O . ASN B 1 137 ? 16.5 2.246 5.125 1 78.62 137 ASN B O 1
ATOM 2678 N N . TYR B 1 138 ? 14.648 1.182 5.82 1 75.31 138 TYR B N 1
ATOM 2679 C CA . TYR B 1 138 ? 13.891 2.426 5.926 1 75.31 138 TYR B CA 1
ATOM 2680 C C . TYR B 1 138 ? 14.281 3.193 7.184 1 75.31 138 TYR B C 1
ATOM 2682 O O . TYR B 1 138 ? 13.953 4.375 7.324 1 75.31 138 TYR B O 1
ATOM 2690 N N . GLY B 1 139 ? 15.023 2.619 7.934 1 76.88 139 GLY B N 1
ATOM 2691 C CA . GLY B 1 139 ? 15.414 3.197 9.211 1 76.88 139 GLY B CA 1
ATOM 2692 C C . GLY B 1 139 ? 16.125 4.531 9.07 1 76.88 139 GLY B C 1
ATOM 2693 O O . GLY B 1 139 ? 15.891 5.453 9.852 1 76.88 139 GLY B O 1
ATOM 2694 N N . LYS B 1 140 ? 16.797 4.668 7.977 1 77.62 140 LYS B N 1
ATOM 2695 C CA . LYS B 1 140 ? 17.531 5.91 7.816 1 77.62 140 LYS B CA 1
ATOM 2696 C C . LYS B 1 140 ? 16.609 7.078 7.516 1 77.62 140 LYS B C 1
ATOM 2698 O O . LYS B 1 140 ? 16.703 8.141 8.141 1 77.62 140 LYS B O 1
ATOM 2703 N N . ILE B 1 141 ? 15.742 6.906 6.531 1 79.75 141 ILE B N 1
ATOM 2704 C CA . ILE B 1 141 ? 14.82 7.965 6.152 1 79.75 141 ILE B CA 1
ATOM 2705 C C . ILE B 1 141 ? 13.844 8.242 7.301 1 79.75 141 ILE B C 1
ATOM 2707 O O . ILE B 1 141 ? 13.617 9.391 7.664 1 79.75 141 ILE B O 1
ATOM 2711 N N . LEU B 1 142 ? 13.383 7.184 7.852 1 85.75 142 LEU B N 1
ATOM 2712 C CA . LEU B 1 142 ? 12.469 7.312 8.977 1 85.75 142 LEU B CA 1
ATOM 2713 C C . LEU B 1 142 ? 13.148 7.98 10.164 1 85.75 142 LEU B C 1
ATOM 2715 O O . LEU B 1 142 ? 12.523 8.766 10.883 1 85.75 142 LEU B O 1
ATOM 2719 N N . GLY B 1 143 ? 14.406 7.656 10.312 1 87.38 143 GLY B N 1
ATOM 2720 C CA . GLY B 1 143 ? 15.172 8.258 11.391 1 87.38 143 GLY B CA 1
ATOM 2721 C C . GLY B 1 143 ? 15.266 9.773 11.281 1 87.38 143 GLY B C 1
ATOM 2722 O O . GLY B 1 143 ? 15.195 10.477 12.289 1 87.38 143 GLY B O 1
ATOM 2723 N N . LYS B 1 144 ? 15.414 10.242 10.156 1 85.69 144 LYS B N 1
ATOM 2724 C CA . LYS B 1 144 ? 15.461 11.68 9.93 1 85.69 144 LYS B CA 1
ATOM 2725 C C . LYS B 1 144 ? 14.133 12.344 10.281 1 85.69 144 LYS B C 1
ATOM 2727 O O . LYS B 1 144 ? 14.109 13.391 10.93 1 85.69 144 LYS B O 1
ATOM 2732 N N . PHE B 1 145 ? 13.07 11.727 9.875 1 88.88 145 PHE B N 1
ATOM 2733 C CA . PHE B 1 145 ? 11.75 12.266 10.188 1 88.88 145 PHE B CA 1
ATOM 2734 C C . PHE B 1 145 ? 11.469 12.148 11.68 1 88.88 145 PHE B C 1
ATOM 2736 O O . PHE B 1 145 ? 10.844 13.039 12.266 1 88.88 145 PHE B O 1
ATOM 2743 N N . GLU B 1 146 ? 11.898 11.039 12.219 1 91.12 146 GLU B N 1
ATOM 2744 C CA . GLU B 1 146 ? 11.711 10.867 13.656 1 91.12 146 GLU B CA 1
ATOM 2745 C C . GLU B 1 146 ? 12.391 11.984 14.438 1 91.12 146 GLU B C 1
ATOM 2747 O O . GLU B 1 146 ? 11.836 12.508 15.406 1 91.12 146 GLU B O 1
ATOM 2752 N N . LYS B 1 147 ? 13.555 12.312 14.062 1 89.62 147 LYS B N 1
ATOM 2753 C CA . LYS B 1 147 ? 14.273 13.414 14.703 1 89.62 147 LYS B CA 1
ATOM 2754 C C . LYS B 1 147 ? 13.578 14.742 14.461 1 89.62 147 LYS B C 1
ATOM 2756 O O . LYS B 1 147 ? 13.414 15.539 15.391 1 89.62 147 LYS B O 1
ATOM 2761 N N . LEU B 1 148 ? 13.195 14.977 13.273 1 89.94 148 LEU B N 1
ATOM 2762 C CA . LEU B 1 148 ? 12.547 16.234 12.898 1 89.94 148 LEU B CA 1
ATOM 2763 C C . LEU B 1 148 ? 11.25 16.422 13.672 1 89.94 148 LEU B C 1
ATOM 2765 O O . LEU B 1 148 ? 10.93 17.531 14.102 1 89.94 148 LEU B O 1
ATOM 2769 N N . PHE B 1 149 ? 10.5 15.305 13.867 1 93.12 149 PHE B N 1
ATOM 2770 C CA . PHE B 1 149 ? 9.172 15.383 14.45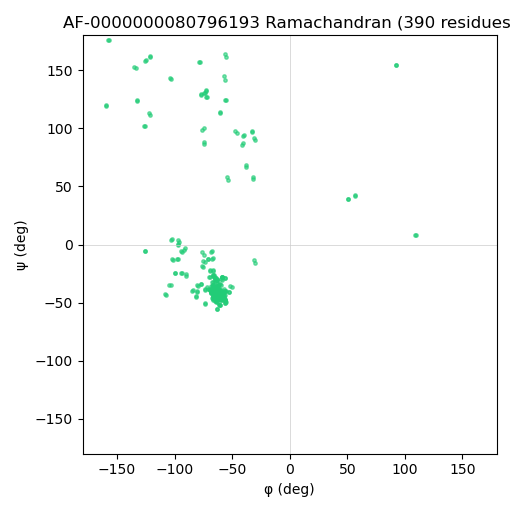3 1 93.12 149 PHE B CA 1
ATOM 2771 C C . PHE B 1 149 ? 9.227 15.07 15.945 1 93.12 149 PHE B C 1
ATOM 2773 O O . PHE B 1 149 ? 8.25 15.297 16.672 1 93.12 149 PHE B O 1
ATOM 2780 N N . ASN B 1 150 ? 10.406 14.531 16.422 1 92.19 150 ASN B N 1
ATOM 2781 C CA . ASN B 1 150 ? 10.523 13.977 17.766 1 92.19 150 ASN B CA 1
ATOM 2782 C C . ASN B 1 150 ? 9.414 12.984 18.062 1 92.19 150 ASN B C 1
ATOM 2784 O O . ASN B 1 150 ? 8.781 13.039 19.125 1 92.19 150 ASN B O 1
ATOM 2788 N N . SER B 1 151 ? 9.078 12.188 17.078 1 93.81 151 SER B N 1
ATOM 2789 C CA . SER B 1 151 ? 8 11.203 17.172 1 93.81 151 SER B CA 1
ATOM 2790 C C . SER B 1 151 ? 8.148 10.117 16.125 1 93.81 151 SER B C 1
ATOM 2792 O O . SER B 1 151 ? 8.156 10.398 14.922 1 93.81 151 SER B O 1
ATOM 2794 N N . LYS B 1 152 ? 8.281 8.922 16.531 1 91.75 152 LYS B N 1
ATOM 2795 C CA . LYS B 1 152 ? 8.336 7.777 15.625 1 91.75 152 LYS B CA 1
ATOM 2796 C C . LYS B 1 152 ? 7.023 7.613 14.867 1 91.75 152 LYS B C 1
ATOM 2798 O O . LYS B 1 152 ? 7.023 7.324 13.672 1 91.75 152 LYS B O 1
ATOM 2803 N N . THR B 1 153 ? 5.902 7.824 15.539 1 93.81 153 THR B N 1
ATOM 2804 C CA . THR B 1 153 ? 4.578 7.656 14.945 1 93.81 153 THR B CA 1
ATOM 2805 C C . THR B 1 153 ? 4.359 8.656 13.812 1 93.81 153 THR B C 1
ATOM 2807 O O . THR B 1 153 ? 3.893 8.281 12.734 1 93.81 153 THR B O 1
ATOM 2810 N N . LYS B 1 154 ? 4.727 9.898 14.039 1 95 154 LYS B N 1
ATOM 2811 C CA . LYS B 1 154 ? 4.59 10.914 13 1 95 154 LYS B CA 1
ATOM 2812 C C . LYS B 1 154 ? 5.438 10.57 11.773 1 95 154 LYS B C 1
ATOM 2814 O O . LYS B 1 154 ? 5 10.758 10.641 1 95 154 LYS B O 1
ATOM 2819 N N . ALA B 1 155 ? 6.617 10.07 12.047 1 93.5 155 ALA B N 1
ATOM 2820 C CA . ALA B 1 155 ? 7.496 9.672 10.953 1 93.5 155 ALA B CA 1
ATOM 2821 C C . ALA B 1 155 ? 6.863 8.562 10.117 1 93.5 155 ALA B C 1
ATOM 2823 O O . ALA B 1 155 ? 6.855 8.625 8.891 1 93.5 155 ALA B O 1
ATOM 2824 N N . PHE B 1 156 ? 6.27 7.582 10.789 1 93.25 156 PHE B N 1
ATOM 2825 C CA . PHE B 1 156 ? 5.617 6.477 10.102 1 93.25 156 PHE B CA 1
ATOM 2826 C C . PHE B 1 156 ? 4.406 6.965 9.312 1 93.25 156 PHE B C 1
ATOM 2828 O O . PHE B 1 156 ? 4.141 6.477 8.211 1 93.25 156 PHE B O 1
ATOM 2835 N N . MET B 1 157 ? 3.686 7.918 9.875 1 96.19 157 MET B N 1
ATOM 2836 C CA . MET B 1 157 ? 2.484 8.422 9.211 1 96.19 157 MET B CA 1
ATOM 2837 C C . MET B 1 157 ? 2.84 9.156 7.926 1 96.19 157 MET B C 1
ATOM 2839 O O . MET B 1 157 ? 2.191 8.969 6.895 1 96.19 157 MET B O 1
ATOM 2843 N N . LEU B 1 158 ? 3.877 9.992 8.008 1 95.69 158 LEU B N 1
ATOM 2844 C CA . LEU B 1 158 ? 4.316 10.68 6.801 1 95.69 158 LEU B CA 1
ATOM 2845 C C . LEU B 1 158 ? 4.762 9.688 5.734 1 95.69 158 LEU B C 1
ATOM 2847 O O . LEU B 1 158 ? 4.379 9.805 4.566 1 95.69 158 LEU B O 1
ATOM 2851 N N . GLN B 1 159 ? 5.535 8.742 6.137 1 93.25 159 GLN B N 1
ATOM 2852 C CA . GLN B 1 159 ? 6.02 7.719 5.215 1 93.25 159 GLN B CA 1
ATOM 2853 C C . GLN B 1 159 ? 4.863 6.906 4.641 1 93.25 159 GLN B C 1
ATOM 2855 O O . GLN B 1 159 ? 4.844 6.602 3.445 1 93.25 159 GLN B O 1
ATOM 2860 N N . ALA B 1 160 ? 3.93 6.543 5.523 1 95.19 160 ALA B N 1
ATOM 2861 C CA . ALA B 1 160 ? 2.756 5.793 5.082 1 95.19 160 ALA B CA 1
ATOM 2862 C C . ALA B 1 160 ? 1.986 6.562 4.012 1 95.19 160 ALA B C 1
ATOM 2864 O O . ALA B 1 160 ? 1.487 5.973 3.051 1 95.19 160 ALA B O 1
ATOM 2865 N N . MET B 1 161 ? 1.853 7.84 4.184 1 96.75 161 MET B N 1
ATOM 2866 C CA . MET B 1 161 ? 1.199 8.68 3.184 1 96.75 161 MET B CA 1
ATOM 2867 C C . MET B 1 161 ? 1.923 8.594 1.844 1 96.75 161 MET B C 1
ATOM 2869 O O . MET B 1 161 ? 1.289 8.422 0.801 1 96.75 161 MET B O 1
ATOM 2873 N N . PHE B 1 162 ? 3.188 8.711 1.923 1 95.06 162 PHE B N 1
ATOM 2874 C CA . PHE B 1 162 ? 3.994 8.617 0.712 1 95.06 162 PHE B CA 1
ATOM 2875 C C . PHE B 1 162 ? 3.803 7.27 0.035 1 95.06 162 PHE B C 1
ATOM 2877 O O . PHE B 1 162 ? 3.58 7.199 -1.176 1 95.06 162 PHE B O 1
ATOM 2884 N N . ASP B 1 163 ? 3.889 6.207 0.821 1 94.25 163 ASP B N 1
ATOM 2885 C CA . ASP B 1 163 ? 3.742 4.859 0.276 1 94.25 163 ASP B CA 1
ATOM 2886 C C . ASP B 1 163 ? 2.363 4.668 -0.355 1 94.25 163 ASP B C 1
ATOM 2888 O O . ASP B 1 163 ? 2.244 4.07 -1.425 1 94.25 163 ASP B O 1
ATOM 2892 N N . GLY B 1 164 ? 1.372 5.176 0.344 1 95.38 164 GLY B N 1
ATOM 2893 C CA . GLY B 1 164 ? 0.039 5.113 -0.234 1 95.38 164 GLY B CA 1
ATOM 2894 C C . GLY B 1 164 ? -0.069 5.836 -1.563 1 95.38 164 GLY B C 1
ATOM 2895 O O . GLY B 1 164 ? -0.697 5.336 -2.498 1 95.38 164 GLY B O 1
ATOM 2896 N N . LEU B 1 165 ? 0.515 6.965 -1.706 1 95.75 165 LEU B N 1
ATOM 2897 C CA . LEU B 1 165 ? 0.471 7.75 -2.936 1 95.75 165 LEU B CA 1
ATOM 2898 C C . LEU B 1 165 ? 1.211 7.035 -4.062 1 95.75 165 LEU B C 1
ATOM 2900 O O . LEU B 1 165 ? 0.818 7.129 -5.227 1 95.75 165 LEU B O 1
ATOM 2904 N N . VAL B 1 166 ? 2.26 6.34 -3.73 1 94.69 166 VAL B N 1
ATOM 2905 C CA . VAL B 1 166 ? 2.988 5.547 -4.715 1 94.69 166 VAL B CA 1
ATOM 2906 C C . VAL B 1 166 ? 2.062 4.496 -5.324 1 94.69 166 VAL B C 1
ATOM 2908 O O . VAL B 1 166 ? 2.014 4.332 -6.543 1 94.69 166 VAL B O 1
ATOM 2911 N N . ILE B 1 167 ? 1.338 3.836 -4.477 1 94.38 167 ILE B N 1
ATOM 2912 C CA . ILE B 1 167 ? 0.417 2.803 -4.938 1 94.38 167 ILE B CA 1
ATOM 2913 C C . ILE B 1 167 ? -0.665 3.432 -5.812 1 94.38 167 ILE B C 1
ATOM 2915 O O . ILE B 1 167 ? -0.968 2.924 -6.898 1 94.38 167 ILE B O 1
ATOM 2919 N N . TYR B 1 168 ? -1.212 4.57 -5.367 1 93 168 TYR B N 1
ATOM 2920 C CA . TYR B 1 168 ? -2.246 5.25 -6.137 1 93 168 TYR B CA 1
ATOM 2921 C C . TYR B 1 168 ? -1.728 5.648 -7.516 1 93 168 TYR B C 1
ATOM 2923 O O . TYR B 1 168 ? -2.389 5.406 -8.531 1 93 168 TYR B O 1
ATOM 2931 N N . ARG B 1 169 ? -0.565 6.188 -7.527 1 92.81 169 ARG B N 1
ATOM 2932 C CA . ARG B 1 169 ? 0.028 6.586 -8.797 1 92.81 169 ARG B CA 1
ATOM 2933 C C . ARG B 1 169 ? 0.264 5.375 -9.695 1 92.81 169 ARG B C 1
ATOM 2935 O O . ARG B 1 169 ? 0.03 5.438 -10.906 1 92.81 169 ARG B O 1
ATOM 2942 N N . ALA B 1 170 ? 0.69 4.293 -9.141 1 92.31 170 ALA B N 1
ATOM 2943 C CA . ALA B 1 170 ? 1.011 3.084 -9.891 1 92.31 170 ALA B CA 1
ATOM 2944 C C . ALA B 1 170 ? -0.226 2.527 -10.586 1 92.31 170 ALA B C 1
ATOM 2946 O O . ALA B 1 170 ? -0.123 1.916 -11.656 1 92.31 170 ALA B O 1
ATOM 2947 N N . VAL B 1 171 ? -1.405 2.738 -9.984 1 92.12 171 VAL B N 1
ATOM 2948 C CA . VAL B 1 171 ? -2.611 2.178 -10.586 1 92.12 171 VAL B CA 1
ATOM 2949 C C . VAL B 1 171 ? -3.311 3.24 -11.43 1 92.12 171 VAL B C 1
ATOM 2951 O O . VAL B 1 171 ? -4.453 3.055 -11.852 1 92.12 171 VAL B O 1
ATOM 2954 N N . GLY B 1 172 ? -2.699 4.402 -11.531 1 88.69 172 GLY B N 1
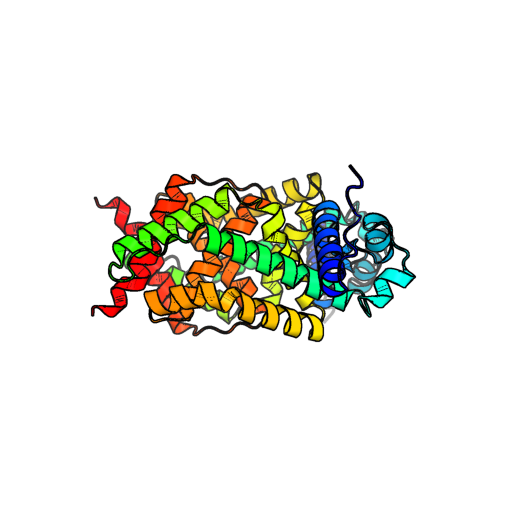ATOM 2955 C CA . GLY B 1 172 ? -3.146 5.352 -12.539 1 88.69 172 GLY B CA 1
ATOM 2956 C C . GLY B 1 172 ? -3.861 6.555 -11.953 1 88.69 172 GLY B C 1
ATOM 2957 O O . GLY B 1 172 ? -4.469 7.336 -12.68 1 88.69 172 GLY B O 1
ATOM 2958 N N . ILE B 1 173 ? -3.855 6.707 -10.68 1 88.56 173 ILE B N 1
ATOM 2959 C CA . ILE B 1 173 ? -4.426 7.91 -10.078 1 88.56 173 ILE B CA 1
ATOM 2960 C C . ILE B 1 173 ? -3.447 9.078 -10.234 1 88.56 173 ILE B C 1
ATOM 2962 O O . ILE B 1 173 ? -2.271 8.961 -9.883 1 88.56 173 ILE B O 1
ATOM 2966 N N . GLU B 1 174 ? -3.908 10.141 -10.727 1 87.31 174 GLU B N 1
ATOM 2967 C CA . GLU B 1 174 ? -3.049 11.289 -11.016 1 87.31 174 GLU B CA 1
ATOM 2968 C C . GLU B 1 174 ? -3.213 12.383 -9.961 1 87.31 174 GLU B C 1
ATOM 2970 O O . GLU B 1 174 ? -4.305 12.57 -9.422 1 87.31 174 GLU B O 1
ATOM 2975 N N . PHE B 1 175 ? -2.133 13.008 -9.648 1 87.94 175 PHE B N 1
ATOM 2976 C CA . PHE B 1 175 ? -2.082 14.148 -8.742 1 87.94 175 PHE B CA 1
ATOM 2977 C C . PHE B 1 175 ? -1.223 15.266 -9.32 1 87.94 175 PHE B C 1
ATOM 2979 O O . PHE B 1 175 ? -0.292 15.008 -10.086 1 87.94 175 PHE B O 1
ATOM 2986 N N . SER B 1 176 ? -1.546 16.469 -8.93 1 90.31 176 SER B N 1
ATOM 2987 C CA . SER B 1 176 ? -0.655 17.594 -9.234 1 90.31 176 SER B CA 1
ATOM 2988 C C . SER B 1 176 ? 0.607 17.531 -8.375 1 90.31 176 SER B C 1
ATOM 2990 O O . SER B 1 176 ? 0.528 17.5 -7.148 1 90.31 176 SER B O 1
ATOM 2992 N N . ASN B 1 177 ? 1.75 17.578 -9.055 1 90 177 ASN B N 1
ATOM 2993 C CA . ASN B 1 177 ? 3.018 17.562 -8.336 1 90 177 ASN B CA 1
ATOM 2994 C C . ASN B 1 177 ? 3.125 18.734 -7.371 1 90 177 ASN B C 1
ATOM 2996 O O . ASN B 1 177 ? 3.59 18.578 -6.238 1 90 177 ASN B O 1
ATOM 3000 N N . ASP B 1 178 ? 2.662 19.844 -7.848 1 93.81 178 ASP B N 1
ATOM 3001 C CA . ASP B 1 178 ? 2.734 21.062 -7.035 1 93.81 178 ASP B CA 1
ATOM 3002 C C . ASP B 1 178 ? 1.839 20.938 -5.801 1 93.81 178 ASP B C 1
ATOM 3004 O O . ASP B 1 178 ? 2.23 21.344 -4.703 1 93.81 178 ASP B O 1
ATOM 3008 N N . GLU B 1 179 ? 0.698 20.391 -6 1 93.88 179 GLU B N 1
ATOM 3009 C CA . GLU B 1 179 ? -0.216 20.234 -4.871 1 93.88 179 GLU B CA 1
ATOM 3010 C C . GLU B 1 179 ? 0.341 19.25 -3.844 1 93.88 179 GLU B C 1
ATOM 3012 O O . GLU B 1 179 ? 0.255 19.5 -2.639 1 93.88 179 GLU B O 1
ATOM 3017 N N . ILE B 1 180 ? 0.921 18.203 -4.34 1 95.56 180 ILE B N 1
ATOM 3018 C CA . ILE B 1 180 ? 1.522 17.203 -3.471 1 95.56 180 ILE B CA 1
ATOM 3019 C C . ILE B 1 180 ? 2.645 17.844 -2.648 1 95.56 180 ILE B C 1
ATOM 3021 O O . ILE B 1 180 ? 2.682 17.688 -1.425 1 95.56 180 ILE B O 1
ATOM 3025 N N . LYS B 1 181 ? 3.49 18.484 -3.328 1 96.38 181 LYS B N 1
ATOM 3026 C CA . LYS B 1 181 ? 4.625 19.125 -2.67 1 96.38 181 LYS B CA 1
ATOM 3027 C C . LYS B 1 181 ? 4.152 20.094 -1.588 1 96.38 181 LYS B C 1
ATOM 3029 O O . LYS B 1 181 ? 4.621 20.031 -0.448 1 96.38 181 LYS B O 1
ATOM 3034 N N . ASN B 1 182 ? 3.203 20.984 -1.939 1 96.06 182 ASN B N 1
ATOM 3035 C CA . ASN B 1 182 ? 2.709 22 -1.015 1 96.06 182 ASN B CA 1
ATOM 3036 C C . ASN B 1 182 ? 2.045 21.359 0.207 1 96.06 182 ASN B C 1
ATOM 3038 O O . ASN B 1 182 ? 2.244 21.828 1.333 1 96.06 182 ASN B O 1
ATOM 3042 N N . ASN B 1 183 ? 1.323 20.344 -0.03 1 95.5 183 ASN B N 1
ATOM 3043 C CA . ASN B 1 183 ? 0.61 19.719 1.079 1 95.5 183 ASN B CA 1
ATOM 3044 C C . ASN B 1 183 ? 1.542 18.875 1.94 1 95.5 183 ASN B C 1
ATOM 3046 O O . ASN B 1 183 ? 1.354 18.781 3.154 1 95.5 183 ASN B O 1
ATOM 3050 N N . PHE B 1 184 ? 2.564 18.219 1.362 1 96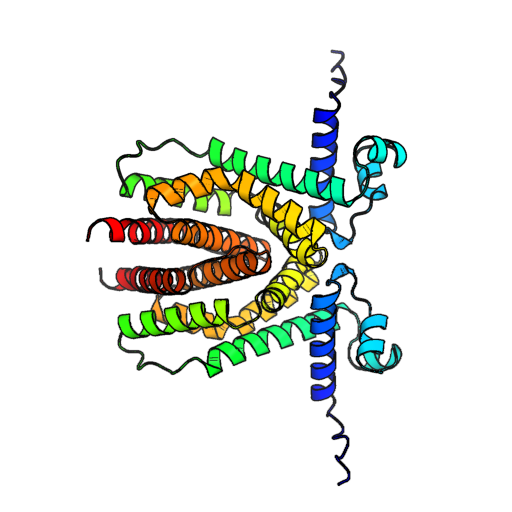.38 184 PHE B N 1
ATOM 3051 C CA . PHE B 1 184 ? 3.596 17.562 2.166 1 96.38 184 PHE B CA 1
ATOM 3052 C C . PHE B 1 184 ? 4.281 18.578 3.082 1 96.38 184 PHE B C 1
ATOM 3054 O O . PHE B 1 184 ? 4.508 18.297 4.262 1 96.38 184 PHE B O 1
ATOM 3061 N N . LYS B 1 185 ? 4.629 19.688 2.465 1 95.25 185 LYS B N 1
ATOM 3062 C CA . LYS B 1 185 ? 5.266 20.719 3.27 1 95.25 185 LYS B CA 1
ATOM 3063 C C . LYS B 1 185 ? 4.387 21.125 4.453 1 95.25 185 LYS B C 1
ATOM 3065 O O . LYS B 1 185 ? 4.859 21.188 5.59 1 95.25 185 LYS B O 1
ATOM 3070 N N . LYS B 1 186 ? 3.131 21.359 4.199 1 94.25 186 LYS B N 1
ATOM 3071 C CA . LYS B 1 186 ? 2.178 21.734 5.238 1 94.25 186 LYS B CA 1
ATOM 3072 C C . LYS B 1 186 ? 2.117 20.672 6.332 1 94.25 186 LYS B C 1
ATOM 3074 O O . LYS B 1 186 ? 2.084 21 7.523 1 94.25 186 LYS B O 1
ATOM 3079 N N . MET B 1 187 ? 2.111 19.484 5.941 1 94.19 187 MET B N 1
ATOM 3080 C CA . MET B 1 187 ? 2.035 18.375 6.895 1 94.19 187 MET B CA 1
ATOM 3081 C C . MET B 1 187 ? 3.297 18.312 7.75 1 94.19 187 MET B C 1
ATOM 3083 O O . MET B 1 187 ? 3.217 18.156 8.969 1 94.19 187 MET B O 1
ATOM 3087 N N . ILE B 1 188 ? 4.441 18.391 7.121 1 94.06 188 ILE B N 1
ATOM 3088 C CA . ILE B 1 188 ? 5.707 18.328 7.84 1 94.06 188 ILE B CA 1
ATOM 3089 C C . ILE B 1 188 ? 5.773 19.453 8.867 1 94.06 188 ILE B C 1
ATOM 3091 O O . ILE B 1 188 ? 6.145 19.234 10.023 1 94.06 188 ILE B O 1
ATOM 3095 N N . LEU B 1 189 ? 5.332 20.625 8.477 1 93.5 189 LEU B N 1
ATOM 3096 C CA . LEU B 1 189 ? 5.324 21.75 9.398 1 93.5 189 LEU B CA 1
ATOM 3097 C C . LEU B 1 189 ? 4.367 21.5 10.562 1 93.5 189 LEU B C 1
ATOM 3099 O O . LEU B 1 189 ? 4.703 21.781 11.711 1 93.5 189 LEU B O 1
ATOM 3103 N N . SER B 1 190 ? 3.221 20.984 10.234 1 92.62 190 SER B N 1
ATOM 3104 C CA . SER B 1 190 ? 2.23 20.703 11.273 1 92.62 190 SER B CA 1
ATOM 3105 C C . SER B 1 190 ? 2.742 19.656 12.258 1 92.62 190 SER B C 1
ATOM 3107 O O . SER B 1 190 ? 2.479 19.75 13.461 1 92.62 190 SER B O 1
ATOM 3109 N N . PHE B 1 191 ? 3.42 18.656 11.75 1 94.12 191 PHE B N 1
ATOM 3110 C CA . PHE B 1 191 ? 3.939 17.578 12.578 1 94.12 191 PHE B CA 1
ATOM 3111 C C . PHE B 1 191 ? 5.07 18.062 13.477 1 94.12 191 PHE B C 1
ATOM 3113 O O . PHE B 1 191 ? 5.371 17.453 14.5 1 94.12 191 PHE B O 1
ATOM 3120 N N . THR B 1 192 ? 5.73 19.156 13.117 1 91 192 THR B N 1
ATOM 3121 C CA . THR B 1 192 ? 6.844 19.672 13.898 1 91 192 THR B CA 1
ATOM 3122 C C . THR B 1 192 ? 6.355 20.672 14.945 1 91 192 THR B C 1
ATOM 3124 O O . THR B 1 192 ? 7.047 20.938 15.93 1 91 192 THR B O 1
ATOM 3127 N N . GLU B 1 193 ? 5.184 21.391 14.797 1 79.06 193 GLU B N 1
ATOM 3128 C CA . GLU B 1 193 ? 4.664 22.422 15.695 1 79.06 193 GLU B CA 1
ATOM 3129 C C . GLU B 1 193 ? 4.418 21.859 17.094 1 79.06 193 GLU B C 1
ATOM 3131 O O . GLU B 1 193 ? 4.461 22.609 18.078 1 79.06 193 GLU B O 1
ATOM 3136 N N . ASP B 1 194 ? 4.035 20.688 17.359 1 62.22 194 ASP B N 1
ATOM 3137 C CA . ASP B 1 194 ? 3.766 20.297 18.75 1 62.22 194 ASP B CA 1
ATOM 3138 C C . ASP B 1 194 ? 4.992 20.531 19.625 1 62.22 194 ASP B C 1
ATOM 3140 O O . ASP B 1 194 ? 4.887 20.516 20.859 1 62.22 194 ASP B O 1
ATOM 3144 N N . ASP B 1 195 ? 6.18 20.484 19.219 1 49.59 195 ASP B N 1
ATOM 3145 C CA . ASP B 1 195 ? 7.273 20.625 20.172 1 49.59 195 ASP B CA 1
ATOM 3146 C C . ASP B 1 195 ? 7.32 22.047 20.734 1 49.59 195 ASP B C 1
ATOM 3148 O O . ASP B 1 195 ? 8.109 22.328 21.641 1 49.59 195 ASP B O 1
ATOM 3152 N N . LYS B 1 196 ? 6.574 23.031 20.312 1 44.97 196 LYS B N 1
ATOM 3153 C CA . LYS B 1 196 ? 6.715 24.328 20.938 1 44.97 196 LYS B CA 1
ATOM 3154 C C . LYS B 1 196 ? 5.699 24.5 22.062 1 44.97 196 LYS B C 1
ATOM 3156 O O . LYS B 1 196 ? 5.73 25.5 22.797 1 44.97 196 LYS B O 1
ATOM 3161 N N . ASN B 1 197 ? 4.516 23.891 22.219 1 37.66 197 ASN B N 1
ATOM 3162 C CA . ASN B 1 197 ? 3.836 24.156 23.484 1 37.66 197 ASN B CA 1
ATOM 3163 C C . ASN B 1 197 ? 4.363 23.266 24.594 1 37.66 197 ASN B C 1
ATOM 3165 O O . ASN B 1 197 ? 4.602 22.078 24.391 1 37.66 197 ASN B O 1
#

Secondary structure (DSSP, 8-state):
---------HHHHHHHHHHHHHHHHHHH-GGG--HHHHHHHTT--HHHHHHH-SSHHHHHHHHHHHHHHHHHHHHHHH-----TT-HHHHHHHHHHHHHHHHHHS-HHHHHHHHHHHHHGGGSHHHHHHHHHHHHHHHHHHHHHHHHHHT-HHHHHHHHHHHHHHHHHHHTT----HHHHHHHHHHHHHHHHHGGG-/---------HHHHHHHHHHHHHHHHHHH-GGG--HHHHHHHTT--HHHHHHH-SSHHHHHHHHHHHHHHHHHHHHHHH-----TT-HHHHHHHHHHHHHHHHHHS-HHHHHHHHHHHHHGGGSHHHHHHHHHHHHHHHHHHHHHHHHHHT-HHHHHHHHHHHHHHHHHHHTT----HHHHHHHHHHHHHHHHHGGG-

Nearest PDB structures (foldseek):
  2zcx-assembly1_A-2  TM=6.681E-01  e=3.521E-04  Streptomyces coelicolor
  3gzi-assembly1_A-2  TM=6.193E-01  e=9.187E-04  Shewanella loihica PV-4
  5wm9-assembly1_A  TM=6.177E-01  e=1.450E-03  Mycobacterium tuberculosis H37Rv
  5d1w-assembly3_E  TM=5.824E-01  e=4.755E-03  Mycobacterium tuberculosis H37Rv
  8x0a-assembly1_A  TM=5.704E-01  e=4.340E-03  Mycobacterium tuberculosis